Protein AF-0000000067178267 (afdb_homodimer)

Nearest PDB structures (foldseek):
  6az6-assembly1_A  TM=5.401E-01  e=2.585E-08  Streptococcus agalactiae
  6az6-assembly1_B  TM=5.188E-01  e=2.839E-08  Streptococcus agalactiae
  5xgf-assembly1_A  TM=5.163E-01  e=5.497E-06  Vibrio diabolicus E0666
  4p9u-assembly2_A  TM=4.926E-01  e=4.146E-06  Vibrio cholerae
  1hw1-assembly1_A  TM=3.709E-01  e=6.322E-07  Escherichia coli

Foldseek 3Di:
DPPPDPPDDDDDDDDLLVVLLVVVLLCVLLLVDAAFDFDDALVVSCVVSVHDSVSSVVNLVVCVVQVQWDWDDDDPTTIGGHQDADDLVVVLVVCLVPVVVLVVLLVLLLVLLLVLLLLLLVQADPVLLVVLVVLLVQLLVLQVVCQVPLASRSLRSNLSSVSNNSLSSNVSSVDVVSSVSNSVSSVVVPDSLCSNVSHDDNCLSVLVVQLSVCSVVSNSVSNSVSSSVNSVVSVVVSVVVSVD/DPPPPPPDDDDDDDDLLVVLLVVVLLCVLLLVDAAFDFDDALVVSCVVSVHDSVSSVVNLVVCVVQVQWDWDDDDPTTIGGHQDADDLVVVLVVCLVPVVVLVVLLVLLLVLLLVLLLLLLVQADPVLLVVLVVLLVQLLVLQVVCQVPLASRSLRSNLSSVSNNSLSSNVSSVDVVSSVSNSVSSSVVPDSLCSNVSHDDNCLSVLVVQLSVCSVVSNSVSNSVSSSVNSVVSVVVSVVVSVD

Secondary structure (DSSP, 8-state):
------------PPPHHHHHHHHHHHHHHTTSS-TTPEEPPHHHHHHHHT--HHHHHHHHHHHHHTTSEEEE-STT-EEEE-PPP--HHHHHHHHHHTHHHHHHHHHHHHHHHHHHHHHHHHH--HHHHHHHHHHHHHHHHHHHHHHH---HHHHHHHHHHHHHHHHHHHHHTT-HHHHHHHHHHHHHS-S-HHHHH----TTTTHHHHHHHHHHHTT-HHHHHHHHHHHHHHHHHHHHHHHH-/------------PPPHHHHHHHHHHHHHHTTSS-TTPEEPPHHHHHHHHT--HHHHHHHHHHHHHTTSEEEE-STT-EEEE-PPP--HHHHHHHHHHTHHHHHHHHHHHHHHHHHHHHHHHHH--HHHHHHHHHHHHHHHHHHHHHHH---HHHHHHHHHHHHHHHHHHHHHTT-HHHHHHHHHHHHHS-S-HHHHH----TTTTHHHHHHHHHHHTT-HHHHHHHHHHHHHHHHHHHHHHHH-

Sequence (488 aa):
MTAAKPALVPVRQIPAHELVVDQMRRALELGQFRPGDRLPTERELSEMLDVSRTTVRTAVAVLEREGLIAVRRGRGGGFTVQAPEYDPVEMRREMRRNKRAVRDAFDYRVVVETGATRLAAERRRAADLNDLHKLLNGMDEALKTALDDQSPKHTTDFQTLDSAFHLGIAQAAQNDRLLDAVADARRRMWLPVGAIFGRLEPNANDYHESILEAIENREPELAAARMEAHINDTRHTIESWLKRMTAAKPALVPVRQIPAHELVVDQMRRALELGQFRPGDRLPTERELSEMLDVSRTTVRTAVAVLEREGLIAVRRGRGGGFTVQAPEYDPVEMRREMRRNKRAVRDAFDYRVVVETGATRLAAERRRAADLNDLHKLLNGMDEALKTALDDQSPKHTTDFQTLDSAFHLGIAQAAQNDRLLDAVADARRRMWLPVGAIFGRLEPNANDYHESILEAIENREPELAAARMEAHINDTRHTIESWLKR

Radius of gyration: 24.53 Å; Cα contacts (8 Å, |Δi|>4): 709; chains: 2; bounding box: 47×78×64 Å

InterPro domains:
  IPR000524 Transcription regulator HTH, GntR [PF00392] (20-76)
  IPR000524 Transcription regulator HTH, GntR [PR00035] (39-53)
  IPR000524 Transcription regulator HTH, GntR [PR00035] (53-69)
  IPR000524 Transcription regulator HTH, GntR [PS50949] (14-84)
  IPR000524 Transcription regulator HTH, GntR [SM00345] (20-81)
  IPR000524 Transcription regulator HTH, GntR [cd07377] (15-76)
  IPR008920 Transcription regulator FadR/GntR, C-terminal [G3DSA:1.20.120.530] (98-244)
  IPR008920 Transcription regulator FadR/GntR, C-terminal [SSF48008] (102-241)
  IPR011711 GntR, C-terminal [PF07729] (104-232)
  IPR011711 GntR, C-terminal [SM00895] (104-233)
  IPR036388 Winged helix-like DNA-binding domain superfamily [G3DSA:1.10.10.10] (14-87)
  IPR036390 Winged helix DNA-binding domain superfamily [SSF46785] (12-85)

pLDDT: mean 86.17, std 13.61, range [26.36, 98.94]

Structure (mmCIF, N/CA/C/O backbone):
data_AF-0000000067178267-model_v1
#
loop_
_entity.id
_entity.type
_entity.pdbx_description
1 polymer 'Regulatory protein GntR, HTH'
#
loop_
_atom_site.group_PDB
_atom_site.id
_atom_site.type_symbol
_atom_site.label_atom_id
_atom_site.label_alt_id
_atom_site.label_comp_id
_atom_site.label_asym_id
_atom_site.label_entity_id
_atom_site.label_seq_id
_atom_site.pdbx_PDB_ins_code
_atom_site.Cartn_x
_atom_site.Cartn_y
_atom_site.Cartn_z
_atom_site.occupancy
_atom_site.B_iso_or_equiv
_atom_site.auth_seq_id
_atom_site.auth_comp_id
_atom_site.auth_asym_id
_atom_site.auth_atom_id
_atom_site.pdbx_PDB_model_num
ATOM 1 N N . MET A 1 1 ? -18.219 -24.109 -15.328 1 26.36 1 MET A N 1
ATOM 2 C CA . MET A 1 1 ? -17.984 -23.047 -14.352 1 26.36 1 MET A CA 1
ATOM 3 C C . MET A 1 1 ? -17.453 -21.797 -15.023 1 26.36 1 MET A C 1
ATOM 5 O O . MET A 1 1 ? -16.469 -21.859 -15.766 1 26.36 1 MET A O 1
ATOM 9 N N . THR A 1 2 ? -18.266 -20.922 -15.289 1 32.69 2 THR A N 1
ATOM 10 C CA . THR A 1 2 ? -18.094 -19.688 -16.047 1 32.69 2 THR A CA 1
ATOM 11 C C . THR A 1 2 ? -16.922 -18.875 -15.508 1 32.69 2 THR A C 1
ATOM 13 O O . THR A 1 2 ? -16.844 -18.625 -14.305 1 32.69 2 THR A O 1
ATOM 16 N N . ALA A 1 3 ? -15.805 -19.078 -15.969 1 36.09 3 ALA A N 1
ATOM 17 C CA . ALA A 1 3 ? -14.602 -18.312 -15.672 1 36.09 3 ALA A CA 1
ATOM 18 C C . ALA A 1 3 ? -14.953 -16.859 -15.344 1 36.09 3 ALA A C 1
ATOM 20 O O . ALA A 1 3 ? -15.688 -16.203 -16.094 1 36.09 3 ALA A O 1
ATOM 21 N N . ALA A 1 4 ? -15.086 -16.562 -14.219 1 42.09 4 ALA A N 1
ATOM 22 C CA . ALA A 1 4 ? -15.336 -15.18 -13.836 1 42.09 4 ALA A CA 1
ATOM 23 C C . ALA A 1 4 ? -14.625 -14.219 -14.789 1 42.09 4 ALA A C 1
ATOM 25 O O . ALA A 1 4 ? -13.477 -14.445 -15.164 1 42.09 4 ALA A O 1
ATOM 26 N N . LYS A 1 5 ? -15.438 -13.539 -15.68 1 48.09 5 LYS A N 1
ATOM 27 C CA . LYS A 1 5 ? -14.977 -12.523 -16.609 1 48.09 5 LYS A CA 1
ATOM 28 C C . LYS A 1 5 ? -13.867 -11.672 -16 1 48.09 5 LYS A C 1
ATOM 30 O O . LYS A 1 5 ? -14.031 -11.141 -14.898 1 48.09 5 LYS A O 1
ATOM 35 N N . PRO A 1 6 ? -12.711 -11.82 -16.562 1 55.31 6 PRO A N 1
ATOM 36 C CA . PRO A 1 6 ? -11.602 -11.07 -15.977 1 55.31 6 PRO A CA 1
ATOM 37 C C . PRO A 1 6 ? -11.961 -9.617 -15.68 1 55.31 6 PRO A C 1
ATOM 39 O O . PRO A 1 6 ? -12.758 -9.016 -16.406 1 55.31 6 PRO A O 1
ATOM 42 N N . ALA A 1 7 ? -11.914 -9.164 -14.508 1 63.81 7 ALA A N 1
ATOM 43 C CA . ALA A 1 7 ? -12.227 -7.84 -13.977 1 63.81 7 ALA A CA 1
ATOM 44 C C . ALA A 1 7 ? -11.391 -6.762 -14.664 1 63.81 7 ALA A C 1
ATOM 46 O O . ALA A 1 7 ? -10.656 -6.023 -14.008 1 63.81 7 ALA A O 1
ATOM 47 N N . LEU A 1 8 ? -11.328 -6.883 -16.062 1 74.75 8 LEU A N 1
ATOM 48 C CA . LEU A 1 8 ? -10.656 -5.77 -16.719 1 74.75 8 LEU A CA 1
ATOM 49 C C . LEU A 1 8 ? -11.555 -4.539 -16.75 1 74.75 8 LEU A C 1
ATOM 51 O O . LEU A 1 8 ? -12.773 -4.656 -16.922 1 74.75 8 LEU A O 1
ATOM 55 N N . VAL A 1 9 ? -11.016 -3.43 -16.438 1 70.62 9 VAL A N 1
ATOM 56 C CA . VAL A 1 9 ? -11.773 -2.184 -16.391 1 70.62 9 VAL A CA 1
ATOM 57 C C . VAL A 1 9 ? -11.289 -1.242 -17.5 1 70.62 9 VAL A C 1
ATOM 59 O O . VAL A 1 9 ? -10.133 -1.313 -17.922 1 70.62 9 VAL A O 1
ATOM 62 N N . PRO A 1 10 ? -12.195 -0.396 -17.969 1 75.56 10 PRO A N 1
ATOM 63 C CA . PRO A 1 10 ? -11.789 0.575 -18.984 1 75.56 10 PRO A CA 1
ATOM 64 C C . PRO A 1 10 ? -10.531 1.341 -18.594 1 75.56 10 PRO A C 1
ATOM 66 O O . PRO A 1 10 ? -10.336 1.667 -17.422 1 75.56 10 PRO A O 1
ATOM 69 N N . VAL A 1 11 ? -9.656 1.553 -19.656 1 72.81 11 VAL A N 1
ATOM 70 C CA . VAL A 1 11 ? -8.398 2.268 -19.453 1 72.81 11 VAL A CA 1
ATOM 71 C C . VAL A 1 11 ? -8.586 3.744 -19.797 1 72.81 11 VAL A C 1
ATOM 73 O O . VAL A 1 11 ? -9.211 4.082 -20.797 1 72.81 11 VAL A O 1
ATOM 76 N N . ARG A 1 12 ? -8.266 4.656 -18.953 1 70.88 12 ARG A N 1
ATOM 77 C CA . ARG A 1 12 ? -8.32 6.094 -19.203 1 70.88 12 ARG A CA 1
ATOM 78 C C . ARG A 1 12 ? -6.934 6.715 -19.125 1 70.88 12 ARG A C 1
ATOM 80 O O . ARG A 1 12 ? -6.23 6.562 -18.125 1 70.88 12 ARG A O 1
ATOM 87 N N . GLN A 1 13 ? -6.547 7.258 -20.344 1 75.56 13 GLN A N 1
ATOM 88 C CA . GLN A 1 13 ? -5.312 8.031 -20.266 1 75.56 13 GLN A CA 1
ATOM 89 C C . GLN A 1 13 ? -5.508 9.281 -19.406 1 75.56 13 GLN A C 1
ATOM 91 O O . GLN A 1 13 ? -6.465 10.031 -19.609 1 75.56 13 GLN A O 1
ATOM 96 N N . ILE A 1 14 ? -4.695 9.406 -18.484 1 75.19 14 ILE A N 1
ATOM 97 C CA . ILE A 1 14 ? -4.797 10.578 -17.609 1 75.19 14 ILE A CA 1
ATOM 98 C C . ILE A 1 14 ? -4.086 11.766 -18.266 1 75.19 14 ILE A C 1
ATOM 100 O O . ILE A 1 14 ? -2.908 11.672 -18.625 1 75.19 14 ILE A O 1
ATOM 104 N N . PRO A 1 15 ? -4.82 12.828 -18.5 1 79.75 15 PRO A N 1
ATOM 105 C CA . PRO A 1 15 ? -4.191 14.031 -19.047 1 79.75 15 PRO A CA 1
ATOM 106 C C . PRO A 1 15 ? -3.02 14.516 -18.203 1 79.75 15 PRO A C 1
ATOM 108 O O . PRO A 1 15 ? -3.029 14.359 -16.969 1 79.75 15 PRO A O 1
ATOM 111 N N . ALA A 1 16 ? -2.047 15.07 -18.875 1 83.62 16 ALA A N 1
ATOM 112 C CA . ALA A 1 16 ? -0.824 15.516 -18.203 1 83.62 16 ALA A CA 1
ATOM 113 C C . ALA A 1 16 ? -1.139 16.484 -17.078 1 83.62 16 ALA A C 1
ATOM 115 O O . ALA A 1 16 ? -0.502 16.438 -16.016 1 83.62 16 ALA A O 1
ATOM 116 N N . HIS A 1 17 ? -2.057 17.375 -17.312 1 89.38 17 HIS A N 1
ATOM 117 C CA . HIS A 1 17 ? -2.367 18.344 -16.281 1 89.38 17 HIS A CA 1
ATOM 118 C C . HIS A 1 17 ? -2.914 17.672 -15.023 1 89.38 17 HIS A C 1
ATOM 120 O O . HIS A 1 17 ? -2.67 18.125 -13.906 1 89.38 17 HIS A O 1
ATOM 126 N N . GLU A 1 18 ? -3.672 16.578 -15.195 1 87.56 18 GLU A N 1
ATOM 127 C CA . GLU A 1 18 ? -4.188 15.844 -14.047 1 87.56 18 GLU A CA 1
ATOM 128 C C . GLU A 1 18 ? -3.057 15.172 -13.273 1 87.56 18 GLU A C 1
ATOM 130 O O . GLU A 1 18 ? -3.107 15.078 -12.047 1 87.56 18 GLU A O 1
ATOM 135 N N . LEU A 1 19 ? -2.109 14.75 -14.008 1 86.06 19 LEU A N 1
ATOM 136 C CA . LEU A 1 19 ? -0.938 14.164 -13.367 1 86.06 19 LEU A CA 1
ATOM 137 C C . LEU A 1 19 ? -0.18 15.219 -12.562 1 86.06 19 LEU A C 1
ATOM 139 O O . LEU A 1 19 ? 0.303 14.93 -11.461 1 86.06 19 LEU A O 1
ATOM 143 N N . VAL A 1 20 ? -0.071 16.344 -13.094 1 88.5 20 VAL A N 1
ATOM 144 C CA . VAL A 1 20 ? 0.569 17.453 -12.391 1 88.5 20 VAL A CA 1
ATOM 145 C C . VAL A 1 20 ? -0.234 17.797 -11.141 1 88.5 20 VAL A C 1
ATOM 147 O O . VAL A 1 20 ? 0.332 17.969 -10.055 1 88.5 20 VAL A O 1
ATOM 150 N N . VAL A 1 21 ? -1.543 17.859 -11.32 1 88.69 21 VAL A N 1
ATOM 151 C CA . VAL A 1 21 ? -2.412 18.156 -10.188 1 88.69 21 VAL A CA 1
ATOM 152 C C . VAL A 1 21 ? -2.205 17.125 -9.086 1 88.69 21 VAL A C 1
ATOM 154 O O . VAL A 1 21 ? -2.037 17.469 -7.914 1 88.69 21 VAL A O 1
ATOM 157 N N . ASP A 1 22 ? -2.133 15.938 -9.5 1 82.81 22 ASP A N 1
ATOM 158 C CA . ASP A 1 22 ? -1.99 14.852 -8.531 1 82.81 22 ASP A CA 1
ATOM 159 C C . ASP A 1 22 ? -0.654 14.945 -7.793 1 82.81 22 ASP A C 1
ATOM 161 O O . ASP A 1 22 ? -0.598 14.781 -6.574 1 82.81 22 ASP A O 1
ATOM 165 N N . GLN A 1 23 ? 0.319 15.156 -8.516 1 83.88 23 GLN A N 1
ATOM 166 C CA . GLN A 1 23 ? 1.639 15.266 -7.902 1 83.88 23 GLN A CA 1
ATOM 167 C C . GLN A 1 23 ? 1.705 16.453 -6.949 1 83.88 23 GLN A C 1
ATOM 169 O O . GLN A 1 23 ? 2.24 16.344 -5.844 1 83.88 23 GLN A O 1
ATOM 174 N N . MET A 1 24 ? 1.206 17.516 -7.34 1 85.19 24 MET A N 1
ATOM 175 C CA . MET A 1 24 ? 1.215 18.719 -6.5 1 85.19 24 MET A CA 1
ATOM 176 C C . MET A 1 24 ? 0.36 18.516 -5.254 1 85.19 24 MET A C 1
ATOM 178 O O . MET A 1 24 ? 0.764 18.875 -4.152 1 85.19 24 MET A O 1
ATOM 182 N N . ARG A 1 25 ? -0.772 17.922 -5.484 1 79.88 25 ARG A N 1
ATOM 183 C CA . ARG A 1 25 ? -1.646 17.609 -4.359 1 79.88 25 ARG A CA 1
ATOM 184 C C . ARG A 1 25 ? -0.926 16.734 -3.336 1 79.88 25 ARG A C 1
ATOM 186 O O . ARG A 1 25 ? -0.995 17 -2.133 1 79.88 25 ARG A O 1
ATOM 193 N N . ARG A 1 26 ? -0.308 15.828 -3.846 1 76.25 26 ARG A N 1
ATOM 194 C CA . ARG A 1 26 ? 0.433 14.922 -2.977 1 76.25 26 ARG A CA 1
ATOM 195 C C . ARG A 1 26 ? 1.516 15.664 -2.201 1 76.25 26 ARG A C 1
ATOM 197 O O . ARG A 1 26 ? 1.692 15.438 -1.002 1 76.25 26 ARG A O 1
ATOM 204 N N . ALA A 1 27 ? 2.209 16.469 -2.912 1 77.19 27 ALA A N 1
ATOM 205 C CA . ALA A 1 27 ? 3.27 17.25 -2.273 1 77.19 27 ALA A CA 1
ATOM 206 C C . ALA A 1 27 ? 2.707 18.141 -1.173 1 77.19 27 ALA A C 1
ATOM 208 O O . ALA A 1 27 ? 3.301 18.266 -0.098 1 77.19 27 ALA A O 1
ATOM 209 N N . LEU A 1 28 ? 1.575 18.672 -1.41 1 75.94 28 LEU A N 1
ATOM 210 C CA . LEU A 1 28 ? 0.915 19.547 -0.443 1 75.94 28 LEU A CA 1
ATOM 211 C C . LEU A 1 28 ? 0.401 18.75 0.749 1 75.94 28 LEU A C 1
ATOM 213 O O . LEU A 1 28 ? 0.588 19.141 1.899 1 75.94 28 LEU A O 1
ATOM 217 N N . GLU A 1 29 ? -0.128 17.609 0.431 1 69.88 29 GLU A N 1
ATOM 218 C CA . GLU A 1 29 ? -0.711 16.75 1.461 1 69.88 29 GLU A CA 1
ATOM 219 C C . GLU A 1 29 ? 0.368 16.156 2.359 1 69.88 29 GLU A C 1
ATOM 221 O O . GLU A 1 29 ? 0.132 15.914 3.547 1 69.88 29 GLU A O 1
ATOM 226 N N . LEU A 1 30 ? 1.494 16 1.805 1 67.75 30 LEU A N 1
ATOM 227 C CA . LEU A 1 30 ? 2.598 15.391 2.541 1 67.75 30 LEU A CA 1
ATOM 228 C C . LEU A 1 30 ? 3.389 16.453 3.305 1 67.75 30 LEU A C 1
ATOM 230 O O . LEU A 1 30 ? 4.359 16.125 3.992 1 67.75 30 LEU A O 1
ATOM 234 N N . GLY A 1 31 ? 2.998 17.672 3.182 1 68.25 31 GLY A N 1
ATOM 235 C CA . GLY A 1 31 ? 3.594 18.75 3.947 1 68.25 31 GLY A CA 1
ATOM 236 C C . GLY A 1 31 ? 4.898 19.266 3.357 1 68.25 31 GLY A C 1
ATOM 237 O O . GLY A 1 31 ? 5.691 19.906 4.047 1 68.25 31 GLY A O 1
ATOM 238 N N . GLN A 1 32 ? 5.102 18.875 2.18 1 71.31 32 GLN A N 1
ATOM 239 C CA . GLN A 1 32 ? 6.305 19.391 1.535 1 71.31 32 GLN A CA 1
ATOM 240 C C . GLN A 1 32 ? 6.227 20.906 1.359 1 71.31 32 GLN A C 1
ATOM 242 O O . GLN A 1 32 ? 7.254 21.578 1.25 1 71.31 32 GLN A O 1
ATOM 247 N N . PHE A 1 33 ? 4.934 21.375 1.347 1 74.75 33 PHE A N 1
ATOM 248 C CA . PHE A 1 33 ? 4.645 22.812 1.359 1 74.75 33 PHE A CA 1
ATOM 249 C C . PHE A 1 33 ? 3.643 23.141 2.457 1 74.75 33 PHE A C 1
ATOM 251 O O . PHE A 1 33 ? 2.678 22.406 2.672 1 74.75 33 PHE A O 1
ATOM 258 N N . ARG A 1 34 ? 3.912 24.234 3.174 1 73.5 34 ARG A N 1
ATOM 259 C CA . ARG A 1 34 ? 3.008 24.672 4.23 1 73.5 34 ARG A CA 1
ATOM 260 C C . ARG A 1 34 ? 2.113 25.812 3.744 1 73.5 34 ARG A C 1
ATOM 262 O O . ARG A 1 34 ? 2.467 26.516 2.805 1 73.5 34 ARG A O 1
ATOM 269 N N . PRO A 1 35 ? 0.976 25.844 4.453 1 78.06 35 PRO A N 1
ATOM 270 C CA . PRO A 1 35 ? 0.188 27.031 4.133 1 78.06 35 PRO A CA 1
ATOM 271 C C . PRO A 1 35 ? 0.991 28.328 4.27 1 78.06 35 PRO A C 1
ATOM 273 O O . PRO A 1 35 ? 1.714 28.516 5.254 1 78.06 35 PRO A O 1
ATOM 276 N N . GLY A 1 36 ? 0.867 29.125 3.211 1 81.75 36 GLY A N 1
ATOM 277 C CA . GLY A 1 36 ? 1.595 30.391 3.213 1 81.75 36 GLY A CA 1
ATOM 278 C C . GLY A 1 36 ? 2.891 30.328 2.426 1 81.75 36 GLY A C 1
ATOM 279 O O . GLY A 1 36 ? 3.445 31.359 2.055 1 81.75 36 GLY A O 1
ATOM 280 N N . ASP A 1 37 ? 3.332 29.062 2.203 1 83.31 37 ASP A N 1
ATOM 281 C CA . ASP A 1 37 ? 4.562 28.922 1.43 1 83.31 37 ASP A CA 1
ATOM 282 C C . ASP A 1 37 ? 4.352 29.344 -0.021 1 83.31 37 ASP A C 1
ATOM 284 O O . ASP A 1 37 ? 3.271 29.156 -0.581 1 83.31 37 ASP A O 1
ATOM 288 N N . ARG A 1 38 ? 5.465 29.859 -0.549 1 88.69 38 ARG A N 1
ATOM 289 C CA . ARG A 1 38 ? 5.477 30.125 -1.983 1 88.69 38 ARG A CA 1
ATOM 290 C C . ARG A 1 38 ? 5.887 28.891 -2.771 1 88.69 38 ARG A C 1
ATOM 292 O O . ARG A 1 38 ? 6.855 28.219 -2.42 1 88.69 38 ARG A O 1
ATOM 299 N N . LEU A 1 39 ? 5.078 28.609 -3.738 1 89.12 39 LEU A N 1
ATOM 300 C CA . LEU A 1 39 ? 5.422 27.531 -4.652 1 89.12 39 LEU A CA 1
ATOM 301 C C . LEU A 1 39 ? 6.344 28.031 -5.762 1 89.12 39 LEU A C 1
ATOM 303 O O . LEU A 1 39 ? 6.395 29.219 -6.039 1 89.12 39 LEU A O 1
ATOM 307 N N . PRO A 1 40 ? 7.074 27.016 -6.355 1 88.69 40 PRO A N 1
ATOM 308 C CA . PRO A 1 40 ? 7.828 27.406 -7.551 1 88.69 40 PRO A CA 1
ATOM 309 C C . PRO A 1 40 ? 6.953 28.078 -8.602 1 88.69 40 PRO A C 1
ATOM 311 O O . PRO A 1 40 ? 5.742 27.844 -8.648 1 88.69 40 PRO A O 1
ATOM 314 N N . THR A 1 41 ? 7.633 28.906 -9.391 1 89.19 41 THR A N 1
ATOM 315 C CA . THR A 1 41 ? 6.934 29.609 -10.461 1 89.19 41 THR A CA 1
ATOM 316 C C . THR A 1 41 ? 6.477 28.641 -11.547 1 89.19 41 THR A C 1
ATOM 318 O O . THR A 1 41 ? 6.879 27.469 -11.555 1 89.19 41 THR A O 1
ATOM 321 N N . GLU A 1 42 ? 5.586 29.156 -12.422 1 90 42 GLU A N 1
ATOM 322 C CA . GLU A 1 42 ? 5.129 28.359 -13.555 1 90 42 GLU A CA 1
ATOM 323 C C . GLU A 1 42 ? 6.305 27.812 -14.367 1 90 42 GLU A C 1
ATOM 325 O O . GLU A 1 42 ? 6.309 26.641 -14.758 1 90 42 GLU A O 1
ATOM 330 N N . ARG A 1 43 ? 7.285 28.656 -14.586 1 88.75 43 ARG A N 1
ATOM 331 C CA . ARG A 1 43 ? 8.469 28.266 -15.344 1 88.75 43 ARG A CA 1
ATOM 332 C C . ARG A 1 43 ? 9.242 27.172 -14.625 1 88.75 43 ARG A C 1
ATOM 334 O O . ARG A 1 43 ? 9.633 26.172 -15.234 1 88.75 43 ARG A O 1
ATOM 341 N N . GLU A 1 44 ? 9.414 27.328 -13.367 1 90.62 44 GLU A N 1
ATOM 342 C CA . GLU A 1 44 ? 10.148 26.344 -12.578 1 90.62 44 GLU A CA 1
ATOM 343 C C . GLU A 1 44 ? 9.414 25.016 -12.531 1 90.62 44 GLU A C 1
ATOM 345 O O . GLU A 1 44 ? 10.031 23.953 -12.672 1 90.62 44 GLU A O 1
ATOM 350 N N . LEU A 1 45 ? 8.133 25.078 -12.328 1 91.12 45 LEU A N 1
ATOM 351 C CA . LEU A 1 45 ? 7.336 23.859 -12.289 1 91.12 45 LEU A CA 1
ATOM 352 C C . LEU A 1 45 ? 7.395 23.125 -13.625 1 91.12 45 LEU A C 1
ATOM 354 O O . LEU A 1 45 ? 7.492 21.891 -13.664 1 91.12 45 LEU A O 1
ATOM 358 N N . SER A 1 46 ? 7.273 23.922 -14.68 1 91.94 46 SER A N 1
ATOM 359 C CA . SER A 1 46 ? 7.375 23.344 -16.016 1 91.94 46 SER A CA 1
ATOM 360 C C . SER A 1 46 ? 8.68 22.578 -16.188 1 91.94 46 SER A C 1
ATOM 362 O O . SER A 1 46 ? 8.68 21.453 -16.719 1 91.94 46 SER A O 1
ATOM 364 N N . GLU A 1 47 ? 9.742 23.094 -15.719 1 89.62 47 GLU A N 1
ATOM 365 C CA . GLU A 1 47 ? 11.055 22.469 -15.828 1 89.62 47 GLU A CA 1
ATOM 366 C C . GLU A 1 47 ? 11.156 21.234 -14.922 1 89.62 47 GLU A C 1
ATOM 368 O O . GLU A 1 47 ? 11.594 20.172 -15.359 1 89.62 47 GLU A O 1
ATOM 373 N N . MET A 1 48 ? 10.703 21.406 -13.695 1 88.19 48 MET A N 1
ATOM 374 C CA . MET A 1 48 ? 10.789 20.344 -12.703 1 88.19 48 MET A CA 1
ATOM 375 C C . MET A 1 48 ? 9.953 19.141 -13.125 1 88.19 48 MET A C 1
ATOM 377 O O . MET A 1 48 ? 10.352 18 -12.906 1 88.19 48 MET A O 1
ATOM 381 N N . LEU A 1 49 ? 8.844 19.453 -13.719 1 90.19 49 LEU A N 1
ATOM 382 C CA . LEU A 1 49 ? 7.879 18.406 -14.039 1 90.19 49 LEU A CA 1
ATOM 383 C C . LEU A 1 49 ? 8.016 17.969 -15.492 1 90.19 49 LEU A C 1
ATOM 385 O O . LEU A 1 49 ? 7.387 17 -15.906 1 90.19 49 LEU A O 1
ATOM 389 N N . ASP A 1 50 ? 8.797 18.641 -16.234 1 90.88 50 ASP A N 1
ATOM 390 C CA . ASP A 1 50 ? 9.055 18.375 -17.641 1 90.88 50 ASP A CA 1
ATOM 391 C C . ASP A 1 50 ? 7.758 18.344 -18.438 1 90.88 50 ASP A C 1
ATOM 393 O O . ASP A 1 50 ? 7.477 17.375 -19.141 1 90.88 50 ASP A O 1
ATOM 397 N N . VAL A 1 51 ? 6.984 19.359 -18.266 1 92.31 51 VAL A N 1
ATOM 398 C CA . VAL A 1 51 ? 5.75 19.562 -19.016 1 92.31 51 VAL A CA 1
ATOM 399 C C . VAL A 1 51 ? 5.68 21 -19.516 1 92.31 51 VAL A C 1
ATOM 401 O O . VAL A 1 51 ? 6.504 21.844 -19.141 1 92.31 51 VAL A O 1
ATOM 404 N N . SER A 1 52 ? 4.793 21.234 -20.391 1 91.69 52 SER A N 1
ATOM 405 C CA . SER A 1 52 ? 4.66 22.578 -20.953 1 91.69 52 SER A CA 1
ATOM 406 C C . SER A 1 52 ? 4.121 23.562 -19.922 1 91.69 52 SER A C 1
ATOM 408 O O . SER A 1 52 ? 3.504 23.156 -18.938 1 91.69 52 SER A O 1
ATOM 410 N N . ARG A 1 53 ? 4.316 24.812 -20.125 1 91.62 53 ARG A N 1
ATOM 411 C CA . ARG A 1 53 ? 3.773 25.859 -19.266 1 91.62 53 ARG A CA 1
ATOM 412 C C . ARG A 1 53 ? 2.248 25.859 -19.297 1 91.62 53 ARG A C 1
ATOM 414 O O . ARG A 1 53 ? 1.6 26.156 -18.297 1 91.62 53 ARG A O 1
ATOM 421 N N . THR A 1 54 ? 1.737 25.516 -20.422 1 93.19 54 THR A N 1
ATOM 422 C CA . THR A 1 54 ? 0.285 25.438 -20.531 1 93.19 54 THR A CA 1
ATOM 423 C C . THR A 1 54 ? -0.282 24.359 -19.625 1 93.19 54 THR A C 1
ATOM 425 O O . THR A 1 54 ? -1.32 24.547 -19 1 93.19 54 THR A O 1
ATOM 428 N N . THR A 1 55 ? 0.358 23.25 -19.594 1 93.5 55 THR A N 1
ATOM 429 C CA . THR A 1 55 ? -0.028 22.156 -18.703 1 93.5 55 THR A CA 1
ATOM 430 C C . THR A 1 55 ? 0.02 22.594 -17.25 1 93.5 55 THR A C 1
ATOM 432 O O . THR A 1 55 ? -0.912 22.328 -16.484 1 93.5 55 THR A O 1
ATOM 435 N N . VAL A 1 56 ? 1.079 23.281 -16.891 1 93.12 56 VAL A N 1
ATOM 436 C CA . VAL A 1 56 ? 1.232 23.766 -15.523 1 93.12 56 VAL A CA 1
ATOM 437 C C . VAL A 1 56 ? 0.122 24.766 -15.203 1 93.12 56 VAL A C 1
ATOM 439 O O . VAL A 1 56 ? -0.496 24.688 -14.141 1 93.12 56 VAL A O 1
ATOM 442 N N . ARG A 1 57 ? -0.159 25.625 -16.109 1 92.12 57 ARG A N 1
ATOM 443 C CA . ARG A 1 57 ? -1.182 26.641 -15.906 1 92.12 57 ARG A CA 1
ATOM 444 C C . ARG A 1 57 ? -2.549 26 -15.672 1 92.12 57 ARG A C 1
ATOM 446 O O . ARG A 1 57 ? -3.311 26.453 -14.812 1 92.12 57 ARG A O 1
ATOM 453 N N . THR A 1 58 ? -2.834 24.984 -16.422 1 94.19 58 THR A N 1
ATOM 454 C CA . THR A 1 58 ? -4.098 24.281 -16.266 1 94.19 58 THR A CA 1
ATOM 455 C C . THR A 1 58 ? -4.168 23.609 -14.891 1 94.19 58 THR A C 1
ATOM 457 O O . THR A 1 58 ? -5.195 23.688 -14.211 1 94.19 58 THR A O 1
ATOM 460 N N . ALA A 1 59 ? -3.104 23.016 -14.531 1 93.75 59 ALA A N 1
ATOM 461 C CA . ALA A 1 59 ? -3.043 22.344 -13.242 1 93.75 59 ALA A CA 1
ATOM 462 C C . ALA A 1 59 ? -3.189 23.344 -12.094 1 93.75 59 ALA A C 1
ATOM 464 O O . ALA A 1 59 ? -3.912 23.078 -11.125 1 93.75 59 ALA A O 1
ATOM 465 N N . VAL A 1 60 ? -2.547 24.438 -12.273 1 91.81 60 VAL A N 1
ATOM 466 C CA . VAL A 1 60 ? -2.58 25.484 -11.258 1 91.81 60 VAL A CA 1
ATOM 467 C C . VAL A 1 60 ? -3.998 26.031 -11.125 1 91.81 60 VAL A C 1
ATOM 469 O O . VAL A 1 60 ? -4.473 26.281 -10.016 1 91.81 60 VAL A O 1
ATOM 472 N N . ALA A 1 61 ? -4.621 26.172 -12.227 1 93.25 61 ALA A N 1
ATOM 473 C CA . ALA A 1 61 ? -6.004 26.641 -12.211 1 93.25 61 ALA A CA 1
ATOM 474 C C . ALA A 1 61 ? -6.906 25.688 -11.43 1 93.25 61 ALA A C 1
ATOM 476 O O . ALA A 1 61 ? -7.781 26.125 -10.68 1 93.25 61 ALA A O 1
ATOM 477 N N . VAL A 1 62 ? -6.688 24.469 -11.602 1 92.56 62 VAL A N 1
ATOM 478 C CA . VAL A 1 62 ? -7.465 23.469 -10.891 1 92.56 62 VAL A CA 1
ATOM 479 C C . VAL A 1 62 ? -7.199 23.562 -9.391 1 92.56 62 VAL A C 1
ATOM 481 O O . VAL A 1 62 ? -8.133 23.609 -8.586 1 92.56 62 VAL A O 1
ATOM 484 N N . LEU A 1 63 ? -5.918 23.609 -9.008 1 90.88 63 LEU A N 1
ATOM 485 C CA . LEU A 1 63 ? -5.523 23.688 -7.605 1 90.88 63 LEU A CA 1
ATOM 486 C C . LEU A 1 63 ? -6.07 24.953 -6.953 1 90.88 63 LEU A C 1
ATOM 488 O O . LEU A 1 63 ? -6.457 24.938 -5.785 1 90.88 63 LEU A O 1
ATOM 492 N N . GLU A 1 64 ? -6.102 26.031 -7.754 1 90.56 64 GLU A N 1
ATOM 493 C CA . GLU A 1 64 ? -6.656 27.297 -7.266 1 90.56 64 GLU A CA 1
ATOM 494 C C . GLU A 1 64 ? -8.164 27.188 -7.027 1 90.56 64 GLU A C 1
ATOM 496 O O . GLU A 1 64 ? -8.664 27.609 -5.988 1 90.56 64 GLU A O 1
ATOM 501 N N . ARG A 1 65 ? -8.797 26.578 -7.945 1 88.94 65 ARG A N 1
ATOM 502 C CA . ARG A 1 65 ? -10.242 26.391 -7.824 1 88.94 65 ARG A CA 1
ATOM 503 C C . ARG A 1 65 ? -10.578 25.531 -6.617 1 88.94 65 ARG A C 1
ATOM 505 O O . ARG A 1 65 ? -11.594 25.75 -5.949 1 88.94 65 ARG A O 1
ATOM 512 N N . GLU A 1 66 ? -9.711 24.641 -6.312 1 83.75 66 GLU A N 1
ATOM 513 C CA . GLU A 1 66 ? -9.922 23.734 -5.184 1 83.75 66 GLU A CA 1
ATOM 514 C C . GLU A 1 66 ? -9.547 24.406 -3.867 1 83.75 66 GLU A C 1
ATOM 516 O O . GLU A 1 66 ? -9.727 23.828 -2.795 1 83.75 66 GLU A O 1
ATOM 521 N N . GLY A 1 67 ? -8.906 25.578 -4.008 1 84 67 GLY A N 1
ATOM 522 C CA . GLY A 1 67 ? -8.555 26.328 -2.822 1 84 67 GLY A CA 1
ATOM 523 C C . GLY A 1 67 ? -7.238 25.906 -2.203 1 84 67 GLY A C 1
ATOM 524 O O . GLY A 1 67 ? -6.941 26.25 -1.059 1 84 67 GLY A O 1
ATOM 525 N N . LEU A 1 68 ? -6.426 25.156 -2.902 1 84.38 68 LEU A N 1
ATOM 526 C CA . LEU A 1 68 ? -5.172 24.625 -2.363 1 84.38 68 LEU A CA 1
ATOM 527 C C . LEU A 1 68 ? -4.047 25.656 -2.529 1 84.38 68 LEU A C 1
ATOM 529 O O . LEU A 1 68 ? -3.078 25.641 -1.767 1 84.38 68 LEU A O 1
ATOM 533 N N . ILE A 1 69 ? -4.246 26.516 -3.562 1 90 69 ILE A N 1
ATOM 534 C CA . ILE A 1 69 ? -3.254 27.562 -3.768 1 90 69 ILE A CA 1
ATOM 535 C C . ILE A 1 69 ? -3.951 28.859 -4.16 1 90 69 ILE A C 1
ATOM 537 O O . ILE A 1 69 ? -5.105 28.844 -4.594 1 90 69 ILE A O 1
ATOM 541 N N . ALA A 1 70 ? -3.338 29.938 -3.879 1 91.5 70 ALA A N 1
ATOM 542 C CA . ALA A 1 70 ? -3.736 31.25 -4.355 1 91.5 70 ALA A CA 1
ATOM 543 C C . ALA A 1 70 ? -2.754 31.781 -5.395 1 91.5 70 ALA A C 1
ATOM 545 O O . ALA A 1 70 ? -1.54 31.625 -5.25 1 91.5 70 ALA A O 1
ATOM 546 N N . VAL A 1 71 ? -3.348 32.281 -6.414 1 91.75 71 VAL A N 1
ATOM 547 C CA . VAL A 1 71 ? -2.516 32.812 -7.496 1 91.75 71 VAL A CA 1
ATOM 548 C C . VAL A 1 71 ? -2.572 34.312 -7.508 1 91.75 71 VAL A C 1
ATOM 550 O O . VAL A 1 71 ? -3.658 34.906 -7.551 1 91.75 71 VAL A O 1
ATOM 553 N N . ARG A 1 72 ? -1.499 34.938 -7.324 1 87.44 72 ARG A N 1
ATOM 554 C CA . ARG A 1 72 ? -1.373 36.375 -7.492 1 87.44 72 ARG A CA 1
ATOM 555 C C . ARG A 1 72 ? -0.75 36.719 -8.844 1 87.44 72 ARG A C 1
ATOM 557 O O . ARG A 1 72 ? 0.265 36.125 -9.227 1 87.44 72 ARG A O 1
ATOM 564 N N . ARG A 1 73 ? -1.419 37.594 -9.594 1 81.19 73 ARG A N 1
ATOM 565 C CA . ARG A 1 73 ? -0.971 37.969 -10.93 1 81.19 73 ARG A CA 1
ATOM 566 C C . ARG A 1 73 ? -0.161 39.281 -10.898 1 81.19 73 ARG A C 1
ATOM 568 O O . ARG A 1 73 ? -0.281 40.062 -9.961 1 81.19 73 ARG A O 1
ATOM 575 N N . GLY A 1 74 ? 0.673 39.562 -11.867 1 75.19 74 GLY A N 1
ATOM 576 C CA . GLY A 1 74 ? 1.436 40.781 -12.031 1 75.19 74 GLY A CA 1
ATOM 577 C C . GLY A 1 74 ? 2.863 40.656 -11.531 1 75.19 74 GLY A C 1
ATOM 578 O O . GLY A 1 74 ? 3.373 39.562 -11.328 1 75.19 74 GLY A O 1
ATOM 579 N N . ARG A 1 75 ? 3.533 41.906 -11.422 1 73.81 75 ARG A N 1
ATOM 580 C CA . ARG A 1 75 ? 4.926 41.969 -10.992 1 73.81 75 ARG A CA 1
ATOM 581 C C . ARG A 1 75 ? 5.082 41.469 -9.562 1 73.81 75 ARG A C 1
ATOM 583 O O . ARG A 1 75 ? 4.445 42 -8.641 1 73.81 75 ARG A O 1
ATOM 590 N N . GLY A 1 76 ? 5.793 40.375 -9.328 1 73.25 76 GLY A N 1
ATOM 591 C CA . GLY A 1 76 ? 6 39.75 -8.023 1 73.25 76 GLY A CA 1
ATOM 592 C C . GLY A 1 76 ? 4.969 38.688 -7.691 1 73.25 76 GLY A C 1
ATOM 593 O O . GLY A 1 76 ? 4.828 38.281 -6.531 1 73.25 76 GLY A O 1
ATOM 594 N N . GLY A 1 77 ? 4.172 38.375 -8.688 1 80.38 77 GLY A N 1
ATOM 595 C CA . GLY A 1 77 ? 3.145 37.375 -8.461 1 80.38 77 GLY A CA 1
ATOM 596 C C . GLY A 1 77 ? 3.707 35.969 -8.242 1 80.38 77 GLY A C 1
ATOM 597 O O . GLY A 1 77 ? 4.922 35.781 -8.281 1 80.38 77 GLY A O 1
ATOM 598 N N . GLY A 1 78 ? 2.873 35.031 -7.688 1 88.31 78 GLY A N 1
ATOM 599 C CA . GLY A 1 78 ? 3.27 33.656 -7.391 1 88.31 78 GLY A CA 1
ATOM 600 C C . GLY A 1 78 ? 2.137 32.812 -6.844 1 88.31 78 GLY A C 1
ATOM 601 O O . GLY A 1 78 ? 0.979 33.25 -6.852 1 88.31 78 GLY A O 1
ATOM 602 N N . PHE A 1 79 ? 2.482 31.609 -6.688 1 90.88 79 PHE A N 1
ATOM 603 C CA . PHE A 1 79 ? 1.572 30.625 -6.109 1 90.88 79 PHE A CA 1
ATOM 604 C C . PHE A 1 79 ? 1.822 30.469 -4.613 1 90.88 79 PHE A C 1
ATOM 606 O O . PHE A 1 79 ? 2.967 30.328 -4.184 1 90.88 79 PHE A O 1
ATOM 613 N N . THR A 1 80 ? 0.775 30.672 -3.848 1 90.44 80 THR A N 1
ATOM 614 C CA . THR A 1 80 ? 0.905 30.453 -2.41 1 90.44 80 THR A CA 1
ATOM 615 C C . THR A 1 80 ? -0.01 29.328 -1.946 1 90.44 80 THR A C 1
ATOM 617 O O . THR A 1 80 ? -1.171 29.25 -2.352 1 90.44 80 THR A O 1
ATOM 620 N N . VAL A 1 81 ? 0.569 28.484 -1.157 1 87.75 81 VAL A N 1
ATOM 621 C CA . VAL A 1 81 ? -0.215 27.375 -0.626 1 87.75 81 VAL A CA 1
ATOM 622 C C . VAL A 1 81 ? -1.269 27.906 0.344 1 87.75 81 VAL A C 1
ATOM 624 O O . VAL A 1 81 ? -0.98 28.766 1.171 1 87.75 81 VAL A O 1
ATOM 627 N N . GLN A 1 82 ? -2.463 27.375 0.115 1 82 82 GLN A N 1
ATOM 628 C CA . GLN A 1 82 ? -3.555 27.766 1.001 1 82 82 GLN A CA 1
ATOM 629 C C . GLN A 1 82 ? -3.889 26.641 1.985 1 82 82 GLN A C 1
ATOM 631 O O . GLN A 1 82 ? -3.727 25.469 1.671 1 82 82 GLN A O 1
ATOM 636 N N . ALA A 1 83 ? -4.297 27.125 3.195 1 73.94 83 ALA A N 1
ATOM 637 C CA . ALA A 1 83 ? -4.824 26.141 4.137 1 73.94 83 ALA A CA 1
ATOM 638 C C . ALA A 1 83 ? -6.199 25.641 3.701 1 73.94 83 ALA A C 1
ATOM 640 O O . ALA A 1 83 ? -7.035 26.422 3.252 1 73.94 83 ALA A O 1
ATOM 641 N N . PRO A 1 84 ? -6.367 24.328 3.611 1 67.75 84 PRO A N 1
ATOM 642 C CA . PRO A 1 84 ? -7.719 23.859 3.299 1 67.75 84 PRO A CA 1
ATOM 643 C C . PRO A 1 84 ? -8.758 24.359 4.301 1 67.75 84 PRO A C 1
ATOM 645 O O . PRO A 1 84 ? -8.461 24.5 5.488 1 67.75 84 PRO A O 1
ATOM 648 N N . GLU A 1 85 ? -9.867 24.906 3.779 1 67.94 85 GLU A N 1
ATOM 649 C CA . GLU A 1 85 ? -10.984 25.281 4.633 1 67.94 85 GLU A CA 1
ATOM 650 C C . GLU A 1 85 ? -12.031 24.172 4.699 1 67.94 85 GLU A C 1
ATOM 652 O O . GLU A 1 85 ? -12.453 23.656 3.668 1 67.94 85 GLU A O 1
ATOM 657 N N . TYR A 1 86 ? -12.219 23.734 5.852 1 68.62 86 TYR A N 1
ATOM 658 C CA . TYR A 1 86 ? -13.234 22.688 6.031 1 68.62 86 TYR A CA 1
ATOM 659 C C . TYR A 1 86 ? -14.398 23.203 6.859 1 68.62 86 TYR A C 1
ATOM 661 O O . TYR A 1 86 ? -14.211 23.953 7.828 1 68.62 86 TYR A O 1
ATOM 669 N N . ASP A 1 87 ? -15.594 22.938 6.309 1 73.44 87 ASP A N 1
ATOM 670 C CA . ASP A 1 87 ? -16.781 23.125 7.125 1 73.44 87 ASP A CA 1
ATOM 671 C C . ASP A 1 87 ? -17.016 21.953 8.062 1 73.44 87 ASP A C 1
ATOM 673 O O . ASP A 1 87 ? -17.375 20.859 7.613 1 73.44 87 ASP A O 1
ATOM 677 N N . PRO A 1 88 ? -16.828 22.234 9.328 1 75.56 88 PRO A N 1
ATOM 678 C CA . PRO A 1 88 ? -16.922 21.109 10.273 1 75.56 88 PRO A CA 1
ATOM 679 C C . PRO A 1 88 ? -18.281 20.406 10.211 1 75.56 88 PRO A C 1
ATOM 681 O O . PRO A 1 88 ? -18.344 19.188 10.398 1 75.56 88 PRO A O 1
ATOM 684 N N . VAL A 1 89 ? -19.328 21.172 9.969 1 80.25 89 VAL A N 1
ATOM 685 C CA . VAL A 1 89 ? -20.656 20.594 9.914 1 80.25 89 VAL A CA 1
ATOM 686 C C . VAL A 1 89 ? -20.781 19.688 8.688 1 80.25 89 VAL A C 1
ATOM 688 O O . VAL A 1 89 ? -21.266 18.562 8.789 1 80.25 89 VAL A O 1
ATOM 691 N N . GLU A 1 90 ? -20.297 20.125 7.613 1 81.12 90 GLU A N 1
ATOM 692 C CA . GLU A 1 90 ? -20.344 19.344 6.383 1 81.12 90 GLU A CA 1
ATOM 693 C C . GLU A 1 90 ? -19.453 18.125 6.477 1 81.12 90 GLU A C 1
ATOM 695 O O . GLU A 1 90 ? -19.812 17.047 6.004 1 81.12 90 GLU A O 1
ATOM 700 N N . MET A 1 91 ? -18.344 18.312 7.012 1 78.56 91 MET A N 1
ATOM 701 C CA . MET A 1 91 ? -17.406 17.219 7.164 1 78.56 91 MET A CA 1
ATOM 702 C C . MET A 1 91 ? -17.984 16.125 8.062 1 78.56 91 MET A C 1
ATOM 704 O O . MET A 1 91 ? -17.875 14.938 7.766 1 78.56 91 MET A O 1
ATOM 708 N N . ARG A 1 92 ? -18.547 16.531 9.109 1 81.81 92 ARG A N 1
ATOM 709 C CA . ARG A 1 92 ? -19.188 15.578 10.016 1 81.81 92 ARG A CA 1
ATOM 710 C C . ARG A 1 92 ? -20.266 14.781 9.289 1 81.81 92 ARG A C 1
ATOM 712 O O . ARG A 1 92 ? -20.391 13.57 9.484 1 81.81 92 ARG A O 1
ATOM 719 N N . ARG A 1 93 ? -21.031 15.5 8.531 1 84.5 93 ARG A N 1
ATOM 720 C CA . ARG A 1 93 ? -22.094 14.852 7.77 1 84.5 93 ARG A CA 1
ATOM 721 C C . ARG A 1 93 ? -21.516 13.82 6.797 1 84.5 93 ARG A C 1
ATOM 723 O O . ARG A 1 93 ? -22.031 12.703 6.695 1 84.5 93 ARG A O 1
ATOM 730 N N . GLU A 1 94 ? -20.453 14.203 6.18 1 81.94 94 GLU A N 1
ATOM 731 C CA . GLU A 1 94 ? -19.828 13.312 5.203 1 81.94 94 GLU A CA 1
ATOM 732 C C . GLU A 1 94 ? -19.234 12.086 5.883 1 81.94 94 GLU A C 1
ATOM 734 O O . GLU A 1 94 ? -19.391 10.961 5.391 1 81.94 94 GLU A O 1
ATOM 739 N N . MET A 1 95 ? -18.625 12.273 6.938 1 83.56 95 MET A N 1
ATOM 740 C CA . MET A 1 95 ? -18 11.172 7.648 1 83.56 95 MET A CA 1
ATOM 741 C C . MET A 1 95 ? -19.047 10.227 8.234 1 83.56 95 MET A C 1
ATOM 743 O O . MET A 1 95 ? -18.844 9.016 8.266 1 83.56 95 MET A O 1
ATOM 747 N N . ARG A 1 96 ? -20.109 10.836 8.656 1 86.38 96 ARG A N 1
ATOM 748 C CA . ARG A 1 96 ? -21.188 10.008 9.18 1 86.38 96 ARG A CA 1
ATOM 749 C C . ARG A 1 96 ? -21.797 9.148 8.078 1 86.38 96 ARG A C 1
ATOM 751 O O . ARG A 1 96 ? -22.219 8.016 8.328 1 86.38 96 ARG A O 1
ATOM 758 N N . ARG A 1 97 ? -21.812 9.773 6.969 1 87.38 97 ARG A N 1
ATOM 759 C CA . ARG A 1 97 ? -22.375 9.062 5.828 1 87.38 97 ARG A CA 1
ATOM 760 C C . ARG A 1 97 ? -21.453 7.953 5.352 1 87.38 97 ARG A C 1
ATOM 762 O O . ARG A 1 97 ? -21.891 6.988 4.73 1 87.38 97 ARG A O 1
ATOM 769 N N . ASN A 1 98 ? -20.172 8.102 5.699 1 87.88 98 ASN A N 1
ATOM 770 C CA . ASN A 1 98 ? -19.188 7.152 5.211 1 87.88 98 ASN A CA 1
ATOM 771 C C . ASN A 1 98 ? -18.391 6.531 6.359 1 87.88 98 ASN A C 1
ATOM 773 O O . ASN A 1 98 ? -17.156 6.52 6.336 1 87.88 98 ASN A O 1
ATOM 777 N N . LYS A 1 99 ? -19.078 6.074 7.332 1 87.75 99 LYS A N 1
ATOM 778 C CA . LYS A 1 99 ? -18.453 5.527 8.531 1 87.75 99 LYS A CA 1
ATOM 779 C C . LYS A 1 99 ? -17.547 4.34 8.195 1 87.75 99 LYS A C 1
ATOM 781 O O . LYS A 1 99 ? -16.5 4.152 8.805 1 87.75 99 LYS A O 1
ATOM 786 N N . ARG A 1 100 ? -17.969 3.6 7.223 1 90.19 100 ARG A N 1
ATOM 787 C CA . ARG A 1 100 ? -17.188 2.441 6.809 1 90.19 100 ARG A CA 1
ATOM 788 C C . ARG A 1 100 ? -15.859 2.869 6.203 1 90.19 100 ARG A C 1
ATOM 790 O O . ARG A 1 100 ? -14.828 2.246 6.465 1 90.19 100 ARG A O 1
ATOM 797 N N . ALA A 1 101 ? -15.945 3.887 5.422 1 88.56 101 ALA A N 1
ATOM 798 C CA . ALA A 1 101 ? -14.719 4.391 4.809 1 88.56 101 ALA A CA 1
ATOM 799 C C . ALA A 1 101 ? -13.758 4.926 5.863 1 88.56 101 ALA A C 1
ATOM 801 O O . ALA A 1 101 ? -12.539 4.754 5.75 1 88.56 101 ALA A O 1
ATOM 802 N N . VAL A 1 102 ? -14.289 5.555 6.895 1 87.44 102 VAL A N 1
ATOM 803 C CA . VAL A 1 102 ? -13.469 6.082 7.977 1 87.44 102 VAL A CA 1
ATOM 804 C C . VAL A 1 102 ? -12.812 4.934 8.742 1 87.44 102 VAL A C 1
ATOM 806 O O . VAL A 1 102 ? -11.609 4.957 9 1 87.44 102 VAL A O 1
ATOM 809 N N . ARG A 1 103 ? -13.562 3.945 9.039 1 92 103 ARG A N 1
ATOM 810 C CA . ARG A 1 103 ? -13.055 2.762 9.727 1 92 103 ARG A CA 1
ATOM 811 C C . ARG A 1 103 ? -11.945 2.096 8.922 1 92 103 ARG A C 1
ATOM 813 O O . ARG A 1 103 ? -10.883 1.778 9.461 1 92 103 ARG A O 1
ATOM 820 N N . ASP A 1 104 ? -12.234 1.946 7.648 1 94.06 104 ASP A N 1
ATOM 821 C CA . ASP A 1 104 ? -11.281 1.264 6.77 1 94.06 104 ASP A CA 1
ATOM 822 C C . ASP A 1 104 ? -9.984 2.057 6.641 1 94.06 104 ASP A C 1
ATOM 824 O O . ASP A 1 104 ? -8.906 1.475 6.539 1 94.06 104 ASP A O 1
ATOM 828 N N . ALA A 1 105 ? -10.133 3.324 6.609 1 91.75 105 ALA A N 1
ATOM 829 C CA . ALA A 1 105 ? -8.953 4.176 6.527 1 91.75 105 ALA A CA 1
ATOM 830 C C . ALA A 1 105 ? -8.055 3.992 7.746 1 91.75 105 ALA A C 1
ATOM 832 O O . ALA A 1 105 ? -6.832 3.873 7.617 1 91.75 105 ALA A O 1
ATOM 833 N N . PHE A 1 106 ? -8.625 3.939 8.922 1 93.44 106 PHE A N 1
ATOM 834 C CA . PHE A 1 106 ? -7.836 3.775 10.141 1 93.44 106 PHE A CA 1
ATOM 835 C C . PHE A 1 106 ? -7.234 2.377 10.211 1 93.44 106 PHE A C 1
ATOM 837 O O . PHE A 1 106 ? -6.086 2.213 10.633 1 93.44 106 PHE A O 1
ATOM 844 N N . ASP A 1 107 ? -8.023 1.383 9.805 1 96.62 107 ASP A N 1
ATOM 845 C CA . ASP A 1 107 ? -7.492 0.023 9.789 1 96.62 107 ASP A CA 1
ATOM 846 C C . ASP A 1 107 ? -6.254 -0.077 8.906 1 96.62 107 ASP A C 1
ATOM 848 O O . ASP A 1 107 ? -5.266 -0.718 9.281 1 96.62 107 ASP A O 1
ATOM 852 N N . TYR A 1 108 ? -6.328 0.541 7.754 1 97.06 108 TYR A N 1
ATOM 853 C CA . TYR A 1 108 ? -5.203 0.521 6.828 1 97.06 108 TYR A CA 1
ATOM 854 C C . TYR A 1 108 ? -3.998 1.249 7.418 1 97.06 108 TYR A C 1
ATOM 856 O O . TYR A 1 108 ? -2.869 0.764 7.332 1 97.06 108 TYR A O 1
ATOM 864 N N . ARG A 1 109 ? -4.211 2.375 8 1 96.25 109 ARG A N 1
ATOM 865 C CA . ARG A 1 109 ? -3.143 3.127 8.648 1 96.25 109 ARG A CA 1
ATOM 866 C C . ARG A 1 109 ? -2.447 2.285 9.711 1 96.25 109 ARG A C 1
ATOM 868 O O . ARG A 1 109 ? -1.217 2.238 9.766 1 96.25 109 ARG A O 1
ATOM 875 N N . VAL A 1 110 ? -3.244 1.667 10.547 1 97.69 110 VAL A N 1
ATOM 876 C CA . VAL A 1 110 ? -2.668 0.857 11.617 1 97.69 110 VAL A CA 1
ATOM 877 C C . VAL A 1 110 ? -1.723 -0.185 11.023 1 97.69 110 VAL A C 1
ATOM 879 O O . VAL A 1 110 ? -0.6 -0.359 11.5 1 97.69 110 VAL A O 1
ATOM 882 N N . VAL A 1 111 ? -2.129 -0.78 9.961 1 98.62 111 VAL A N 1
ATOM 883 C CA . VAL A 1 111 ? -1.336 -1.856 9.375 1 98.62 111 VAL A CA 1
ATOM 884 C C . VAL A 1 111 ? -0.018 -1.298 8.844 1 98.62 111 VAL A C 1
ATOM 886 O O . VAL A 1 111 ? 1.06 -1.725 9.266 1 98.62 111 VAL A O 1
ATOM 889 N N . VAL A 1 112 ? -0.056 -0.318 8.039 1 98.31 112 VAL A N 1
ATOM 890 C CA . VAL A 1 112 ? 1.141 0.073 7.305 1 98.31 112 VAL A CA 1
ATOM 891 C C . VAL A 1 112 ? 2.037 0.936 8.188 1 98.31 112 VAL A C 1
ATOM 893 O O . VAL A 1 112 ? 3.264 0.859 8.102 1 98.31 112 VAL A O 1
ATOM 896 N N . GLU A 1 113 ? 1.448 1.726 9.07 1 98.38 113 GLU A N 1
ATOM 897 C CA . GLU A 1 113 ? 2.283 2.607 9.875 1 98.38 113 GLU A CA 1
ATOM 898 C C . GLU A 1 113 ? 2.914 1.851 11.047 1 98.38 113 GLU A C 1
ATOM 900 O O . GLU A 1 113 ? 4.035 2.156 11.453 1 98.38 113 GLU A O 1
ATOM 905 N N . THR A 1 114 ? 2.207 0.894 11.609 1 98.75 114 THR A N 1
ATOM 906 C CA . THR A 1 114 ? 2.852 0.073 12.625 1 98.75 114 THR A CA 1
ATOM 907 C C . THR A 1 114 ? 3.98 -0.754 12.016 1 98.75 114 THR A C 1
ATOM 909 O O . THR A 1 114 ? 5.039 -0.911 12.633 1 98.75 114 THR A O 1
ATOM 912 N N . GLY A 1 115 ? 3.721 -1.27 10.781 1 98.81 115 GLY A N 1
ATOM 913 C CA . GLY A 1 115 ? 4.781 -1.982 10.086 1 98.81 115 GLY A CA 1
ATOM 914 C C . GLY A 1 115 ? 6 -1.123 9.812 1 98.81 115 GLY A C 1
ATOM 915 O O . GLY A 1 115 ? 7.133 -1.543 10.07 1 98.81 115 GLY A O 1
ATOM 916 N N . ALA A 1 116 ? 5.773 0.047 9.336 1 98.81 116 ALA A N 1
ATOM 917 C CA . ALA A 1 116 ? 6.863 0.981 9.055 1 98.81 116 ALA A CA 1
ATOM 918 C C . ALA A 1 116 ? 7.617 1.339 10.336 1 98.81 116 ALA A C 1
ATOM 920 O O . ALA A 1 116 ? 8.844 1.422 10.336 1 98.81 116 ALA A O 1
ATOM 921 N N . THR A 1 117 ? 6.863 1.531 11.414 1 98.94 117 THR A N 1
ATOM 922 C CA . THR A 1 117 ? 7.461 1.936 12.68 1 98.94 117 THR A CA 1
ATOM 923 C C . THR A 1 117 ? 8.336 0.82 13.242 1 98.94 117 THR A C 1
ATOM 925 O O . THR A 1 117 ? 9.438 1.077 13.742 1 98.94 117 THR A O 1
ATOM 928 N N . ARG A 1 118 ? 7.848 -0.405 13.164 1 98.88 118 ARG A N 1
ATOM 929 C CA . ARG A 1 118 ? 8.633 -1.561 13.586 1 98.88 118 ARG A CA 1
ATOM 930 C C . ARG A 1 118 ? 9.953 -1.631 12.828 1 98.88 118 ARG A C 1
ATOM 932 O O . ARG A 1 118 ? 11.016 -1.771 13.438 1 98.88 118 ARG A O 1
ATOM 939 N N . LEU A 1 119 ? 9.906 -1.513 11.531 1 98.88 119 LEU A N 1
ATOM 940 C CA . LEU A 1 119 ? 11.102 -1.61 10.695 1 98.88 119 LEU A CA 1
ATOM 941 C C . LEU A 1 119 ? 12.023 -0.422 10.938 1 98.88 119 LEU A C 1
ATOM 943 O O . LEU A 1 119 ? 13.25 -0.567 10.906 1 98.88 119 LEU A O 1
ATOM 947 N N . ALA A 1 120 ? 11.445 0.753 11.125 1 98.88 120 ALA A N 1
ATOM 948 C CA . ALA A 1 120 ? 12.258 1.933 11.414 1 98.88 120 ALA A CA 1
ATOM 949 C C . ALA A 1 120 ? 13.102 1.724 12.664 1 98.88 120 ALA A C 1
ATOM 951 O O . ALA A 1 120 ? 14.273 2.119 12.703 1 98.88 120 ALA A O 1
ATOM 952 N N . ALA A 1 121 ? 12.508 1.122 13.703 1 98.88 121 ALA A N 1
ATOM 953 C CA . ALA A 1 121 ? 13.242 0.864 14.938 1 98.88 121 ALA A CA 1
ATOM 954 C C . ALA A 1 121 ? 14.406 -0.088 14.688 1 98.88 121 ALA A C 1
ATOM 956 O O . ALA A 1 121 ? 15.43 -0.022 15.383 1 98.88 121 ALA A O 1
ATOM 957 N N . GLU A 1 122 ? 14.305 -0.913 13.68 1 98.62 122 GLU A N 1
ATOM 958 C CA . GLU A 1 122 ? 15.344 -1.886 13.352 1 98.62 122 GLU A CA 1
ATOM 959 C C . GLU A 1 122 ? 16.406 -1.272 12.445 1 98.62 122 GLU A C 1
ATOM 961 O O . GLU A 1 122 ? 17.594 -1.603 12.555 1 98.62 122 GLU A O 1
ATOM 966 N N . ARG A 1 123 ? 15.992 -0.29 11.609 1 98.62 123 ARG A N 1
ATOM 967 C CA . ARG A 1 123 ? 16.844 0.013 10.469 1 98.62 123 ARG A CA 1
ATOM 968 C C . ARG A 1 123 ? 17.344 1.458 10.516 1 98.62 123 ARG A C 1
ATOM 970 O O . ARG A 1 123 ? 18.266 1.83 9.797 1 98.62 123 ARG A O 1
ATOM 977 N N . ARG A 1 124 ? 16.719 2.229 11.297 1 98.25 124 ARG A N 1
ATOM 978 C CA . ARG A 1 124 ? 16.984 3.66 11.258 1 98.25 124 ARG A CA 1
ATOM 979 C C . ARG A 1 124 ? 18.484 3.938 11.398 1 98.25 124 ARG A C 1
ATOM 981 O O . ARG A 1 124 ? 19.188 3.215 12.109 1 98.25 124 ARG A O 1
ATOM 988 N N . ARG A 1 125 ? 18.922 4.918 10.719 1 98.06 125 ARG A N 1
ATOM 989 C CA . ARG A 1 125 ? 20.266 5.469 10.82 1 98.06 125 ARG A CA 1
ATOM 990 C C . ARG A 1 125 ? 20.281 6.73 11.68 1 98.06 125 ARG A C 1
ATOM 992 O O . ARG A 1 125 ? 19.219 7.262 12.023 1 98.06 125 ARG A O 1
ATOM 999 N N . ALA A 1 126 ? 21.406 7.188 12 1 98.12 126 ALA A N 1
ATOM 1000 C CA . ALA A 1 126 ? 21.562 8.391 12.812 1 98.12 126 ALA A CA 1
ATOM 1001 C C . ALA A 1 126 ? 20.938 9.602 12.133 1 98.12 126 ALA A C 1
ATOM 1003 O O . ALA A 1 126 ? 20.312 10.438 12.797 1 98.12 126 ALA A O 1
ATOM 1004 N N . ALA A 1 127 ? 21.094 9.703 10.891 1 98.06 127 ALA A N 1
ATOM 1005 C CA . ALA A 1 127 ? 20.531 10.828 10.141 1 98.06 127 ALA A CA 1
ATOM 1006 C C . ALA A 1 127 ? 19.016 10.828 10.203 1 98.06 127 ALA A C 1
ATOM 1008 O O . ALA A 1 127 ? 18.391 11.891 10.273 1 98.06 127 ALA A O 1
ATOM 1009 N N . ASP A 1 128 ? 18.438 9.641 10.172 1 97.94 128 ASP A N 1
ATOM 1010 C CA . ASP A 1 128 ? 16.984 9.531 10.297 1 97.94 128 ASP A CA 1
ATOM 1011 C C . ASP A 1 128 ? 16.516 10.055 11.656 1 97.94 128 ASP A C 1
ATOM 1013 O O . ASP A 1 128 ? 15.531 10.805 11.734 1 97.94 128 ASP A O 1
ATOM 1017 N N . LEU A 1 129 ? 17.203 9.656 12.703 1 98.44 129 LEU A N 1
ATOM 1018 C CA . LEU A 1 129 ? 16.844 10.094 14.047 1 98.44 129 LEU A CA 1
ATOM 1019 C C . LEU A 1 129 ? 16.953 11.609 14.18 1 98.44 129 LEU A C 1
ATOM 1021 O O . LEU A 1 129 ? 16.094 12.242 14.781 1 98.44 129 LEU A O 1
ATOM 1025 N N . ASN A 1 130 ? 18.016 12.109 13.602 1 98.25 130 ASN A N 1
ATOM 1026 C CA . ASN A 1 130 ? 18.172 13.555 13.641 1 98.25 130 ASN A CA 1
ATOM 1027 C C . ASN A 1 130 ? 17.016 14.273 12.969 1 98.25 130 ASN A C 1
ATOM 1029 O O . ASN A 1 130 ? 16.469 15.242 13.508 1 98.25 130 ASN A O 1
ATOM 1033 N N . ASP A 1 131 ? 16.609 13.797 11.82 1 96.88 131 ASP A N 1
ATOM 1034 C CA . ASP A 1 131 ? 15.492 14.391 11.094 1 96.88 131 ASP A CA 1
ATOM 1035 C C . ASP A 1 131 ? 14.195 14.258 11.891 1 96.88 131 ASP A C 1
ATOM 1037 O O . ASP A 1 131 ? 13.398 15.195 11.953 1 96.88 131 ASP A O 1
ATOM 1041 N N . LEU A 1 132 ? 14.008 13.148 12.5 1 98.19 132 LEU A N 1
ATOM 1042 C CA . LEU A 1 132 ? 12.789 12.914 13.266 1 98.19 132 LEU A CA 1
ATOM 1043 C C . LEU A 1 132 ? 12.742 13.789 14.508 1 98.19 132 LEU A C 1
ATOM 1045 O O . LEU A 1 132 ? 11.68 14.305 14.867 1 98.19 132 LEU A O 1
ATOM 1049 N N . HIS A 1 133 ? 13.875 13.953 15.141 1 98.31 133 HIS A N 1
ATOM 1050 C CA . HIS A 1 133 ? 13.93 14.852 16.281 1 98.31 133 HIS A CA 1
ATOM 1051 C C . HIS A 1 133 ? 13.633 16.297 15.875 1 98.31 133 HIS A C 1
ATOM 1053 O O . HIS A 1 133 ? 12.961 17.016 16.609 1 98.31 133 HIS A O 1
ATOM 1059 N N . LYS A 1 134 ? 14.156 16.672 14.758 1 97.62 134 LYS A N 1
ATOM 1060 C CA . LYS A 1 134 ? 13.875 18.016 14.258 1 97.62 134 LYS A CA 1
ATOM 1061 C C . LYS A 1 134 ? 12.383 18.203 14.008 1 97.62 134 LYS A C 1
ATOM 1063 O O . LYS A 1 134 ? 11.82 19.25 14.359 1 97.62 134 LYS A O 1
ATOM 1068 N N . LEU A 1 135 ? 11.758 17.266 13.422 1 94.81 135 LEU A N 1
ATOM 1069 C CA . LEU A 1 135 ? 10.328 17.328 13.164 1 94.81 135 LEU A CA 1
ATOM 1070 C C . LEU A 1 135 ? 9.539 17.375 14.477 1 94.81 135 LEU A C 1
ATOM 1072 O O . LEU A 1 135 ? 8.609 18.172 14.609 1 94.81 135 LEU A O 1
ATOM 1076 N N . LEU A 1 136 ? 9.922 16.547 15.445 1 97.56 136 LEU A N 1
ATOM 1077 C CA . LEU A 1 136 ? 9.242 16.516 16.734 1 97.56 136 LEU A CA 1
ATOM 1078 C C . LEU A 1 136 ? 9.359 17.859 17.438 1 97.56 136 LEU A C 1
ATOM 1080 O O . LEU A 1 136 ? 8.391 18.344 18.031 1 97.56 136 LEU A O 1
ATOM 1084 N N . ASN A 1 137 ? 10.539 18.438 17.391 1 97.56 137 ASN A N 1
ATOM 1085 C CA . ASN A 1 137 ? 10.742 19.766 17.953 1 97.56 137 ASN A CA 1
ATOM 1086 C C . ASN A 1 137 ? 9.883 20.812 17.25 1 97.56 137 ASN A C 1
ATOM 1088 O O . ASN A 1 137 ? 9.312 21.688 17.906 1 97.56 137 ASN A O 1
ATOM 1092 N N . GLY A 1 138 ? 9.867 20.734 15.914 1 95.62 138 GLY A N 1
ATOM 1093 C CA . GLY A 1 138 ? 8.977 21.594 15.164 1 95.62 138 GLY A CA 1
ATOM 1094 C C . GLY A 1 138 ? 7.516 21.438 15.555 1 95.62 138 GLY A C 1
ATOM 1095 O O . GLY A 1 138 ? 6.777 22.422 15.648 1 95.62 138 GLY A O 1
ATOM 1096 N N . MET A 1 139 ? 7.07 20.234 15.836 1 93.94 139 MET A N 1
ATOM 1097 C CA . MET A 1 139 ? 5.703 19.953 16.266 1 93.94 139 MET A CA 1
ATOM 1098 C C . MET A 1 139 ? 5.43 20.547 17.641 1 93.94 139 MET A C 1
ATOM 1100 O O . MET A 1 139 ? 4.352 21.094 17.875 1 93.94 139 MET A O 1
ATOM 1104 N N . ASP A 1 140 ? 6.402 20.469 18.516 1 96.56 140 ASP A N 1
ATOM 1105 C CA . ASP A 1 140 ? 6.27 21.078 19.844 1 96.56 140 ASP A CA 1
ATOM 1106 C C . ASP A 1 140 ? 6.051 22.594 19.719 1 96.56 140 ASP A C 1
ATOM 1108 O O . ASP A 1 140 ? 5.188 23.156 20.406 1 96.56 140 ASP A O 1
ATOM 1112 N N . GLU A 1 141 ? 6.816 23.203 18.906 1 96.25 141 GLU A N 1
ATOM 1113 C CA . GLU A 1 141 ? 6.699 24.641 18.719 1 96.25 141 GLU A CA 1
ATOM 1114 C C . GLU A 1 141 ? 5.352 25.016 18.094 1 96.25 141 GLU A C 1
ATOM 1116 O O . GLU A 1 141 ? 4.703 25.969 18.531 1 96.25 141 GLU A O 1
ATOM 1121 N N . ALA A 1 142 ? 4.965 24.219 17.078 1 90.81 142 ALA A N 1
ATOM 1122 C CA . ALA A 1 142 ? 3.672 24.469 16.453 1 90.81 142 ALA A CA 1
ATOM 1123 C C . ALA A 1 142 ? 2.527 24.266 17.438 1 90.81 142 ALA A C 1
ATOM 1125 O O . ALA A 1 142 ? 1.543 25 17.422 1 90.81 142 ALA A O 1
ATOM 1126 N N . LEU A 1 143 ? 2.65 23.266 18.281 1 93.75 143 LEU A N 1
ATOM 1127 C CA . LEU A 1 143 ? 1.634 22.984 19.297 1 93.75 143 LEU A CA 1
ATOM 1128 C C . LEU A 1 143 ? 1.509 24.141 20.281 1 93.75 143 LEU A C 1
ATOM 1130 O O . LEU A 1 143 ? 0.4 24.578 20.594 1 93.75 143 LEU A O 1
ATOM 1134 N N . LYS A 1 144 ? 2.619 24.656 20.75 1 95.44 144 LYS A N 1
ATOM 1135 C CA . LYS A 1 144 ? 2.613 25.797 21.672 1 95.44 144 LYS A CA 1
ATOM 1136 C C . LYS A 1 144 ? 1.897 27 21.062 1 95.44 144 LYS A C 1
ATOM 1138 O O . LYS A 1 144 ? 1.069 27.641 21.719 1 95.44 144 LYS A O 1
ATOM 1143 N N . THR A 1 145 ? 2.25 27.203 19.859 1 93.5 145 THR A N 1
ATOM 1144 C CA . THR A 1 145 ? 1.637 28.328 19.156 1 93.5 145 THR A CA 1
ATOM 1145 C C . THR A 1 145 ? 0.133 28.109 19 1 93.5 145 THR A C 1
ATOM 1147 O O . THR A 1 145 ? -0.654 29.031 19.234 1 93.5 145 THR A O 1
ATOM 1150 N N . ALA A 1 146 ? -0.222 26.938 18.656 1 89.25 146 ALA A N 1
ATOM 1151 C CA . ALA A 1 146 ? -1.629 26.625 18.422 1 89.25 146 ALA A CA 1
ATOM 1152 C C . ALA A 1 146 ? -2.424 26.656 19.719 1 89.25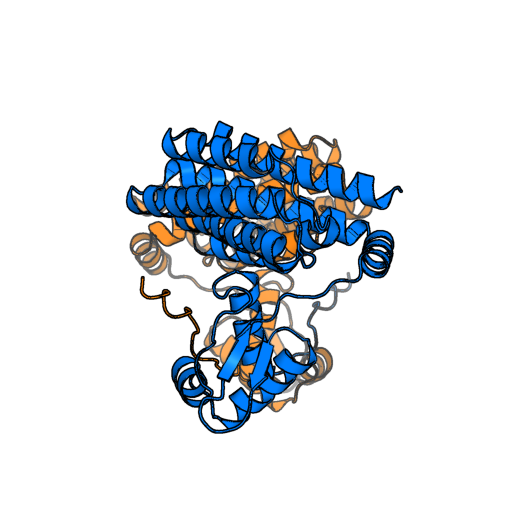 146 ALA A C 1
ATOM 1154 O O . ALA A 1 146 ? -3.605 27.016 19.734 1 89.25 146 ALA A O 1
ATOM 1155 N N . LEU A 1 147 ? -1.812 26.281 20.844 1 91.12 147 LEU A N 1
ATOM 1156 C CA . LEU A 1 147 ? -2.494 26.312 22.125 1 91.12 147 LEU A CA 1
ATOM 1157 C C . LEU A 1 147 ? -2.799 27.75 22.547 1 91.12 147 LEU A C 1
ATOM 1159 O O . LEU A 1 147 ? -3.799 28 23.219 1 91.12 147 LEU A O 1
ATOM 1163 N N . ASP A 1 148 ? -1.947 28.688 22.078 1 91.75 148 ASP A N 1
ATOM 1164 C CA . ASP A 1 148 ? -2.154 30.109 22.375 1 91.75 148 ASP A CA 1
ATOM 1165 C C . ASP A 1 148 ? -3.18 30.719 21.422 1 91.75 148 ASP A C 1
ATOM 1167 O O . ASP A 1 148 ? -3.92 31.641 21.812 1 91.75 148 ASP A O 1
ATOM 1171 N N . ASP A 1 149 ? -3.123 30.281 20.234 1 88.69 149 ASP A N 1
ATOM 1172 C CA . ASP A 1 149 ? -4.008 30.766 19.172 1 88.69 149 ASP A CA 1
ATOM 1173 C C . ASP A 1 149 ? -4.512 29.594 18.328 1 88.69 149 ASP A C 1
ATOM 1175 O O . ASP A 1 149 ? -3.861 29.219 17.344 1 88.69 149 ASP A O 1
ATOM 1179 N N . GLN A 1 150 ? -5.656 29.094 18.594 1 82.06 150 GLN A N 1
ATOM 1180 C CA . GLN A 1 150 ? -6.211 27.906 17.984 1 82.06 150 GLN A CA 1
ATOM 1181 C C . GLN A 1 150 ? -6.777 28.203 16.594 1 82.06 150 GLN A C 1
ATOM 1183 O O . GLN A 1 150 ? -7.762 27.594 16.172 1 82.06 150 GLN A O 1
ATOM 1188 N N . SER A 1 151 ? -6.102 29.141 15.914 1 80.31 151 SER A N 1
ATOM 1189 C CA . SER A 1 151 ? -6.527 29.438 14.547 1 80.31 151 SER A CA 1
ATOM 1190 C C . SER A 1 151 ? -6.297 28.25 13.625 1 80.31 151 SER A C 1
ATOM 1192 O O . SER A 1 151 ? -5.426 27.422 13.883 1 80.31 151 SER A O 1
ATOM 1194 N N . PRO A 1 152 ? -7.051 28.125 12.57 1 77 152 PRO A N 1
ATOM 1195 C CA . PRO A 1 152 ? -6.879 27.031 11.617 1 77 152 PRO A CA 1
ATOM 1196 C C . PRO A 1 152 ? -5.461 26.953 11.047 1 77 152 PRO A C 1
ATOM 1198 O O . PRO A 1 152 ? -4.941 25.859 10.82 1 77 152 PRO A O 1
ATOM 1201 N N . LYS A 1 153 ? -4.93 28.016 10.898 1 76.5 153 LYS A N 1
ATOM 1202 C CA . LYS A 1 153 ? -3.57 28.047 10.367 1 76.5 153 LYS A CA 1
ATOM 1203 C C . LYS A 1 153 ? -2.596 27.328 11.297 1 76.5 153 LYS A C 1
ATOM 1205 O O . LYS A 1 153 ? -1.802 26.5 10.859 1 76.5 153 LYS A O 1
ATOM 1210 N N . HIS A 1 154 ? -2.664 27.688 12.562 1 82.5 154 HIS A N 1
ATOM 1211 C CA . HIS A 1 154 ? -1.714 27.141 13.523 1 82.5 154 HIS A CA 1
ATOM 1212 C C . HIS A 1 154 ? -1.958 25.641 13.742 1 82.5 154 HIS A C 1
ATOM 1214 O O . HIS A 1 154 ? -1.013 24.875 13.93 1 82.5 154 HIS A O 1
ATOM 1220 N N . THR A 1 155 ? -3.207 25.266 13.641 1 81.81 155 THR A N 1
ATOM 1221 C CA . THR A 1 155 ? -3.512 23.844 13.781 1 81.81 155 THR A CA 1
ATOM 1222 C C . THR A 1 155 ? -3.021 23.062 12.562 1 81.81 155 THR A C 1
ATOM 1224 O O . THR A 1 155 ? -2.516 21.953 12.695 1 81.81 155 THR A O 1
ATOM 1227 N N . THR A 1 156 ? -3.143 23.688 11.469 1 79.25 156 THR A N 1
ATOM 1228 C CA . THR A 1 156 ? -2.703 23.062 10.227 1 79.25 156 THR A CA 1
ATOM 1229 C C . THR A 1 156 ? -1.186 22.906 10.211 1 79.25 156 THR A C 1
ATOM 1231 O O . THR A 1 156 ? -0.664 21.906 9.688 1 79.25 156 THR A O 1
ATOM 1234 N N . ASP A 1 157 ? -0.507 23.844 10.797 1 81.56 157 ASP A N 1
ATOM 1235 C CA . ASP A 1 157 ? 0.946 23.734 10.891 1 81.56 157 ASP A CA 1
ATOM 1236 C C . ASP A 1 157 ? 1.359 22.469 11.633 1 81.56 157 ASP A C 1
ATOM 1238 O O . ASP A 1 157 ? 2.266 21.75 11.195 1 81.56 157 ASP A O 1
ATOM 1242 N N . PHE A 1 158 ? 0.728 22.219 12.758 1 85.88 158 PHE A N 1
ATOM 1243 C CA . PHE A 1 158 ? 1.013 21.016 13.531 1 85.88 158 PHE A CA 1
ATOM 1244 C C . PHE A 1 158 ? 0.709 19.766 12.719 1 85.88 158 PHE A C 1
ATOM 1246 O O . PHE A 1 158 ? 1.503 18.828 12.695 1 85.88 158 PHE A O 1
ATOM 1253 N N . GLN A 1 159 ? -0.362 19.828 11.992 1 83.38 159 GLN A N 1
ATOM 1254 C CA . GLN A 1 159 ? -0.796 18.672 11.219 1 83.38 159 GLN A CA 1
ATOM 1255 C C . GLN A 1 159 ? 0.181 18.359 10.094 1 83.38 159 GLN A C 1
ATOM 1257 O O . GLN A 1 159 ? 0.425 17.203 9.773 1 83.38 159 GLN A O 1
ATOM 1262 N N . THR A 1 160 ? 0.601 19.375 9.477 1 81.19 160 THR A N 1
ATOM 1263 C CA . THR A 1 160 ? 1.578 19.203 8.406 1 81.19 160 THR A CA 1
ATOM 1264 C C . THR A 1 160 ? 2.85 18.547 8.93 1 81.19 160 THR A C 1
ATOM 1266 O O . THR A 1 160 ? 3.373 17.625 8.305 1 81.19 160 THR A O 1
ATOM 1269 N N . LEU A 1 161 ? 3.322 18.984 10.047 1 86.12 161 LEU A N 1
ATOM 1270 C CA . LEU A 1 161 ? 4.52 18.406 10.656 1 86.12 161 LEU A CA 1
ATOM 1271 C C . LEU A 1 161 ? 4.258 16.984 11.133 1 86.12 161 LEU A C 1
ATOM 1273 O O . LEU A 1 161 ? 5.137 16.125 11.055 1 86.12 161 LEU A O 1
ATOM 1277 N N . ASP A 1 162 ? 3.064 16.797 11.617 1 90.5 162 ASP A N 1
ATOM 1278 C CA . ASP A 1 162 ? 2.648 15.469 12.031 1 90.5 162 ASP A CA 1
ATOM 1279 C C . ASP A 1 162 ? 2.725 14.477 10.867 1 90.5 162 ASP A C 1
ATOM 1281 O O . ASP A 1 162 ? 3.23 13.367 11.023 1 90.5 162 ASP A O 1
ATOM 1285 N N . SER A 1 163 ? 2.223 14.922 9.766 1 86.94 163 SER A N 1
ATOM 1286 C CA . SER A 1 163 ? 2.289 14.078 8.578 1 86.94 163 SER A CA 1
ATOM 1287 C C . SER A 1 163 ? 3.734 13.812 8.164 1 86.94 163 SER A C 1
ATOM 1289 O O . SER A 1 163 ? 4.094 12.68 7.84 1 86.94 163 SER A O 1
ATOM 1291 N N . ALA A 1 164 ? 4.547 14.828 8.211 1 87.19 164 ALA A N 1
ATOM 1292 C CA . ALA A 1 164 ? 5.961 14.68 7.875 1 87.19 164 ALA A CA 1
ATOM 1293 C C . ALA A 1 164 ? 6.656 13.719 8.828 1 87.19 164 ALA A C 1
ATOM 1295 O O . ALA A 1 164 ? 7.543 12.969 8.422 1 87.19 164 ALA A O 1
ATOM 1296 N N . PHE A 1 165 ? 6.262 13.773 10.125 1 94.38 165 PHE A N 1
ATOM 1297 C CA . PHE A 1 165 ? 6.836 12.898 11.141 1 94.38 165 PHE A CA 1
ATOM 1298 C C . PHE A 1 165 ? 6.531 11.438 10.828 1 94.38 165 PHE A C 1
ATOM 1300 O O . PHE A 1 165 ? 7.43 10.594 10.844 1 94.38 165 PHE A O 1
ATOM 1307 N N . HIS A 1 166 ? 5.277 11.141 10.445 1 94.94 166 HIS A N 1
ATOM 1308 C CA . HIS A 1 166 ? 4.891 9.773 10.094 1 94.94 166 HIS A CA 1
ATOM 1309 C C . HIS A 1 166 ? 5.602 9.305 8.828 1 94.94 166 HIS A C 1
ATOM 1311 O O . HIS A 1 166 ? 6.059 8.164 8.758 1 94.94 166 HIS A O 1
ATOM 1317 N N . LEU A 1 167 ? 5.711 10.188 7.91 1 92.38 167 LEU A N 1
ATOM 1318 C CA . LEU A 1 167 ? 6.43 9.836 6.688 1 92.38 167 LEU A CA 1
ATOM 1319 C C . LEU A 1 167 ? 7.918 9.656 6.965 1 92.38 167 LEU A C 1
ATOM 1321 O O . LEU A 1 167 ? 8.57 8.812 6.344 1 92.38 167 LEU A O 1
ATOM 1325 N N . GLY A 1 168 ? 8.453 10.5 7.848 1 95 168 GLY A N 1
ATOM 1326 C CA . GLY A 1 168 ? 9.836 10.328 8.258 1 95 168 GLY A CA 1
ATOM 1327 C C . GLY A 1 168 ? 10.109 8.969 8.875 1 95 168 GLY A C 1
ATOM 1328 O O . GLY A 1 168 ? 11.164 8.375 8.633 1 95 168 GLY A O 1
ATOM 1329 N N . ILE A 1 169 ? 9.18 8.523 9.672 1 98.5 169 ILE A N 1
ATOM 1330 C CA . ILE A 1 169 ? 9.297 7.184 10.242 1 98.5 169 ILE A CA 1
ATOM 1331 C C . ILE A 1 169 ? 9.297 6.148 9.117 1 98.5 169 ILE A C 1
ATOM 1333 O O . ILE A 1 169 ? 10.125 5.234 9.109 1 98.5 169 ILE A O 1
ATOM 1337 N N . ALA A 1 170 ? 8.383 6.328 8.195 1 97.88 170 ALA A N 1
ATOM 1338 C CA . ALA A 1 170 ? 8.312 5.402 7.066 1 97.88 170 ALA A CA 1
ATOM 1339 C C . ALA A 1 170 ? 9.609 5.41 6.27 1 97.88 170 ALA A C 1
ATOM 1341 O O . ALA A 1 170 ? 10.078 4.359 5.824 1 97.88 170 ALA A O 1
ATOM 1342 N N . GLN A 1 171 ? 10.156 6.562 6.086 1 96.62 171 GLN A N 1
ATOM 1343 C CA . GLN A 1 171 ? 11.43 6.676 5.395 1 96.62 171 GLN A CA 1
ATOM 1344 C C . GLN A 1 171 ? 12.531 5.926 6.145 1 96.62 171 GLN A C 1
ATOM 1346 O O . GLN A 1 171 ? 13.367 5.258 5.527 1 96.62 171 GLN A O 1
ATOM 1351 N N . ALA A 1 172 ? 12.539 6.004 7.43 1 98.5 172 ALA A N 1
ATOM 1352 C CA . ALA A 1 172 ? 13.555 5.379 8.273 1 98.5 172 ALA A CA 1
ATOM 1353 C C . ALA A 1 172 ? 13.438 3.857 8.227 1 98.5 172 ALA A C 1
ATOM 1355 O O . ALA A 1 172 ? 14.375 3.146 8.609 1 98.5 172 ALA A O 1
ATOM 1356 N N . ALA A 1 173 ? 12.305 3.367 7.832 1 98.69 173 ALA A N 1
ATOM 1357 C CA . ALA A 1 173 ? 12.109 1.928 7.68 1 98.69 173 ALA A CA 1
ATOM 1358 C C . ALA A 1 173 ? 12.922 1.381 6.512 1 98.69 173 ALA A C 1
ATOM 1360 O O . ALA A 1 173 ? 13.109 0.168 6.391 1 98.69 173 ALA A O 1
ATOM 1361 N N . GLN A 1 174 ? 13.328 2.287 5.598 1 97.81 174 GLN A N 1
ATOM 1362 C CA . GLN A 1 174 ? 14.156 1.937 4.445 1 97.81 174 GLN A CA 1
ATOM 1363 C C . GLN A 1 174 ? 13.484 0.859 3.598 1 97.81 174 GLN A C 1
ATOM 1365 O O . GLN A 1 174 ? 14.117 -0.139 3.242 1 97.81 174 GLN A O 1
ATOM 1370 N N . ASN A 1 175 ? 12.297 0.971 3.348 1 97.31 175 ASN A N 1
ATOM 1371 C CA . ASN A 1 175 ? 11.453 0.166 2.471 1 97.31 175 ASN A CA 1
ATOM 1372 C C . ASN A 1 175 ? 10.539 1.039 1.619 1 97.31 175 ASN A C 1
ATOM 1374 O O . ASN A 1 175 ? 9.531 1.556 2.111 1 97.31 175 ASN A O 1
ATOM 1378 N N . ASP A 1 176 ? 10.828 1.155 0.393 1 93.38 176 ASP A N 1
ATOM 1379 C CA . ASP A 1 176 ? 10.164 2.113 -0.488 1 93.38 176 ASP A CA 1
ATOM 1380 C C . ASP A 1 176 ? 8.688 1.773 -0.652 1 93.38 176 ASP A C 1
ATOM 1382 O O . ASP A 1 176 ? 7.844 2.67 -0.768 1 93.38 176 ASP A O 1
ATOM 1386 N N . ARG A 1 177 ? 8.375 0.549 -0.627 1 92.88 177 ARG A N 1
ATOM 1387 C CA . ARG A 1 177 ? 6.98 0.153 -0.772 1 92.88 177 ARG A CA 1
ATOM 1388 C C . ARG A 1 177 ? 6.164 0.562 0.45 1 92.88 177 ARG A C 1
ATOM 1390 O O . ARG A 1 177 ? 5.035 1.042 0.319 1 92.88 177 ARG A O 1
ATOM 1397 N N . LEU A 1 178 ? 6.77 0.343 1.549 1 96.38 178 LEU A N 1
ATOM 1398 C CA . LEU A 1 178 ? 6.086 0.728 2.779 1 96.38 178 LEU A CA 1
ATOM 1399 C C . LEU A 1 178 ? 5.961 2.244 2.879 1 96.38 178 LEU A C 1
ATOM 1401 O O . LEU A 1 178 ? 4.945 2.756 3.355 1 96.38 178 LEU A O 1
ATOM 1405 N N . LEU A 1 179 ? 6.992 2.982 2.451 1 94.81 179 LEU A N 1
ATOM 1406 C CA . LEU A 1 179 ? 6.914 4.438 2.389 1 94.81 179 LEU A CA 1
ATOM 1407 C C . LEU A 1 179 ? 5.75 4.883 1.513 1 94.81 179 LEU A C 1
ATOM 1409 O O . LEU A 1 179 ? 4.977 5.762 1.903 1 94.81 179 LEU A O 1
ATOM 1413 N N . ASP A 1 180 ? 5.559 4.23 0.406 1 90.25 180 ASP A N 1
ATOM 1414 C CA . ASP A 1 180 ? 4.465 4.551 -0.505 1 90.25 180 ASP A CA 1
ATOM 1415 C C . ASP A 1 180 ? 3.111 4.23 0.128 1 90.25 180 ASP A C 1
ATOM 1417 O O . ASP A 1 180 ? 2.148 4.984 -0.038 1 90.25 180 ASP A O 1
ATOM 1421 N N . ALA A 1 181 ? 3.037 3.135 0.786 1 94 181 ALA A N 1
ATOM 1422 C CA . ALA A 1 181 ? 1.79 2.729 1.428 1 94 181 ALA A CA 1
ATOM 1423 C C . ALA A 1 181 ? 1.391 3.711 2.523 1 94 181 ALA A C 1
ATOM 1425 O O . ALA A 1 181 ? 0.219 4.078 2.641 1 94 181 ALA A O 1
ATOM 1426 N N . VAL A 1 182 ? 2.354 4.148 3.305 1 93.88 182 VAL A N 1
ATOM 1427 C CA . VAL A 1 182 ? 2.086 5.105 4.371 1 93.88 182 VAL A CA 1
ATOM 1428 C C . VAL A 1 182 ? 1.659 6.441 3.77 1 93.88 182 VAL A C 1
ATOM 1430 O O . VAL A 1 182 ? 0.724 7.082 4.258 1 93.88 182 VAL A O 1
ATOM 1433 N N . ALA A 1 183 ? 2.326 6.852 2.711 1 87.75 183 ALA A N 1
ATOM 1434 C CA . ALA A 1 183 ? 1.949 8.086 2.027 1 87.75 183 ALA A CA 1
ATOM 1435 C C . ALA A 1 183 ? 0.512 8.016 1.519 1 87.75 183 ALA A C 1
ATOM 1437 O O . ALA A 1 183 ? -0.255 8.969 1.67 1 87.75 183 ALA A O 1
ATOM 1438 N N . ASP A 1 184 ? 0.161 6.891 1.001 1 85.69 184 ASP A N 1
ATOM 1439 C CA . ASP A 1 184 ? -1.196 6.684 0.505 1 85.69 184 ASP A CA 1
ATOM 1440 C C . ASP A 1 184 ? -2.211 6.719 1.646 1 85.69 184 ASP A C 1
ATOM 1442 O O . ASP A 1 184 ? -3.275 7.328 1.518 1 85.69 184 ASP A O 1
ATOM 1446 N N . ALA A 1 185 ? -1.898 6.078 2.721 1 89.38 185 ALA A N 1
ATOM 1447 C CA . ALA A 1 185 ? -2.773 6.043 3.891 1 89.38 185 ALA A CA 1
ATOM 1448 C C . ALA A 1 185 ? -3.018 7.445 4.438 1 89.38 185 ALA A C 1
ATOM 1450 O O . ALA A 1 185 ? -4.129 7.766 4.867 1 89.38 185 ALA A O 1
ATOM 1451 N N . ARG A 1 186 ? -1.983 8.242 4.41 1 82.69 186 ARG A N 1
ATOM 1452 C CA . ARG A 1 186 ? -2.074 9.586 4.984 1 82.69 186 ARG A CA 1
ATOM 1453 C C . ARG A 1 186 ? -2.781 10.539 4.031 1 82.69 186 ARG A C 1
ATOM 1455 O O . ARG A 1 186 ? -3.453 11.477 4.469 1 82.69 186 ARG A O 1
ATOM 1462 N N . ARG A 1 187 ? -2.605 10.281 2.713 1 71.94 187 ARG A N 1
ATOM 1463 C CA . ARG A 1 187 ? -3.268 11.117 1.719 1 71.94 187 ARG A CA 1
ATOM 1464 C C . ARG A 1 187 ? -4.785 10.969 1.802 1 71.94 187 ARG A C 1
ATOM 1466 O O . ARG A 1 187 ? -5.516 11.953 1.693 1 71.94 187 ARG A O 1
ATOM 1473 N N . ARG A 1 188 ? -5.184 9.719 1.805 1 59.22 188 ARG A N 1
ATOM 1474 C CA . ARG A 1 188 ? -6.621 9.469 1.775 1 59.22 188 ARG A CA 1
ATOM 1475 C C . ARG A 1 188 ? -7.273 9.867 3.096 1 59.22 188 ARG A C 1
ATOM 1477 O O . ARG A 1 188 ? -8.5 10.008 3.17 1 59.22 188 ARG A O 1
ATOM 1484 N N . MET A 1 189 ? -6.453 9.711 4.066 1 54.97 189 MET A N 1
ATOM 1485 C CA . MET A 1 189 ? -7.039 10.312 5.262 1 54.97 189 MET A CA 1
ATOM 1486 C C . MET A 1 189 ? -7.277 11.805 5.066 1 54.97 189 MET A C 1
ATOM 1488 O O . MET A 1 189 ? -6.324 12.586 5 1 54.97 189 MET A O 1
ATOM 1492 N N . TRP A 1 190 ? -7.832 11.961 3.947 1 47.56 190 TRP A N 1
ATOM 1493 C CA . TRP A 1 190 ? -8.273 13.297 3.582 1 47.56 190 TRP A CA 1
ATOM 1494 C C . TRP A 1 190 ? -8.086 14.273 4.742 1 47.56 190 TRP A C 1
ATOM 1496 O O . TRP A 1 190 ? -7.543 15.367 4.559 1 47.56 190 TRP A O 1
ATOM 1506 N N . LEU A 1 191 ? -9.258 14.312 5.672 1 47.34 191 LEU A N 1
ATOM 1507 C CA . LEU A 1 191 ? -9.586 15.438 6.543 1 47.34 191 LEU A CA 1
ATOM 1508 C C . LEU A 1 191 ? -8.586 15.555 7.691 1 47.34 191 LEU A C 1
ATOM 1510 O O . LEU A 1 191 ? -8.375 14.586 8.43 1 47.34 191 LEU A O 1
ATOM 1514 N N . PRO A 1 192 ? -7.59 16.359 7.414 1 45.06 192 PRO A N 1
ATOM 1515 C CA . PRO A 1 192 ? -6.832 16.609 8.641 1 45.06 192 PRO A CA 1
ATOM 1516 C C . PRO A 1 192 ? -7.688 16.484 9.898 1 45.06 192 PRO A C 1
ATOM 1518 O O . PRO A 1 192 ? -8.734 17.125 10.008 1 45.06 192 PRO A O 1
ATOM 1521 N N . VAL A 1 193 ? -7.793 15.273 10.469 1 46.94 193 VAL A N 1
ATOM 1522 C CA . VAL A 1 193 ? -8.422 15.172 11.781 1 46.94 193 VAL A CA 1
ATOM 1523 C C . VAL A 1 193 ? -8.344 16.516 12.492 1 46.94 193 VAL A C 1
ATOM 1525 O O . VAL A 1 193 ? -9.289 16.922 13.18 1 46.94 193 VAL A O 1
ATOM 1528 N N . GLY A 1 194 ? -7.164 17.156 12.344 1 49.34 194 GLY A N 1
ATOM 1529 C CA . GLY A 1 194 ? -7.066 18.453 13.008 1 49.34 194 GLY A CA 1
ATOM 1530 C C . GLY A 1 194 ? -8.094 19.453 12.523 1 49.34 194 GLY A C 1
ATOM 1531 O O . GLY A 1 194 ? -8.562 20.297 13.289 1 49.34 194 GLY A O 1
ATOM 1532 N N . ALA A 1 195 ? -8.258 19.344 11.148 1 50.38 195 ALA A N 1
ATOM 1533 C CA . ALA A 1 195 ? -9.25 20.297 10.688 1 50.38 195 ALA A CA 1
ATOM 1534 C C . ALA A 1 195 ? -10.641 19.969 11.227 1 50.38 195 ALA A C 1
ATOM 1536 O O . ALA A 1 195 ? -11.477 20.859 11.406 1 50.38 195 ALA A O 1
ATOM 1537 N N . ILE A 1 196 ? -10.734 18.641 11.414 1 53.47 196 ILE A N 1
ATOM 1538 C CA . ILE A 1 196 ? -12.016 18.203 11.969 1 53.47 196 ILE A CA 1
ATOM 1539 C C . ILE A 1 196 ? -12.156 18.703 13.398 1 53.47 196 ILE A C 1
ATOM 1541 O O . ILE A 1 196 ? -13.227 19.172 13.789 1 53.47 196 ILE A O 1
ATOM 1545 N N . PHE A 1 197 ? -10.938 18.609 14.094 1 55.84 197 PHE A N 1
ATOM 1546 C CA . PHE A 1 197 ? -11.141 18.953 15.492 1 55.84 197 PHE A CA 1
ATOM 1547 C C . PHE A 1 197 ? -10.867 20.438 15.734 1 55.84 197 PHE A C 1
ATOM 1549 O O . PHE A 1 197 ? -11.367 21.016 16.703 1 55.84 197 PHE A O 1
ATOM 1556 N N . GLY A 1 198 ? -10.344 21.031 14.727 1 59.75 198 GLY A N 1
ATOM 1557 C CA . GLY A 1 198 ? -10.062 22.453 14.812 1 59.75 198 GLY A CA 1
ATOM 1558 C C . GLY A 1 198 ? -9.297 22.828 16.062 1 59.75 198 GLY A C 1
ATOM 1559 O O . GLY A 1 198 ? -9.078 24.016 16.328 1 59.75 198 GLY A O 1
ATOM 1560 N N . ARG A 1 199 ? -9.062 21.844 17 1 74.5 199 ARG A N 1
ATOM 1561 C CA . ARG A 1 199 ? -8.344 22.203 18.203 1 74.5 199 ARG A CA 1
ATOM 1562 C C . ARG A 1 199 ? -7.324 21.141 18.578 1 74.5 199 ARG A C 1
ATOM 1564 O O . ARG A 1 199 ? -7.535 19.953 18.328 1 74.5 199 ARG A O 1
ATOM 1571 N N . LEU A 1 200 ? -6.215 21.672 19.047 1 85.38 200 LEU A N 1
ATOM 1572 C CA . LEU A 1 200 ? -5.156 20.797 19.531 1 85.38 200 LEU A CA 1
ATOM 1573 C C . LEU A 1 200 ? -5.152 20.766 21.062 1 85.38 200 LEU A C 1
ATOM 1575 O O . LEU A 1 200 ? -5.426 21.766 21.719 1 85.38 200 LEU A O 1
ATOM 1579 N N . GLU A 1 201 ? -4.918 19.562 21.562 1 88.12 201 GLU A N 1
ATOM 1580 C CA . GLU A 1 201 ? -4.754 19.391 23 1 88.12 201 GLU A CA 1
ATOM 1581 C C . GLU A 1 201 ? -3.279 19.438 23.391 1 88.12 201 GLU A C 1
ATOM 1583 O O . GLU A 1 201 ? -2.404 19.109 22.578 1 88.12 201 GLU A O 1
ATOM 1588 N N . PRO A 1 202 ? -3.059 19.828 24.656 1 91.31 202 PRO A N 1
ATOM 1589 C CA . PRO A 1 202 ? -1.67 19.953 25.109 1 91.31 202 PRO A CA 1
ATOM 1590 C C . PRO A 1 202 ? -0.882 18.656 24.969 1 91.31 202 PRO A C 1
ATOM 1592 O O . PRO A 1 202 ? 0.344 18.688 24.828 1 91.31 202 PRO A O 1
ATOM 1595 N N . ASN A 1 203 ? -1.548 17.531 24.953 1 92.75 203 ASN A N 1
ATOM 1596 C CA . ASN A 1 203 ? -0.849 16.25 24.906 1 92.75 203 ASN A CA 1
ATOM 1597 C C . ASN A 1 203 ? -0.78 15.711 23.484 1 92.75 203 ASN A C 1
ATOM 1599 O O . ASN A 1 203 ? -0.467 14.531 23.281 1 92.75 203 ASN A O 1
ATOM 1603 N N . ALA A 1 204 ? -1.031 16.547 22.516 1 91.19 204 ALA A N 1
ATOM 1604 C CA . ALA A 1 204 ? -1.146 16.125 21.125 1 91.19 204 ALA A CA 1
ATOM 1605 C C . ALA A 1 204 ? 0.158 15.492 20.625 1 91.19 204 ALA A C 1
ATOM 1607 O O . ALA A 1 204 ? 0.156 14.688 19.703 1 91.19 204 ALA A O 1
ATOM 1608 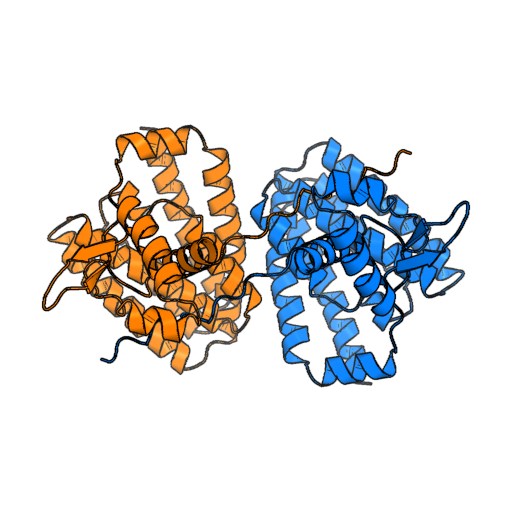N N . ASN A 1 205 ? 1.275 15.781 21.297 1 94.44 205 ASN A N 1
ATOM 1609 C CA . ASN A 1 205 ? 2.568 15.312 20.812 1 94.44 205 ASN A CA 1
ATOM 1610 C C . ASN A 1 205 ? 3.078 14.125 21.641 1 94.44 205 ASN A C 1
ATOM 1612 O O . ASN A 1 205 ? 4.09 13.516 21.297 1 94.44 205 ASN A O 1
ATOM 1616 N N . ASP A 1 206 ? 2.398 13.711 22.656 1 96.06 206 ASP A N 1
ATOM 1617 C CA . ASP A 1 206 ? 2.889 12.734 23.625 1 96.06 206 ASP A CA 1
ATOM 1618 C C . ASP A 1 206 ? 3.166 11.391 22.953 1 96.06 206 ASP A C 1
ATOM 1620 O O . ASP A 1 206 ? 4.223 10.789 23.156 1 96.06 206 ASP A O 1
ATOM 1624 N N . TYR A 1 207 ? 2.275 10.938 22.188 1 97.12 207 TYR A N 1
ATOM 1625 C CA . TYR A 1 207 ? 2.463 9.656 21.5 1 97.12 207 TYR A CA 1
ATOM 1626 C C . TYR A 1 207 ? 3.674 9.703 20.578 1 97.12 207 TYR A C 1
ATOM 1628 O O . TYR A 1 207 ? 4.461 8.758 20.531 1 97.12 207 TYR A O 1
ATOM 1636 N N . HIS A 1 208 ? 3.842 10.828 19.875 1 98.19 208 HIS A N 1
ATOM 1637 C CA . HIS A 1 208 ? 4.953 10.945 18.938 1 98.19 208 HIS A CA 1
ATOM 1638 C C . HIS A 1 208 ? 6.293 10.852 19.656 1 98.19 208 HIS A C 1
ATOM 1640 O O . HIS A 1 208 ? 7.215 10.188 19.188 1 98.19 208 HIS A O 1
ATOM 1646 N N . GLU A 1 209 ? 6.355 11.484 20.781 1 98.44 209 GLU A N 1
ATOM 1647 C CA . GLU A 1 209 ? 7.57 11.422 21.594 1 98.44 209 GLU A CA 1
ATOM 1648 C C . GLU A 1 209 ? 7.879 9.984 22.016 1 98.44 209 GLU A C 1
ATOM 1650 O O . GLU A 1 209 ? 9.023 9.539 21.906 1 98.44 209 GLU A O 1
ATOM 1655 N N . SER A 1 210 ? 6.859 9.328 22.469 1 98.75 210 SER A N 1
ATOM 1656 C CA . SER A 1 210 ? 7.043 7.965 22.953 1 98.75 210 SER A CA 1
ATOM 1657 C C . SER A 1 210 ? 7.414 7.027 21.797 1 98.75 210 SER A C 1
ATOM 1659 O O . SER A 1 210 ? 8.195 6.09 21.984 1 98.75 210 SER A O 1
ATOM 1661 N N . ILE A 1 211 ? 6.863 7.195 20.625 1 98.94 211 ILE A N 1
ATOM 1662 C CA . ILE A 1 211 ? 7.176 6.402 19.453 1 98.94 211 ILE A CA 1
ATOM 1663 C C . ILE A 1 211 ? 8.641 6.605 19.062 1 98.94 211 ILE A C 1
ATOM 1665 O O . ILE A 1 211 ? 9.375 5.637 18.859 1 98.94 211 ILE A O 1
ATOM 1669 N N . LEU A 1 212 ? 9.062 7.895 18.984 1 98.88 212 LEU A N 1
ATOM 1670 C CA . LEU A 1 212 ? 10.438 8.188 18.609 1 98.88 212 LEU A CA 1
ATOM 1671 C C . LEU A 1 212 ? 11.422 7.594 19.609 1 98.88 212 LEU A C 1
ATOM 1673 O O . LEU A 1 212 ? 12.469 7.07 19.234 1 98.88 212 LEU A O 1
ATOM 1677 N N . GLU A 1 213 ? 11.07 7.703 20.906 1 98.81 213 GLU A N 1
ATOM 1678 C CA . GLU A 1 213 ? 11.922 7.125 21.938 1 98.81 213 GLU A CA 1
ATOM 1679 C C . GLU A 1 213 ? 12.117 5.629 21.719 1 98.81 213 GLU A C 1
ATOM 1681 O O . GLU A 1 213 ? 13.242 5.125 21.812 1 98.81 213 GLU A O 1
ATOM 1686 N N . ALA A 1 214 ? 11.039 4.926 21.453 1 98.94 214 ALA A N 1
ATOM 1687 C CA . ALA A 1 214 ? 11.109 3.488 21.219 1 98.94 214 ALA A CA 1
ATOM 1688 C C . ALA A 1 214 ? 11.93 3.184 19.969 1 98.94 214 ALA A C 1
ATOM 1690 O O . ALA A 1 214 ? 12.68 2.205 19.922 1 98.94 214 ALA A O 1
ATOM 1691 N N . ILE A 1 215 ? 11.82 4.016 18.859 1 98.94 215 ILE A N 1
ATOM 1692 C CA . ILE A 1 215 ? 12.609 3.854 17.641 1 98.94 215 ILE A CA 1
ATOM 1693 C C . ILE A 1 215 ? 14.086 4.07 17.953 1 98.94 215 ILE A C 1
ATOM 1695 O O . ILE A 1 215 ? 14.938 3.281 17.531 1 98.94 215 ILE A O 1
ATOM 1699 N N . GLU A 1 216 ? 14.367 5.086 18.688 1 98.69 216 GLU A N 1
ATOM 1700 C CA . GLU A 1 216 ? 15.742 5.438 19.047 1 98.69 216 GLU A CA 1
ATOM 1701 C C . GLU A 1 216 ? 16.406 4.328 19.859 1 98.69 216 GLU A C 1
ATOM 1703 O O . GLU A 1 216 ? 17.578 4.035 19.672 1 98.69 216 GLU A O 1
ATOM 1708 N N . ASN A 1 217 ? 15.633 3.693 20.719 1 98.69 217 ASN A N 1
ATOM 1709 C CA . ASN A 1 217 ? 16.141 2.646 21.609 1 98.69 217 ASN A CA 1
ATOM 1710 C C . ASN A 1 217 ? 16.125 1.282 20.922 1 98.69 217 ASN A C 1
ATOM 1712 O O . ASN A 1 217 ? 16.422 0.265 21.547 1 98.69 217 ASN A O 1
ATOM 1716 N N . ARG A 1 218 ? 15.688 1.167 19.734 1 98.69 218 ARG A N 1
ATOM 1717 C CA . ARG A 1 218 ? 15.641 -0.055 18.938 1 98.69 218 ARG A CA 1
ATOM 1718 C C . ARG A 1 218 ? 14.758 -1.106 19.594 1 98.69 218 ARG A C 1
ATOM 1720 O O . ARG A 1 218 ? 15.18 -2.246 19.797 1 98.69 218 ARG A O 1
ATOM 1727 N N . GLU A 1 219 ? 13.602 -0.644 19.922 1 98.81 219 GLU A N 1
ATOM 1728 C CA . GLU A 1 219 ? 12.547 -1.499 20.469 1 98.81 219 GLU A CA 1
ATOM 1729 C C . GLU A 1 219 ? 11.391 -1.65 19.484 1 98.81 219 GLU A C 1
ATOM 1731 O O . GLU A 1 219 ? 10.328 -1.05 19.672 1 98.81 219 GLU A O 1
ATOM 1736 N N . PRO A 1 220 ? 11.508 -2.508 18.531 1 98.81 220 PRO A N 1
ATOM 1737 C CA . PRO A 1 220 ? 10.57 -2.559 17.406 1 98.81 220 PRO A CA 1
ATOM 1738 C C . PRO A 1 220 ? 9.141 -2.857 17.859 1 98.81 220 PRO A C 1
ATOM 1740 O O . PRO A 1 220 ? 8.203 -2.201 17.391 1 98.81 220 PRO A O 1
ATOM 1743 N N . GLU A 1 221 ? 8.977 -3.805 18.734 1 98.56 221 GLU A N 1
ATOM 1744 C CA . GLU A 1 221 ? 7.621 -4.168 19.156 1 98.56 221 GLU A CA 1
ATOM 1745 C C . GLU A 1 221 ? 6.969 -3.049 19.953 1 98.56 221 GLU A C 1
ATOM 1747 O O . GLU A 1 221 ? 5.781 -2.768 19.797 1 98.56 221 GLU A O 1
ATOM 1752 N N . LEU A 1 222 ? 7.773 -2.43 20.797 1 98.81 222 LEU A N 1
ATOM 1753 C CA . LEU A 1 222 ? 7.246 -1.314 21.578 1 98.81 222 LEU A CA 1
ATOM 1754 C C . LEU A 1 222 ? 6.898 -0.137 20.672 1 98.81 222 LEU A C 1
ATOM 1756 O O . LEU A 1 222 ? 5.852 0.492 20.844 1 98.81 222 LEU A O 1
ATOM 1760 N N . ALA A 1 223 ? 7.777 0.204 19.703 1 98.94 223 ALA A N 1
ATOM 1761 C CA . ALA A 1 223 ? 7.527 1.297 18.766 1 98.94 223 ALA A CA 1
ATOM 1762 C C . ALA A 1 223 ? 6.234 1.069 17.984 1 98.94 223 ALA A C 1
ATOM 1764 O O . ALA A 1 223 ? 5.402 1.974 17.875 1 98.94 223 ALA A O 1
ATOM 1765 N N . ALA A 1 224 ? 6.062 -0.153 17.547 1 98.81 224 ALA A N 1
ATOM 1766 C CA . ALA A 1 224 ? 4.859 -0.508 16.797 1 98.81 224 ALA A CA 1
ATOM 1767 C C . ALA A 1 224 ? 3.615 -0.385 17.672 1 98.81 224 ALA A C 1
ATOM 1769 O O . ALA A 1 224 ? 2.588 0.141 17.234 1 98.81 224 ALA A O 1
ATOM 1770 N N . ALA A 1 225 ? 3.711 -0.843 18.875 1 98.75 225 ALA A N 1
ATOM 1771 C CA . ALA A 1 225 ? 2.576 -0.783 19.797 1 98.75 225 ALA A CA 1
ATOM 1772 C C . ALA A 1 225 ? 2.188 0.662 20.094 1 98.75 225 ALA A C 1
ATOM 1774 O O . ALA A 1 225 ? 1 0.985 20.188 1 98.75 225 ALA A O 1
ATOM 1775 N N . ARG A 1 226 ? 3.135 1.527 20.281 1 98.81 226 ARG A N 1
ATOM 1776 C CA . ARG A 1 226 ? 2.863 2.936 20.547 1 98.81 226 ARG A CA 1
ATOM 1777 C C . ARG A 1 226 ? 2.219 3.609 19.344 1 98.81 226 ARG A C 1
ATOM 1779 O O . ARG A 1 226 ? 1.323 4.441 19.5 1 98.81 226 ARG A O 1
ATOM 1786 N N . MET A 1 227 ? 2.656 3.254 18.141 1 98.81 227 MET A N 1
ATOM 1787 C CA . MET A 1 227 ? 2.043 3.797 16.922 1 98.81 227 MET A CA 1
ATOM 1788 C C . MET A 1 227 ? 0.593 3.342 16.797 1 98.81 227 MET A C 1
ATOM 1790 O O . MET A 1 227 ? -0.285 4.141 16.469 1 98.81 227 MET A O 1
ATOM 1794 N N . GLU A 1 228 ? 0.385 2.1 17.062 1 98.62 228 GLU A N 1
ATOM 1795 C CA . GLU A 1 228 ? -0.98 1.585 17.031 1 98.62 228 GLU A CA 1
ATOM 1796 C C . GLU A 1 228 ? -1.877 2.322 18.016 1 98.62 228 GLU A C 1
ATOM 1798 O O . GLU A 1 228 ? -3.002 2.697 17.688 1 98.62 228 GLU A O 1
ATOM 1803 N N . ALA A 1 229 ? -1.377 2.496 19.234 1 98.38 229 ALA A N 1
ATOM 1804 C CA . ALA A 1 229 ? -2.133 3.219 20.25 1 98.38 229 ALA A CA 1
ATOM 1805 C C . ALA A 1 229 ? -2.426 4.648 19.797 1 98.38 229 ALA A C 1
ATOM 1807 O O . ALA A 1 229 ? -3.527 5.16 20.016 1 98.38 229 ALA A O 1
ATOM 1808 N N . HIS A 1 230 ? -1.455 5.27 19.188 1 96.69 230 HIS A N 1
ATOM 1809 C CA . HIS A 1 230 ? -1.592 6.637 18.688 1 96.69 230 HIS A CA 1
ATOM 1810 C C . HIS A 1 230 ? -2.701 6.738 17.656 1 96.69 230 HIS A C 1
ATOM 1812 O O . HIS A 1 230 ? -3.584 7.59 17.75 1 96.69 230 HIS A O 1
ATOM 1818 N N . ILE A 1 231 ? -2.703 5.902 16.672 1 95.25 231 ILE A N 1
ATOM 1819 C CA . ILE A 1 231 ? -3.684 5.918 15.594 1 95.25 231 ILE A CA 1
ATOM 1820 C C . ILE A 1 231 ? -5.07 5.598 16.156 1 95.25 231 ILE A C 1
ATOM 1822 O O . ILE A 1 231 ? -6.055 6.246 15.789 1 95.25 231 ILE A O 1
ATOM 1826 N N . ASN A 1 232 ? -5.117 4.637 17.062 1 95.56 232 ASN A N 1
ATOM 1827 C CA . ASN A 1 232 ? -6.41 4.254 17.625 1 95.56 232 ASN A CA 1
ATOM 1828 C C . ASN A 1 232 ? -6.973 5.344 18.531 1 95.56 232 ASN A C 1
ATOM 1830 O O . ASN A 1 232 ? -8.188 5.52 18.609 1 95.56 232 ASN A O 1
ATOM 1834 N N . ASP A 1 233 ? -6.098 6.035 19.188 1 93.25 233 ASP A N 1
ATOM 1835 C CA . ASP A 1 233 ? -6.562 7.18 19.969 1 93.25 233 ASP A CA 1
ATOM 1836 C C . ASP A 1 233 ? -7.25 8.211 19.062 1 93.25 233 ASP A C 1
ATOM 1838 O O . ASP A 1 233 ? -8.312 8.727 19.406 1 93.25 233 ASP A O 1
ATOM 1842 N N . THR A 1 234 ? -6.645 8.523 17.938 1 89.44 234 THR A N 1
ATOM 1843 C CA . THR A 1 234 ? -7.234 9.43 16.969 1 89.44 234 THR A CA 1
ATOM 1844 C C . THR A 1 234 ? -8.555 8.875 16.438 1 89.44 234 THR A C 1
ATOM 1846 O O . THR A 1 234 ? -9.539 9.609 16.312 1 89.44 234 THR A O 1
ATOM 1849 N N . ARG A 1 235 ? -8.516 7.598 16.188 1 90.31 235 ARG A N 1
ATOM 1850 C CA . ARG A 1 235 ? -9.734 6.922 15.742 1 90.31 235 ARG A CA 1
ATOM 1851 C C . ARG A 1 235 ? -10.875 7.129 16.734 1 90.31 235 ARG A C 1
ATOM 1853 O O . ARG A 1 235 ? -11.984 7.496 16.344 1 90.31 235 ARG A O 1
ATOM 1860 N N . HIS A 1 236 ? -10.617 6.91 18 1 90.88 236 HIS A N 1
ATOM 1861 C CA . HIS A 1 236 ? -11.633 7.035 19.047 1 90.88 236 HIS A CA 1
ATOM 1862 C C . HIS A 1 236 ? -12.141 8.469 19.141 1 90.88 236 HIS A C 1
ATOM 1864 O O . HIS A 1 236 ? -13.344 8.688 19.328 1 90.88 236 HIS A O 1
ATOM 1870 N N . THR A 1 237 ? -11.297 9.383 19.016 1 86.31 237 THR A N 1
ATOM 1871 C CA . THR A 1 237 ? -11.688 10.789 19.047 1 86.31 237 THR A CA 1
ATOM 1872 C C . THR A 1 237 ? -12.656 11.109 17.906 1 86.31 237 THR A C 1
ATOM 1874 O O . THR A 1 237 ? -13.68 11.758 18.125 1 86.31 237 THR A O 1
ATOM 1877 N N . ILE A 1 238 ? -12.328 10.656 16.719 1 85 238 ILE A N 1
ATOM 1878 C CA . ILE A 1 238 ? -13.172 10.914 15.555 1 85 238 ILE A CA 1
ATOM 1879 C C . ILE A 1 238 ? -14.516 10.219 15.727 1 85 238 ILE A C 1
ATOM 1881 O O . ILE A 1 238 ? -15.562 10.805 15.453 1 85 238 ILE A O 1
ATOM 1885 N N . GLU A 1 239 ? -14.461 9.039 16.25 1 85.88 239 GLU A N 1
ATOM 1886 C CA . GLU A 1 239 ? -15.695 8.289 16.453 1 85.88 239 GLU A CA 1
ATOM 1887 C C . GLU A 1 239 ? -16.594 8.961 17.484 1 85.88 239 GLU A C 1
ATOM 1889 O O . GLU A 1 239 ? -17.812 8.984 17.344 1 85.88 239 GLU A O 1
ATOM 1894 N N . SER A 1 240 ? -15.992 9.492 18.484 1 85.81 240 SER A N 1
ATOM 1895 C CA . SER A 1 240 ? -16.734 10.219 19.5 1 85.81 240 SER A CA 1
ATOM 1896 C C . SER A 1 240 ? -17.344 11.508 18.938 1 85.81 240 SER A C 1
ATOM 1898 O O . SER A 1 240 ? -18.469 11.875 19.281 1 85.81 240 SER A O 1
ATOM 1900 N N . TRP A 1 241 ? -16.547 12.117 18.109 1 81.75 241 TRP A N 1
ATOM 1901 C CA . TRP A 1 241 ? -17.016 13.336 17.469 1 81.75 241 TRP A CA 1
ATOM 1902 C C . TRP A 1 241 ? -18.203 13.047 16.562 1 81.75 241 TRP A C 1
ATOM 1904 O O . TRP A 1 241 ? -19.125 13.852 16.469 1 81.75 241 TRP A O 1
ATOM 1914 N N . LEU A 1 242 ? -18.219 11.969 15.961 1 84 242 LEU A N 1
ATOM 1915 C CA . LEU A 1 242 ? -19.266 11.602 15.023 1 84 242 LEU A CA 1
ATOM 1916 C C . LEU A 1 242 ? -20.547 11.242 15.766 1 84 242 LEU A C 1
ATOM 1918 O O . LEU A 1 242 ? -21.641 11.289 15.188 1 84 242 LEU A O 1
ATOM 1922 N N . LYS A 1 243 ? -20.5 10.898 17 1 82.56 243 LYS A N 1
ATOM 1923 C CA . LYS A 1 243 ? -21.672 10.516 17.797 1 82.56 243 LYS A CA 1
ATOM 1924 C C . LYS A 1 243 ? -22.375 11.75 18.359 1 82.56 243 LYS A C 1
ATOM 1926 O O . LYS A 1 243 ? -23.531 11.664 18.781 1 82.56 243 LYS A O 1
ATOM 1931 N N . ARG A 1 244 ? -21.828 12.836 18.344 1 72.06 244 ARG A N 1
ATOM 1932 C CA . ARG A 1 244 ? -22.438 14.047 18.891 1 72.06 244 ARG A CA 1
ATOM 1933 C C . ARG A 1 244 ? -23.375 14.695 17.859 1 72.06 244 ARG A C 1
ATOM 1935 O O . ARG A 1 244 ? -23.172 14.531 16.656 1 72.06 244 ARG A O 1
ATOM 1942 N N . MET B 1 1 ? 17.375 28.219 5.895 1 26.98 1 MET B N 1
ATOM 1943 C CA . MET B 1 1 ? 17.281 26.781 5.711 1 26.98 1 MET B CA 1
ATOM 1944 C C . MET B 1 1 ? 16.547 26.438 4.426 1 26.98 1 MET B C 1
ATOM 1946 O O . MET B 1 1 ? 15.43 26.938 4.199 1 26.98 1 MET B O 1
ATOM 1950 N N . THR B 1 2 ? 17.266 26.203 3.471 1 34.03 2 THR B N 1
ATOM 195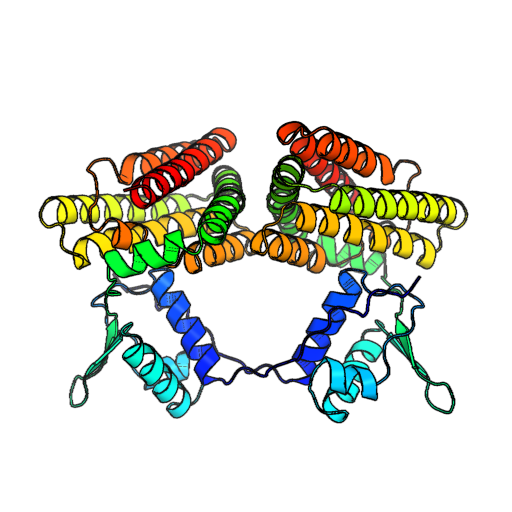1 C CA . THR B 1 2 ? 16.859 26 2.086 1 34.03 2 THR B CA 1
ATOM 1952 C C . THR B 1 2 ? 15.758 24.938 1.995 1 34.03 2 THR B C 1
ATOM 1954 O O . THR B 1 2 ? 15.898 23.844 2.531 1 34.03 2 THR B O 1
ATOM 1957 N N . ALA B 1 3 ? 14.633 25.297 2.123 1 37.19 3 ALA B N 1
ATOM 1958 C CA . ALA B 1 3 ? 13.461 24.453 1.934 1 37.19 3 ALA B CA 1
ATOM 1959 C C . ALA B 1 3 ? 13.75 23.344 0.926 1 37.19 3 ALA B C 1
ATOM 1961 O O . ALA B 1 3 ? 14.25 23.594 -0.168 1 37.19 3 ALA B O 1
ATOM 1962 N N . ALA B 1 4 ? 14.07 22.266 1.344 1 43.28 4 ALA B N 1
ATOM 1963 C CA . ALA B 1 4 ? 14.273 21.141 0.437 1 43.28 4 ALA B CA 1
ATOM 1964 C C . ALA B 1 4 ? 13.312 21.203 -0.747 1 43.28 4 ALA B C 1
ATOM 1966 O O . ALA B 1 4 ? 12.109 21.438 -0.569 1 43.28 4 ALA B O 1
ATOM 1967 N N . LYS B 1 5 ? 13.867 21.609 -1.961 1 48.41 5 LYS B N 1
ATOM 1968 C CA . LYS B 1 5 ? 13.141 21.656 -3.227 1 48.41 5 LYS B CA 1
ATOM 1969 C C . LYS B 1 5 ? 12.125 20.531 -3.324 1 48.41 5 LYS B C 1
ATOM 1971 O O . LYS B 1 5 ? 12.461 19.359 -3.127 1 48.41 5 LYS B O 1
ATOM 1976 N N . PRO B 1 6 ? 10.898 20.938 -3.359 1 55.5 6 PRO B N 1
ATOM 1977 C CA . PRO B 1 6 ? 9.891 19.875 -3.389 1 55.5 6 PRO B CA 1
ATOM 1978 C C . PRO B 1 6 ? 10.195 18.797 -4.426 1 55.5 6 PRO B C 1
ATOM 1980 O O . PRO B 1 6 ? 10.766 19.094 -5.477 1 55.5 6 PRO B O 1
ATOM 1983 N N . ALA B 1 7 ? 10.391 17.562 -4.062 1 63.53 7 ALA B N 1
ATOM 1984 C CA . ALA B 1 7 ? 10.75 16.422 -4.887 1 63.53 7 ALA B CA 1
ATOM 1985 C C . ALA B 1 7 ? 9.703 16.172 -5.977 1 63.53 7 ALA B C 1
ATOM 1987 O O . ALA B 1 7 ? 8.977 15.188 -5.934 1 63.53 7 ALA B O 1
ATOM 1988 N N . LEU B 1 8 ? 9.367 17.312 -6.711 1 74.81 8 LEU B N 1
ATOM 1989 C CA . LEU B 1 8 ? 8.516 17.047 -7.867 1 74.81 8 LEU B CA 1
ATOM 1990 C C . LEU B 1 8 ? 9.297 16.344 -8.977 1 74.81 8 LEU B C 1
ATOM 1992 O O . LEU B 1 8 ? 10.477 16.641 -9.18 1 74.81 8 LEU B O 1
ATOM 1996 N N . VAL B 1 9 ? 8.719 15.367 -9.531 1 70.88 9 VAL B N 1
ATOM 1997 C CA . VAL B 1 9 ? 9.383 14.594 -10.578 1 70.88 9 VAL B CA 1
ATOM 1998 C C . VAL B 1 9 ? 8.656 14.797 -11.906 1 70.88 9 VAL B C 1
ATOM 2000 O O . VAL B 1 9 ? 7.461 15.086 -11.938 1 70.88 9 VAL B O 1
ATOM 2003 N N . PRO B 1 10 ? 9.414 14.672 -12.984 1 75.81 10 PRO B N 1
ATOM 2004 C CA . PRO B 1 10 ? 8.781 14.805 -14.297 1 75.81 10 PRO B CA 1
ATOM 2005 C C . PRO B 1 10 ? 7.539 13.922 -14.445 1 75.81 10 PRO B C 1
ATOM 2007 O O . PRO B 1 10 ? 7.508 12.805 -13.922 1 75.81 10 PRO B O 1
ATOM 2010 N N . VAL B 1 11 ? 6.492 14.516 -15.117 1 73.19 11 VAL B N 1
ATOM 2011 C CA . VAL B 1 11 ? 5.23 13.812 -15.344 1 73.19 11 VAL B CA 1
ATOM 2012 C C . VAL B 1 11 ? 5.25 13.141 -16.719 1 73.19 11 VAL B C 1
ATOM 2014 O O . VAL B 1 11 ? 5.676 13.742 -17.703 1 73.19 11 VAL B O 1
ATOM 2017 N N . ARG B 1 12 ? 4.996 11.898 -16.828 1 70.94 12 ARG B N 1
ATOM 2018 C CA . ARG B 1 12 ? 4.906 11.172 -18.094 1 70.94 12 ARG B CA 1
ATOM 2019 C C . ARG B 1 12 ? 3.502 10.609 -18.297 1 70.94 12 ARG B C 1
ATOM 2021 O O . ARG B 1 12 ? 2.984 9.891 -17.438 1 70.94 12 ARG B O 1
ATOM 2028 N N . GLN B 1 13 ? 2.883 11.164 -19.422 1 75.5 13 GLN B N 1
ATOM 2029 C CA . GLN B 1 13 ? 1.626 10.508 -19.766 1 75.5 13 GLN B CA 1
ATOM 2030 C C . GLN B 1 13 ? 1.861 9.07 -20.219 1 75.5 13 GLN B C 1
ATOM 2032 O O . GLN B 1 13 ? 2.717 8.812 -21.062 1 75.5 13 GLN B O 1
ATOM 2037 N N . ILE B 1 14 ? 1.19 8.211 -19.609 1 75.19 14 ILE B N 1
ATOM 2038 C CA . ILE B 1 14 ? 1.343 6.812 -19.984 1 75.19 14 ILE B CA 1
ATOM 2039 C C . ILE B 1 14 ? 0.455 6.496 -21.188 1 75.19 14 ILE B C 1
ATOM 2041 O O . ILE B 1 14 ? -0.754 6.738 -21.156 1 75.19 14 ILE B O 1
ATOM 2045 N N . PRO B 1 15 ? 1.068 6.055 -22.25 1 79.94 15 PRO B N 1
ATOM 2046 C CA . PRO B 1 15 ? 0.272 5.656 -23.422 1 79.94 15 PRO B CA 1
ATOM 2047 C C . PRO B 1 15 ? -0.783 4.605 -23.078 1 79.94 15 PRO B C 1
ATOM 2049 O O . PRO B 1 15 ? -0.566 3.77 -22.203 1 79.94 15 PRO B O 1
ATOM 2052 N N . ALA B 1 16 ? -1.896 4.695 -23.766 1 83.88 16 ALA B N 1
ATOM 2053 C CA . ALA B 1 16 ? -3.029 3.811 -23.5 1 83.88 16 ALA B CA 1
ATOM 2054 C C . ALA B 1 16 ? -2.611 2.346 -23.578 1 83.88 16 ALA B C 1
ATOM 2056 O O . ALA B 1 16 ? -3.066 1.52 -22.797 1 83.88 16 ALA B O 1
ATOM 2057 N N . HIS B 1 17 ? -1.809 2.029 -24.562 1 89.56 17 HIS B N 1
ATOM 2058 C CA . HIS B 1 17 ? -1.41 0.634 -24.703 1 89.56 17 HIS B CA 1
ATOM 2059 C C . HIS B 1 17 ? -0.623 0.153 -23.484 1 89.56 17 HIS B C 1
ATOM 2061 O O . HIS B 1 17 ? -0.721 -1.014 -23.109 1 89.56 17 HIS B O 1
ATOM 2067 N N . GLU B 1 18 ? 0.172 1.031 -22.891 1 87.69 18 GLU B N 1
ATOM 2068 C CA . GLU B 1 18 ? 0.917 0.663 -21.688 1 87.69 18 GLU B CA 1
ATOM 2069 C C . GLU B 1 18 ? -0.023 0.418 -20.5 1 87.69 18 GLU B C 1
ATOM 2071 O O . GLU B 1 18 ? 0.228 -0.459 -19.672 1 87.69 18 GLU B O 1
ATOM 2076 N N . LEU B 1 19 ? -1.034 1.18 -20.484 1 86 19 LEU B N 1
ATOM 2077 C CA . LEU B 1 19 ? -2.043 0.972 -19.453 1 86 19 LEU B CA 1
ATOM 2078 C C . LEU B 1 19 ? -2.738 -0.373 -19.641 1 86 19 LEU B C 1
ATOM 2080 O O . LEU B 1 19 ? -3.016 -1.071 -18.656 1 86 19 LEU B O 1
ATOM 2084 N N . VAL B 1 20 ? -3.023 -0.687 -20.828 1 88.69 20 VAL B N 1
ATOM 2085 C CA . VAL B 1 20 ? -3.625 -1.98 -21.125 1 88.69 20 VAL B CA 1
ATOM 2086 C C . VAL B 1 20 ? -2.662 -3.102 -20.75 1 88.69 20 VAL B C 1
ATOM 2088 O O . VAL B 1 20 ? -3.061 -4.078 -20.109 1 88.69 20 VAL B O 1
ATOM 2091 N N . VAL B 1 21 ? -1.411 -2.906 -21.109 1 88.75 21 VAL B N 1
ATOM 2092 C CA . VAL B 1 21 ? -0.399 -3.902 -20.766 1 88.75 21 VAL B CA 1
ATOM 2093 C C . VAL B 1 21 ? -0.349 -4.098 -19.25 1 88.75 21 VAL B C 1
ATOM 2095 O O . VAL B 1 21 ? -0.356 -5.234 -18.766 1 88.75 21 VAL B O 1
ATOM 2098 N N . ASP B 1 22 ? -0.394 -3.033 -18.594 1 82.81 22 ASP B N 1
ATOM 2099 C CA . ASP B 1 22 ? -0.298 -3.1 -17.141 1 82.81 22 ASP B CA 1
ATOM 2100 C C . ASP B 1 22 ? -1.503 -3.822 -16.547 1 82.81 22 ASP B C 1
ATOM 2102 O O . ASP B 1 22 ? -1.352 -4.656 -15.648 1 82.81 22 ASP B O 1
ATOM 2106 N N . GLN B 1 23 ? -2.592 -3.463 -17 1 83.88 23 GLN B N 1
ATOM 2107 C CA . GLN B 1 23 ? -3.801 -4.105 -16.484 1 83.88 23 GLN B CA 1
ATOM 2108 C C . GLN B 1 23 ? -3.803 -5.598 -16.797 1 83.88 23 GLN B C 1
ATOM 2110 O O . GLN B 1 23 ? -4.145 -6.414 -15.938 1 83.88 23 GLN B O 1
ATOM 2115 N N . MET B 1 24 ? -3.451 -5.945 -17.938 1 85.12 24 MET B N 1
ATOM 2116 C CA . MET B 1 24 ? -3.414 -7.352 -18.328 1 85.12 24 MET B CA 1
ATOM 2117 C C . MET B 1 24 ? -2.359 -8.109 -17.531 1 85.12 24 MET B C 1
ATOM 2119 O O . MET B 1 24 ?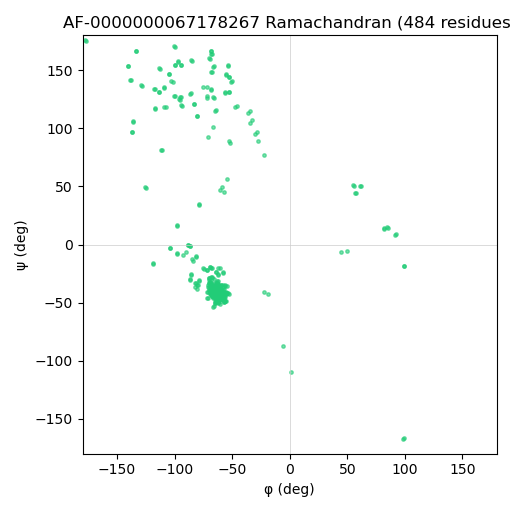 -2.607 -9.227 -17.078 1 85.12 24 MET B O 1
ATOM 2123 N N . ARG B 1 25 ? -1.24 -7.477 -17.406 1 79.88 25 ARG B N 1
ATOM 2124 C CA . ARG B 1 25 ? -0.181 -8.078 -16.594 1 79.88 25 ARG B CA 1
ATOM 2125 C C . ARG B 1 25 ? -0.666 -8.359 -15.18 1 79.88 25 ARG B C 1
ATOM 2127 O O . ARG B 1 25 ? -0.43 -9.445 -14.648 1 79.88 25 ARG B O 1
ATOM 2134 N N . ARG B 1 26 ? -1.289 -7.438 -14.703 1 75.81 26 ARG B N 1
ATOM 2135 C CA . ARG B 1 26 ? -1.815 -7.582 -13.352 1 75.81 26 ARG B CA 1
ATOM 2136 C C . ARG B 1 26 ? -2.814 -8.734 -13.273 1 75.81 26 ARG B C 1
ATOM 2138 O O . ARG B 1 26 ? -2.785 -9.523 -12.328 1 75.81 26 ARG B O 1
ATOM 2145 N N . ALA B 1 27 ? -3.664 -8.758 -14.227 1 77 27 ALA B N 1
ATOM 2146 C CA . ALA B 1 27 ? -4.664 -9.82 -14.258 1 77 27 ALA B CA 1
ATOM 2147 C C . ALA B 1 27 ? -4.004 -11.195 -14.352 1 77 27 ALA B C 1
ATOM 2149 O O . ALA B 1 27 ? -4.43 -12.141 -13.68 1 77 27 ALA B O 1
ATOM 2150 N N . LEU B 1 28 ? -2.969 -11.258 -15.086 1 75.94 28 LEU B N 1
ATOM 2151 C CA . LEU B 1 28 ? -2.23 -12.508 -15.258 1 75.94 28 LEU B CA 1
ATOM 2152 C C . LEU B 1 28 ? -1.476 -12.867 -13.984 1 75.94 28 LEU B C 1
ATOM 2154 O O . LEU B 1 28 ? -1.506 -14.023 -13.547 1 75.94 28 LEU B O 1
ATOM 2158 N N . GLU B 1 29 ? -0.923 -11.867 -13.391 1 69.56 29 GLU B N 1
ATOM 2159 C CA . GLU B 1 29 ? -0.121 -12.07 -12.188 1 69.56 29 GLU B CA 1
ATOM 2160 C C . GLU B 1 29 ? -0.997 -12.461 -11 1 69.56 29 GLU B C 1
ATOM 2162 O O . GLU B 1 29 ? -0.558 -13.195 -10.117 1 69.56 29 GLU B O 1
ATOM 2167 N N . LEU B 1 30 ? -2.184 -12.016 -11.047 1 67.38 30 LEU B N 1
ATOM 2168 C CA . LEU B 1 30 ? -3.107 -12.273 -9.945 1 67.38 30 LEU B CA 1
ATOM 2169 C C . LEU B 1 30 ? -3.844 -13.586 -10.156 1 67.38 30 LEU B C 1
ATOM 2171 O O . LEU B 1 30 ? -4.664 -13.984 -9.32 1 67.38 30 LEU B O 1
ATOM 2175 N N . GLY B 1 31 ? -3.57 -14.25 -11.234 1 68 31 GLY B N 1
ATOM 2176 C CA . GLY B 1 31 ? -4.113 -15.578 -11.484 1 68 31 GLY B CA 1
ATOM 2177 C C . GLY B 1 31 ? -5.527 -15.547 -12.031 1 68 31 GLY B C 1
ATOM 2178 O O . GLY B 1 31 ? -6.242 -16.547 -11.977 1 68 31 GLY B O 1
ATOM 2179 N N . GLN B 1 32 ? -5.887 -14.414 -12.438 1 71.12 32 GLN B N 1
ATOM 2180 C CA . GLN B 1 32 ? -7.211 -14.352 -13.047 1 71.12 32 GLN B CA 1
ATOM 2181 C C . GLN B 1 32 ? -7.273 -15.18 -14.32 1 71.12 32 GLN B C 1
ATOM 2183 O O . GLN B 1 32 ? -8.352 -15.609 -14.742 1 71.12 32 GLN B O 1
ATOM 2188 N N . PHE B 1 33 ? -6.035 -15.359 -14.891 1 74.5 33 PHE B N 1
ATOM 2189 C CA . PHE B 1 33 ? -5.852 -16.25 -16.031 1 74.5 33 PHE B CA 1
ATOM 2190 C C . PHE B 1 33 ? -4.711 -17.234 -15.766 1 74.5 33 PHE B C 1
ATOM 2192 O O . PHE B 1 33 ? -3.674 -16.859 -15.219 1 74.5 33 PHE B O 1
ATOM 2199 N N . ARG B 1 34 ? -4.949 -18.5 -16.109 1 73 34 ARG B N 1
ATOM 2200 C CA . ARG B 1 34 ? -3.922 -19.531 -15.938 1 73 34 ARG B CA 1
ATOM 2201 C C . ARG B 1 34 ? -3.209 -19.812 -17.25 1 73 34 ARG B C 1
ATOM 2203 O O . ARG B 1 34 ? -3.764 -19.594 -18.328 1 73 34 ARG B O 1
ATOM 2210 N N . PRO B 1 35 ? -1.983 -20.297 -17.031 1 78 35 PRO B N 1
ATOM 2211 C CA . PRO B 1 35 ? -1.35 -20.75 -18.266 1 78 35 PRO B CA 1
ATOM 2212 C C . PRO B 1 35 ? -2.215 -21.734 -19.047 1 78 35 PRO B C 1
ATOM 2214 O O . PRO B 1 35 ? -2.775 -22.672 -18.453 1 78 35 PRO B O 1
ATOM 2217 N N . GLY B 1 36 ? -2.322 -21.422 -20.328 1 81.75 36 GLY B N 1
ATOM 2218 C CA . GLY B 1 36 ? -3.135 -22.281 -21.172 1 81.75 36 GLY B CA 1
ATOM 2219 C C . GLY B 1 36 ? -4.531 -21.734 -21.406 1 81.75 36 GLY B C 1
ATOM 2220 O O . GLY B 1 36 ? -5.215 -22.156 -22.344 1 81.75 36 GLY B O 1
ATOM 2221 N N . ASP B 1 37 ? -4.91 -20.797 -20.516 1 83.31 37 ASP B N 1
ATOM 2222 C CA . ASP B 1 37 ? -6.23 -20.203 -20.688 1 83.31 37 ASP B CA 1
ATOM 2223 C C . ASP B 1 37 ? -6.289 -19.344 -21.953 1 83.31 37 ASP B C 1
ATOM 2225 O O . ASP B 1 37 ? -5.297 -18.719 -22.328 1 83.31 37 ASP B O 1
ATOM 2229 N N . ARG B 1 38 ? -7.512 -19.359 -22.484 1 88.75 38 ARG B N 1
ATOM 2230 C CA . ARG B 1 38 ? -7.77 -18.422 -23.578 1 88.75 38 ARG B CA 1
ATOM 2231 C C . ARG B 1 38 ? -8.195 -17.062 -23.062 1 88.75 38 ARG B C 1
ATOM 2233 O O . ARG B 1 38 ? -9.039 -16.969 -22.156 1 88.75 38 ARG B O 1
ATOM 2240 N N . LEU B 1 39 ? -7.539 -16.094 -23.578 1 89.12 39 LEU B N 1
ATOM 2241 C CA . LEU B 1 39 ? -7.941 -14.727 -23.25 1 89.12 39 LEU B CA 1
ATOM 2242 C C . LEU B 1 39 ? -9.055 -14.258 -24.188 1 89.12 39 LEU B C 1
ATOM 2244 O O . LEU B 1 39 ? -9.234 -14.812 -25.266 1 89.12 39 LEU B O 1
ATOM 2248 N N . PRO B 1 40 ? -9.797 -13.195 -23.656 1 88.81 40 PRO B N 1
ATOM 2249 C CA . PRO B 1 40 ? -10.758 -12.586 -24.578 1 88.81 40 PRO B CA 1
ATOM 2250 C C . PRO B 1 40 ? -10.109 -12.148 -25.891 1 88.81 40 PRO B C 1
ATOM 2252 O O . PRO B 1 40 ? -8.914 -11.867 -25.922 1 88.81 40 PRO B O 1
ATOM 2255 N N . THR B 1 41 ? -10.969 -12.117 -26.906 1 89.25 41 THR B N 1
ATOM 2256 C CA . THR B 1 41 ? -10.5 -11.703 -28.234 1 89.25 41 THR B CA 1
ATOM 2257 C C . THR B 1 41 ? -10.148 -10.219 -28.234 1 89.25 41 THR B C 1
ATOM 2259 O O . THR B 1 41 ? -10.453 -9.5 -27.281 1 89.25 41 THR B O 1
ATOM 2262 N N . GLU B 1 42 ? -9.445 -9.828 -29.328 1 90.12 42 GLU B N 1
ATOM 2263 C CA . GLU B 1 42 ? -9.117 -8.414 -29.484 1 90.12 42 GLU B CA 1
ATOM 2264 C C . GLU B 1 42 ? -10.359 -7.539 -29.391 1 90.12 42 GLU B C 1
ATOM 2266 O O . GLU B 1 42 ? -10.336 -6.492 -28.75 1 90.12 42 GLU B O 1
ATOM 2271 N N . ARG B 1 43 ? -11.422 -7.965 -30 1 88.88 43 ARG B N 1
ATOM 2272 C CA . ARG B 1 43 ? -12.672 -7.219 -30 1 88.88 43 ARG B CA 1
ATOM 2273 C C . ARG B 1 43 ? -13.242 -7.129 -28.578 1 88.88 43 ARG B C 1
ATOM 2275 O O . ARG B 1 43 ? -13.641 -6.051 -28.125 1 88.88 43 ARG B O 1
ATOM 2282 N N . GLU B 1 44 ? -13.227 -8.211 -27.891 1 90.81 44 GLU B N 1
ATOM 2283 C CA . GLU B 1 44 ? -13.758 -8.242 -26.531 1 90.81 44 GLU B CA 1
ATOM 2284 C C . GLU B 1 44 ? -12.922 -7.367 -25.594 1 90.81 44 GLU B C 1
ATOM 2286 O O . GLU B 1 44 ? -13.469 -6.633 -24.781 1 90.81 44 GLU B O 1
ATOM 2291 N N . LEU B 1 45 ? -11.641 -7.477 -25.734 1 91.25 45 LEU B N 1
ATOM 2292 C CA . LEU B 1 45 ? -10.758 -6.664 -24.906 1 91.25 45 LEU B CA 1
ATOM 2293 C C . LEU B 1 45 ? -10.969 -5.18 -25.172 1 91.25 45 LEU B C 1
ATOM 2295 O O . LEU B 1 45 ? -10.977 -4.371 -24.234 1 91.25 45 LEU B O 1
ATOM 2299 N N . SER B 1 46 ? -11.078 -4.867 -26.453 1 92 46 SER B N 1
ATOM 2300 C CA . SER B 1 46 ? -11.344 -3.48 -26.828 1 92 46 SER B CA 1
ATOM 2301 C C . SER B 1 46 ? -12.594 -2.953 -26.141 1 92 46 SER B C 1
ATOM 2303 O O . SER B 1 46 ? -12.594 -1.844 -25.594 1 92 46 SER B O 1
ATOM 2305 N N . GLU B 1 47 ? -13.609 -3.721 -26.062 1 89.81 47 GLU B N 1
ATOM 2306 C CA . GLU B 1 47 ? -14.875 -3.336 -25.438 1 89.81 47 GLU B CA 1
ATOM 2307 C C . GLU B 1 47 ? -14.734 -3.256 -23.922 1 89.81 47 GLU B C 1
ATOM 2309 O O . GLU B 1 47 ? -15.156 -2.271 -23.312 1 89.81 47 GLU B O 1
ATOM 2314 N N . MET B 1 48 ? -14.102 -4.27 -23.375 1 88.06 48 MET B N 1
ATOM 2315 C CA . MET B 1 48 ? -13.961 -4.348 -21.922 1 88.06 48 MET B CA 1
ATOM 2316 C C . MET B 1 48 ? -13.109 -3.197 -21.391 1 88.06 48 MET B C 1
ATOM 2318 O O . MET B 1 48 ? -13.383 -2.66 -20.312 1 88.06 48 MET B O 1
ATOM 2322 N N . LEU B 1 49 ? -12.141 -2.861 -22.188 1 90.19 49 LEU B N 1
ATOM 2323 C CA . LEU B 1 49 ? -11.156 -1.882 -21.734 1 90.19 49 LEU B CA 1
ATOM 2324 C C . LEU B 1 49 ? -11.484 -0.495 -22.266 1 90.19 49 LEU B C 1
ATOM 2326 O O . LEU B 1 49 ? -10.867 0.494 -21.875 1 90.19 49 LEU B O 1
ATOM 2330 N N . ASP B 1 50 ? -12.414 -0.408 -23.125 1 90.94 50 ASP B N 1
ATOM 2331 C CA . ASP B 1 50 ? -12.875 0.826 -23.75 1 90.94 50 ASP B CA 1
ATOM 2332 C C . ASP B 1 50 ? -11.719 1.553 -24.438 1 90.94 50 ASP B C 1
ATOM 2334 O O . ASP B 1 50 ? -11.477 2.732 -24.172 1 90.94 50 ASP B O 1
ATOM 2338 N N . VAL B 1 51 ? -11.008 0.819 -25.234 1 92.38 51 VAL B N 1
ATOM 2339 C CA . VAL B 1 51 ? -9.922 1.349 -26.047 1 92.38 51 VAL B CA 1
ATOM 2340 C C . VAL B 1 51 ? -10.047 0.818 -27.469 1 92.38 51 VAL B C 1
ATOM 2342 O O . VAL B 1 51 ? -10.867 -0.063 -27.75 1 92.38 51 VAL B O 1
ATOM 2345 N N . SER B 1 52 ? -9.328 1.399 -28.344 1 91.75 52 SER B N 1
ATOM 2346 C CA . SER B 1 52 ? -9.391 0.985 -29.734 1 91.75 52 SER B CA 1
ATOM 2347 C C . SER B 1 52 ? -8.773 -0.395 -29.938 1 91.75 52 SER B C 1
ATOM 2349 O O . SER B 1 52 ? -7.977 -0.846 -29.109 1 91.75 52 SER B O 1
ATOM 2351 N N . ARG B 1 53 ? -9.086 -1.047 -30.984 1 91.69 53 ARG B N 1
ATOM 2352 C CA . ARG B 1 53 ? -8.492 -2.332 -31.344 1 91.69 53 ARG B CA 1
ATOM 2353 C C . ARG B 1 53 ? -7 -2.193 -31.609 1 91.69 53 ARG B C 1
ATOM 2355 O O . ARG B 1 53 ? -6.223 -3.105 -31.312 1 91.69 53 ARG B O 1
ATOM 2362 N N . THR B 1 54 ? -6.645 -1.071 -32.125 1 93.19 54 THR B N 1
ATOM 2363 C CA . THR B 1 54 ? -5.23 -0.822 -32.375 1 93.19 54 THR B CA 1
ATOM 2364 C C . THR B 1 54 ? -4.445 -0.786 -31.062 1 93.19 54 THR B C 1
ATOM 2366 O O . THR B 1 54 ? -3.338 -1.322 -30.984 1 93.19 54 THR B O 1
ATOM 2369 N N . THR B 1 55 ? -4.996 -0.169 -30.094 1 93.56 55 THR B N 1
ATOM 2370 C CA . THR B 1 55 ? -4.395 -0.115 -28.781 1 93.56 55 THR B CA 1
ATOM 2371 C C . THR B 1 55 ? -4.242 -1.518 -28.188 1 93.56 55 THR B C 1
ATOM 2373 O O . THR B 1 55 ? -3.182 -1.866 -27.672 1 93.56 55 THR B O 1
ATOM 2376 N N . VAL B 1 56 ? -5.273 -2.303 -28.328 1 93.19 56 VAL B N 1
ATOM 2377 C CA . VAL B 1 56 ? -5.246 -3.67 -27.828 1 93.19 56 VAL B CA 1
ATOM 2378 C C . VAL B 1 56 ? -4.176 -4.473 -28.562 1 93.19 56 VAL B C 1
ATOM 2380 O O . VAL B 1 56 ? -3.393 -5.195 -27.938 1 93.19 56 VAL B O 1
ATOM 2383 N N . ARG B 1 57 ? -4.113 -4.305 -29.828 1 92.25 57 ARG B N 1
ATOM 2384 C CA . ARG B 1 57 ? -3.15 -5.039 -30.641 1 92.25 57 ARG B CA 1
ATOM 2385 C C . ARG B 1 57 ? -1.721 -4.711 -30.219 1 92.25 57 ARG B C 1
ATOM 2387 O O . ARG B 1 57 ? -0.869 -5.598 -30.156 1 92.25 57 ARG B O 1
ATOM 2394 N N . THR B 1 58 ? -1.476 -3.461 -29.969 1 94.25 58 THR B N 1
ATOM 2395 C CA . THR B 1 58 ? -0.153 -3.039 -29.516 1 94.25 58 THR B CA 1
ATOM 2396 C C . THR B 1 58 ? 0.182 -3.658 -28.156 1 94.25 58 THR B C 1
ATOM 2398 O O . THR B 1 58 ? 1.296 -4.145 -27.953 1 94.25 58 THR B O 1
ATOM 2401 N N . ALA B 1 59 ? -0.764 -3.625 -27.312 1 93.75 59 ALA B N 1
ATOM 2402 C CA . ALA B 1 59 ? -0.567 -4.184 -25.984 1 93.75 59 ALA B CA 1
ATOM 2403 C C . ALA B 1 59 ? -0.317 -5.688 -26.047 1 93.75 59 ALA B C 1
ATOM 2405 O O . ALA B 1 59 ? 0.569 -6.207 -25.359 1 93.75 59 ALA B O 1
ATOM 2406 N N . VAL B 1 60 ? -1.062 -6.301 -26.891 1 91.88 60 VAL B N 1
ATOM 2407 C CA . VAL B 1 60 ? -0.95 -7.746 -27.062 1 91.88 60 VAL B CA 1
ATOM 2408 C C . VAL B 1 60 ? 0.427 -8.094 -27.625 1 91.88 60 VAL B C 1
ATOM 2410 O O . VAL B 1 60 ? 1.048 -9.07 -27.203 1 91.88 60 VAL B O 1
ATOM 2413 N N . ALA B 1 61 ? 0.845 -7.301 -28.516 1 93.31 61 ALA B N 1
ATOM 2414 C CA . ALA B 1 61 ? 2.17 -7.516 -29.094 1 93.31 61 ALA B CA 1
ATOM 2415 C C . ALA B 1 61 ? 3.254 -7.434 -28.016 1 93.31 61 ALA B C 1
ATOM 2417 O O . ALA B 1 61 ? 4.203 -8.219 -28.031 1 93.31 61 ALA B O 1
ATOM 2418 N N . VAL B 1 62 ? 3.104 -6.531 -27.156 1 92.62 62 VAL B N 1
ATOM 2419 C CA . VAL B 1 62 ? 4.059 -6.371 -26.062 1 92.62 62 VAL B CA 1
ATOM 2420 C C . VAL B 1 62 ? 4.023 -7.605 -25.172 1 92.62 62 VAL B C 1
ATOM 2422 O O . VAL B 1 62 ? 5.07 -8.18 -24.844 1 92.62 62 VAL B O 1
ATOM 2425 N N . LEU B 1 63 ? 2.822 -8.031 -24.766 1 90.75 63 LEU B N 1
ATOM 2426 C CA . LEU B 1 63 ? 2.652 -9.18 -23.891 1 90.75 63 LEU B CA 1
ATOM 2427 C C . LEU B 1 63 ? 3.197 -10.453 -24.531 1 90.75 63 LEU B C 1
ATOM 2429 O O . LEU B 1 63 ? 3.768 -11.305 -23.859 1 90.75 63 LEU B O 1
ATOM 2433 N N . GLU B 1 64 ? 3.018 -10.523 -25.859 1 90.62 64 GLU B N 1
ATOM 2434 C CA . GLU B 1 64 ? 3.547 -11.664 -26.609 1 90.62 64 GLU B CA 1
ATOM 2435 C C . GLU B 1 64 ? 5.07 -11.656 -26.609 1 90.62 64 GLU B C 1
ATOM 2437 O O . GLU B 1 64 ? 5.699 -12.695 -26.375 1 90.62 64 GLU B O 1
ATOM 2442 N N . ARG B 1 65 ? 5.605 -10.523 -26.828 1 88.88 65 ARG B N 1
ATOM 2443 C CA . ARG B 1 65 ? 7.055 -10.383 -26.844 1 88.88 65 ARG B CA 1
ATOM 2444 C C . ARG B 1 65 ? 7.645 -10.734 -25.469 1 88.88 65 ARG B C 1
ATOM 2446 O O . ARG B 1 65 ? 8.727 -11.32 -25.391 1 88.88 65 ARG B O 1
ATOM 2453 N N . GLU B 1 66 ? 6.906 -10.469 -24.469 1 83.56 66 GLU B N 1
ATOM 2454 C CA . GLU B 1 66 ? 7.359 -10.75 -23.109 1 83.56 66 GLU B CA 1
ATOM 2455 C C . GLU B 1 66 ? 7.141 -12.211 -22.75 1 83.56 66 GLU B C 1
ATOM 2457 O O . GLU B 1 66 ? 7.527 -12.656 -21.672 1 83.56 66 GLU B O 1
ATOM 2462 N N . GLY B 1 67 ? 6.398 -12.898 -23.641 1 83.94 67 GLY B N 1
ATOM 2463 C CA . GLY B 1 67 ? 6.18 -14.32 -23.438 1 83.94 67 GLY B CA 1
ATOM 2464 C C . GLY B 1 67 ? 5.012 -14.617 -22.5 1 83.94 67 GLY B C 1
ATOM 2465 O O . GLY B 1 67 ? 4.879 -15.742 -22.016 1 83.94 67 GLY B O 1
ATOM 2466 N N . LEU B 1 68 ? 4.164 -13.656 -22.234 1 84.25 68 LEU B N 1
ATOM 2467 C CA . LEU B 1 68 ? 3.055 -13.828 -21.312 1 84.25 68 LEU B CA 1
ATOM 2468 C C . LEU B 1 68 ? 1.843 -14.43 -22.016 1 84.25 68 LEU B C 1
ATOM 2470 O O . LEU B 1 68 ? 1.005 -15.078 -21.375 1 84.25 68 LEU B O 1
ATOM 2474 N N . ILE B 1 69 ? 1.817 -14.18 -23.328 1 90.12 69 ILE B N 1
ATOM 2475 C CA . ILE B 1 69 ? 0.729 -14.758 -24.109 1 90.12 69 ILE B CA 1
ATOM 2476 C C . ILE B 1 69 ? 1.258 -15.242 -25.453 1 90.12 69 ILE B C 1
ATOM 2478 O O . ILE B 1 69 ? 2.326 -14.812 -25.891 1 90.12 69 ILE B O 1
ATOM 2482 N N . ALA B 1 70 ? 0.622 -16.188 -26.016 1 91.56 70 ALA B N 1
ATOM 2483 C CA . ALA B 1 70 ? 0.839 -16.625 -27.391 1 91.56 70 ALA B CA 1
ATOM 2484 C C . ALA B 1 70 ? -0.333 -16.234 -28.281 1 91.56 70 ALA B C 1
ATOM 2486 O O . ALA B 1 70 ? -1.493 -16.328 -27.875 1 91.56 70 ALA B O 1
ATOM 2487 N N . VAL B 1 71 ? 0.059 -15.742 -29.406 1 91.81 71 VAL B N 1
ATOM 2488 C CA . VAL B 1 71 ? -0.972 -15.305 -30.344 1 91.81 71 VAL B CA 1
ATOM 2489 C C . VAL B 1 71 ? -1.032 -16.266 -31.531 1 91.81 71 VAL B C 1
ATOM 2491 O O . VAL B 1 71 ? -0.016 -16.531 -32.188 1 91.81 71 VAL B O 1
ATOM 2494 N N . ARG B 1 72 ? -2.109 -16.875 -31.703 1 87.69 72 ARG B N 1
ATOM 2495 C CA . ARG B 1 72 ? -2.371 -17.672 -32.875 1 87.69 72 ARG B CA 1
ATOM 2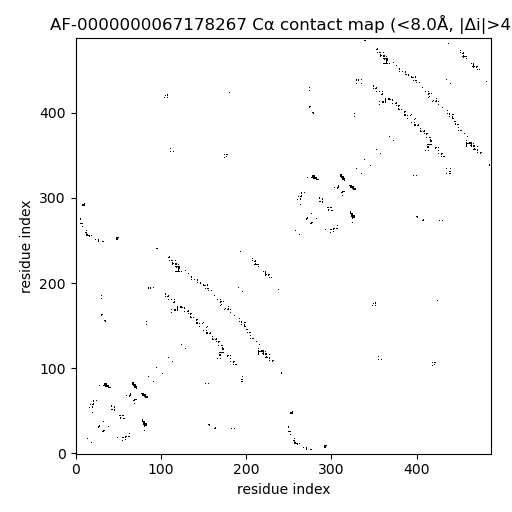496 C C . ARG B 1 72 ? -3.232 -16.906 -33.875 1 87.69 72 ARG B C 1
ATOM 2498 O O . ARG B 1 72 ? -4.254 -16.328 -33.5 1 87.69 72 ARG B O 1
ATOM 2505 N N . ARG B 1 73 ? -2.758 -16.844 -35.156 1 81.5 73 ARG B N 1
ATOM 2506 C CA . ARG B 1 73 ? -3.447 -16.094 -36.188 1 81.5 73 ARG B CA 1
ATOM 2507 C C . ARG B 1 73 ? -4.332 -17 -37.031 1 81.5 73 ARG B C 1
ATOM 2509 O O . ARG B 1 73 ? -4.117 -18.219 -37.062 1 81.5 73 ARG B O 1
ATOM 2516 N N . GLY B 1 74 ? -5.332 -16.5 -37.688 1 75.44 74 GLY B N 1
ATOM 2517 C CA . GLY B 1 74 ? -6.199 -17.219 -38.625 1 75.44 74 GLY B CA 1
ATOM 2518 C C . GLY B 1 74 ? -7.508 -17.656 -38 1 75.44 74 GLY B C 1
ATOM 2519 O O . GLY B 1 74 ? -7.902 -17.141 -36.938 1 75.44 74 GLY B O 1
ATOM 2520 N N . ARG B 1 75 ? -8.211 -18.609 -38.781 1 74.44 75 ARG B N 1
ATOM 2521 C CA . ARG B 1 75 ? -9.516 -19.094 -38.344 1 74.44 75 ARG B CA 1
ATOM 2522 C C . ARG B 1 75 ? -9.398 -19.875 -37.062 1 74.44 75 ARG B C 1
ATOM 2524 O O . ARG B 1 75 ? -8.656 -20.859 -36.969 1 74.44 75 ARG B O 1
ATOM 2531 N N . GLY B 1 76 ? -9.992 -19.391 -35.938 1 74.06 76 GLY B N 1
ATOM 2532 C CA . GLY B 1 76 ? -9.938 -20.016 -34.625 1 74.06 76 GLY B CA 1
ATOM 2533 C C . GLY B 1 76 ? -8.789 -19.5 -33.781 1 74.06 76 GLY B C 1
ATOM 2534 O O . GLY B 1 76 ? -8.43 -20.125 -32.781 1 74.06 76 GLY B O 1
ATOM 2535 N N . GLY B 1 77 ? -8.156 -18.469 -34.281 1 80.75 77 GLY B N 1
ATOM 2536 C CA . GLY B 1 77 ? -7.035 -17.906 -33.531 1 80.75 77 GLY B CA 1
ATOM 2537 C C . GLY B 1 77 ? -7.453 -17.25 -32.25 1 80.75 77 GLY B C 1
ATOM 2538 O O . GLY B 1 77 ? -8.641 -17.188 -31.922 1 80.75 77 GLY B O 1
ATOM 2539 N N . GLY B 1 78 ? -6.48 -16.984 -31.312 1 88.5 78 GLY B N 1
ATOM 2540 C CA . GLY B 1 78 ? -6.723 -16.375 -30.016 1 88.5 78 GLY B CA 1
ATOM 2541 C C . GLY B 1 78 ? -5.453 -16.156 -29.219 1 88.5 78 GLY B C 1
ATOM 2542 O O . GLY B 1 78 ? -4.348 -16.328 -29.734 1 88.5 78 GLY B O 1
ATOM 2543 N N . PHE B 1 79 ? -5.691 -15.547 -28.125 1 90.88 79 PHE B N 1
ATOM 2544 C CA . PHE B 1 79 ? -4.629 -15.297 -27.156 1 90.88 79 PHE B CA 1
ATOM 2545 C C . PHE B 1 79 ? -4.621 -16.359 -26.078 1 90.88 79 PHE B C 1
ATOM 2547 O O . PHE B 1 79 ? -5.668 -16.688 -25.516 1 90.88 79 PHE B O 1
ATOM 2554 N N . THR B 1 80 ? -3.473 -16.984 -25.906 1 90.38 80 THR B N 1
ATOM 2555 C CA . THR B 1 80 ? -3.354 -17.969 -24.844 1 90.38 80 THR B CA 1
ATOM 2556 C C . THR B 1 80 ? -2.295 -17.531 -23.828 1 90.38 80 THR B C 1
ATOM 2558 O O . THR B 1 80 ? -1.211 -17.094 -24.203 1 90.38 80 THR B O 1
ATOM 2561 N N . VAL B 1 81 ? -2.688 -17.656 -22.594 1 87.62 81 VAL B N 1
ATOM 2562 C CA . VAL B 1 81 ? -1.747 -17.297 -21.547 1 87.62 81 VAL B CA 1
ATOM 2563 C C . VAL B 1 81 ? -0.594 -18.297 -21.516 1 87.62 81 VAL B C 1
ATOM 2565 O O . VAL B 1 81 ? -0.809 -19.5 -21.625 1 87.62 81 VAL B O 1
ATOM 2568 N N . GLN B 1 82 ? 0.584 -17.672 -21.438 1 82 82 GLN B N 1
ATOM 2569 C CA . GLN B 1 82 ? 1.773 -18.516 -21.359 1 82 82 GLN B CA 1
ATOM 2570 C C . GLN B 1 82 ? 2.348 -18.531 -19.938 1 82 82 GLN B C 1
ATOM 2572 O O . GLN B 1 82 ? 2.225 -17.547 -19.203 1 82 82 GLN B O 1
ATOM 2577 N N . ALA B 1 83 ? 2.908 -19.734 -19.625 1 73.94 83 ALA B N 1
ATOM 2578 C CA . ALA B 1 83 ? 3.656 -19.797 -18.375 1 73.94 83 ALA B CA 1
ATOM 2579 C C . ALA B 1 83 ? 4.977 -19.031 -18.484 1 73.94 83 ALA B C 1
ATOM 2581 O O . ALA B 1 83 ? 5.668 -19.141 -19.5 1 73.94 83 ALA B O 1
ATOM 2582 N N . PRO B 1 84 ? 5.219 -18.109 -17.578 1 67.75 84 PRO B N 1
ATOM 2583 C CA . PRO B 1 84 ? 6.531 -17.453 -17.641 1 67.75 84 PRO B CA 1
ATOM 2584 C C . PRO B 1 84 ? 7.684 -18.453 -17.562 1 67.75 84 PRO B C 1
ATOM 2586 O O . PRO B 1 84 ? 7.582 -19.469 -16.859 1 67.75 84 PRO B O 1
ATOM 2589 N N . GLU B 1 85 ? 8.625 -18.328 -18.5 1 67.88 85 GLU B N 1
ATOM 2590 C CA . GLU B 1 85 ? 9.844 -19.141 -18.438 1 67.88 85 GLU B CA 1
ATOM 2591 C C . GLU B 1 85 ? 10.969 -18.406 -17.719 1 67.88 85 GLU B C 1
ATOM 2593 O O . GLU B 1 85 ? 11.258 -17.25 -18.047 1 67.88 85 GLU B O 1
ATOM 2598 N N . TYR B 1 86 ? 11.383 -18.969 -16.688 1 68.56 86 TYR B N 1
ATOM 2599 C CA . TYR B 1 86 ? 12.484 -18.359 -15.953 1 68.56 86 TYR B CA 1
ATOM 2600 C C . TYR B 1 86 ? 13.727 -19.234 -16.016 1 68.56 86 TYR B C 1
ATOM 2602 O O . TYR B 1 86 ? 13.633 -20.469 -15.938 1 68.56 86 TYR B O 1
ATOM 2610 N N . ASP B 1 87 ? 14.836 -18.547 -16.359 1 73.5 87 ASP B N 1
ATOM 2611 C CA . ASP B 1 87 ? 16.125 -19.219 -16.188 1 73.5 87 ASP B CA 1
ATOM 2612 C C . ASP B 1 87 ? 16.594 -19.156 -14.742 1 73.5 87 ASP B C 1
ATOM 2614 O O . ASP B 1 87 ? 16.953 -18.094 -14.234 1 73.5 87 ASP B O 1
ATOM 2618 N N . PRO B 1 88 ? 16.578 -20.344 -14.117 1 75.62 88 PRO B N 1
ATOM 2619 C CA . PRO B 1 88 ? 16.922 -20.344 -12.695 1 75.62 88 PRO B CA 1
ATOM 2620 C C . PRO B 1 88 ? 18.281 -19.734 -12.406 1 75.62 88 PRO B C 1
ATOM 2622 O O . PRO B 1 88 ? 18.484 -19.109 -11.367 1 75.62 88 PRO B O 1
ATOM 2625 N N . VAL B 1 89 ? 19.219 -19.969 -13.32 1 80.19 89 VAL B N 1
ATOM 2626 C CA . VAL B 1 89 ? 20.578 -19.438 -13.125 1 80.19 89 VAL B CA 1
ATOM 2627 C C . VAL B 1 89 ? 20.562 -17.922 -13.211 1 80.19 89 VAL B C 1
ATOM 2629 O O . VAL B 1 89 ? 21.141 -17.234 -12.359 1 80.19 89 VAL B O 1
ATOM 2632 N N . GLU B 1 90 ? 19.891 -17.422 -14.148 1 80.81 90 GLU B N 1
ATOM 2633 C CA . GLU B 1 90 ? 19.797 -15.969 -14.312 1 80.81 90 GLU B CA 1
ATOM 2634 C C . GLU B 1 90 ? 19.016 -15.328 -13.172 1 80.81 90 GLU B C 1
ATOM 2636 O O . GLU B 1 90 ? 19.375 -14.25 -12.695 1 80.81 90 GLU B O 1
ATOM 2641 N N . MET B 1 91 ? 18.016 -15.953 -12.812 1 78.44 91 MET B N 1
ATOM 2642 C CA . MET B 1 91 ? 17.188 -15.438 -11.719 1 78.44 91 MET B CA 1
ATOM 2643 C C . MET B 1 91 ? 17.984 -15.391 -10.422 1 78.44 91 MET B C 1
ATOM 2645 O O . MET B 1 91 ? 17.922 -14.414 -9.68 1 78.44 91 MET B O 1
ATOM 2649 N N . ARG B 1 92 ? 18.688 -16.422 -10.18 1 81.81 92 ARG B N 1
ATOM 2650 C CA . ARG B 1 92 ? 19.531 -16.453 -8.984 1 81.81 92 ARG B CA 1
ATOM 2651 C C . ARG B 1 92 ? 20.531 -15.305 -9 1 81.81 92 ARG B C 1
ATOM 2653 O O . ARG B 1 92 ? 20.766 -14.672 -7.965 1 81.81 92 ARG B O 1
ATOM 2660 N N . ARG B 1 93 ? 21.109 -15.117 -10.141 1 84.44 93 ARG B N 1
ATOM 2661 C CA . ARG B 1 93 ? 22.078 -14.039 -10.289 1 84.44 93 ARG B CA 1
ATOM 2662 C C . ARG B 1 93 ? 21.438 -12.68 -10.016 1 84.44 93 ARG B C 1
ATOM 2664 O O . ARG B 1 93 ? 22.016 -11.852 -9.297 1 84.44 93 ARG B O 1
ATOM 2671 N N . GLU B 1 94 ? 20.266 -12.531 -10.516 1 81.62 94 GLU B N 1
ATOM 2672 C CA . GLU B 1 94 ? 19.562 -11.266 -10.336 1 81.62 94 GLU B CA 1
ATOM 2673 C C . GLU B 1 94 ? 19.172 -11.047 -8.875 1 81.62 94 GLU B C 1
ATOM 2675 O O . GLU B 1 94 ? 19.328 -9.945 -8.344 1 81.62 94 GLU B O 1
ATOM 2680 N N . MET B 1 95 ? 18.734 -12.039 -8.258 1 83.31 95 MET B N 1
ATOM 2681 C CA . MET B 1 95 ? 18.312 -11.93 -6.867 1 83.31 95 MET B CA 1
ATOM 2682 C C . MET B 1 95 ? 19.516 -11.703 -5.953 1 83.31 95 MET B C 1
ATOM 2684 O O . MET B 1 95 ? 19.406 -10.977 -4.961 1 83.31 95 MET B O 1
ATOM 2688 N N . ARG B 1 96 ? 20.578 -12.328 -6.328 1 86.25 96 ARG B N 1
ATOM 2689 C CA . ARG B 1 96 ? 21.797 -12.117 -5.551 1 86.25 96 ARG B CA 1
ATOM 2690 C C . ARG B 1 96 ? 22.281 -10.68 -5.672 1 86.25 96 ARG B C 1
ATOM 2692 O O . ARG B 1 96 ? 22.812 -10.117 -4.711 1 86.25 96 ARG B O 1
ATOM 2699 N N . ARG B 1 97 ? 22.078 -10.219 -6.844 1 87.19 97 ARG B N 1
ATOM 2700 C CA . ARG B 1 97 ? 22.5 -8.852 -7.098 1 87.19 97 ARG B CA 1
ATOM 2701 C C . ARG B 1 97 ? 21.594 -7.852 -6.391 1 87.19 97 ARG B C 1
ATOM 2703 O O . ARG B 1 97 ? 22 -6.727 -6.102 1 87.19 97 ARG B O 1
ATOM 2710 N N . ASN B 1 98 ? 20.391 -8.297 -6.082 1 87.69 98 ASN B N 1
ATOM 2711 C CA . ASN B 1 98 ? 19.406 -7.402 -5.496 1 87.69 98 ASN B CA 1
ATOM 2712 C C . ASN B 1 98 ? 18.859 -7.949 -4.18 1 87.69 98 ASN B C 1
ATOM 2714 O O . ASN B 1 98 ? 17.641 -8.016 -3.984 1 87.69 98 ASN B O 1
ATOM 2718 N N . LYS B 1 99 ? 19.734 -8.359 -3.34 1 87.62 99 LYS B N 1
ATOM 2719 C CA . LYS B 1 99 ? 19.344 -8.984 -2.076 1 87.62 99 LYS B CA 1
ATOM 2720 C C . LYS B 1 99 ? 18.5 -8.039 -1.229 1 87.62 99 LYS B C 1
ATOM 2722 O O . LYS B 1 99 ? 17.578 -8.469 -0.538 1 87.62 99 LYS B O 1
ATOM 2727 N N . ARG B 1 100 ? 18.828 -6.785 -1.327 1 90.06 100 ARG B N 1
ATOM 2728 C CA . ARG B 1 100 ? 18.078 -5.789 -0.568 1 90.06 100 ARG B CA 1
ATOM 2729 C C . ARG B 1 100 ? 16.625 -5.699 -1.055 1 90.06 100 ARG B C 1
ATOM 2731 O O . ARG B 1 100 ? 15.703 -5.582 -0.249 1 90.06 100 ARG B O 1
ATOM 2738 N N . ALA B 1 101 ? 16.516 -5.738 -2.336 1 88.31 101 ALA B N 1
ATOM 2739 C CA . ALA B 1 101 ? 15.164 -5.68 -2.906 1 88.31 101 ALA B CA 1
ATOM 2740 C C . ALA B 1 101 ? 14.352 -6.902 -2.508 1 88.31 101 ALA B C 1
ATOM 2742 O O . ALA B 1 101 ? 13.148 -6.797 -2.246 1 88.31 101 ALA B O 1
ATOM 2743 N N . VAL B 1 102 ?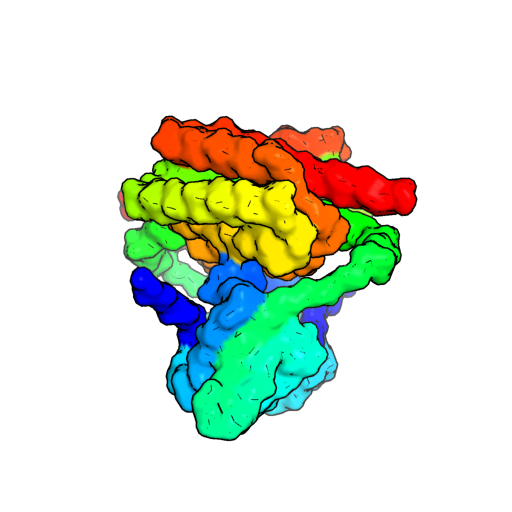 14.984 -8.055 -2.434 1 87.25 102 VAL B N 1
ATOM 2744 C CA . VAL B 1 102 ? 14.305 -9.281 -2.033 1 87.25 102 VAL B CA 1
ATOM 2745 C C . VAL B 1 102 ? 13.875 -9.188 -0.572 1 87.25 102 VAL B C 1
ATOM 2747 O O . VAL B 1 102 ? 12.734 -9.492 -0.234 1 87.25 102 VAL B O 1
ATOM 2750 N N . ARG B 1 103 ? 14.742 -8.742 0.245 1 91.88 103 ARG B N 1
ATOM 2751 C CA . ARG B 1 103 ? 14.445 -8.555 1.661 1 91.88 103 ARG B CA 1
ATOM 2752 C C . ARG B 1 103 ? 13.273 -7.598 1.853 1 91.88 103 ARG B C 1
ATOM 2754 O O . ARG B 1 103 ? 12.344 -7.891 2.602 1 91.88 103 ARG B O 1
ATOM 2761 N N . ASP B 1 104 ? 13.352 -6.496 1.129 1 93.88 104 ASP B N 1
ATOM 2762 C CA . ASP B 1 104 ? 12.336 -5.461 1.261 1 93.88 104 ASP B CA 1
ATOM 2763 C C . ASP B 1 104 ? 10.977 -5.965 0.782 1 93.88 104 ASP B C 1
ATOM 2765 O O . ASP B 1 104 ? 9.938 -5.594 1.339 1 93.88 104 ASP B O 1
ATOM 2769 N N . ALA B 1 105 ? 11.023 -6.742 -0.23 1 91.5 105 ALA B N 1
ATOM 2770 C CA . ALA B 1 105 ? 9.781 -7.309 -0.747 1 91.5 105 ALA B CA 1
ATOM 2771 C C . ALA B 1 105 ? 9.109 -8.195 0.298 1 91.5 105 ALA B C 1
ATOM 2773 O O . ALA B 1 105 ? 7.895 -8.109 0.507 1 91.5 105 ALA B O 1
ATOM 2774 N N . PHE B 1 106 ? 9.859 -9.016 0.968 1 93.25 106 PHE B N 1
ATOM 2775 C CA . PHE B 1 106 ? 9.297 -9.906 1.976 1 93.25 106 PHE B CA 1
ATOM 2776 C C . PHE B 1 106 ? 8.82 -9.117 3.189 1 93.25 106 PHE B C 1
ATOM 2778 O O . PHE B 1 106 ? 7.777 -9.422 3.766 1 93.25 106 PHE B O 1
ATOM 2785 N N . ASP B 1 107 ? 9.609 -8.117 3.578 1 96.56 107 ASP B N 1
ATOM 2786 C CA . ASP B 1 107 ? 9.188 -7.281 4.699 1 96.56 107 ASP B CA 1
ATOM 2787 C C . ASP B 1 107 ? 7.836 -6.633 4.426 1 96.56 107 ASP B C 1
ATOM 2789 O O . ASP B 1 107 ? 6.977 -6.582 5.305 1 96.56 107 ASP B O 1
ATOM 2793 N N . TYR B 1 108 ? 7.68 -6.137 3.217 1 97 108 TYR B N 1
ATOM 2794 C CA . TYR B 1 108 ? 6.426 -5.496 2.84 1 97 108 TYR B CA 1
ATOM 2795 C C . TYR B 1 108 ? 5.277 -6.504 2.84 1 97 108 TYR B C 1
ATOM 2797 O O . TYR B 1 108 ? 4.188 -6.211 3.34 1 97 108 TYR B O 1
ATOM 2805 N N . ARG B 1 109 ? 5.496 -7.645 2.316 1 96.19 109 ARG B N 1
ATOM 2806 C CA . ARG B 1 109 ? 4.488 -8.703 2.312 1 96.19 109 ARG B CA 1
ATOM 2807 C C . ARG B 1 109 ? 4.039 -9.031 3.73 1 96.19 109 ARG B C 1
ATOM 2809 O O . ARG B 1 109 ? 2.84 -9.141 3.998 1 96.19 109 ARG B O 1
ATOM 2816 N N . VAL B 1 110 ? 5.008 -9.219 4.594 1 97.69 110 VAL B N 1
ATOM 2817 C CA . VAL B 1 110 ? 4.672 -9.57 5.969 1 97.69 110 VAL B CA 1
ATOM 2818 C C . VAL B 1 110 ? 3.725 -8.516 6.551 1 97.69 110 VAL B C 1
ATOM 2820 O O . VAL B 1 110 ? 2.711 -8.859 7.16 1 97.69 110 VAL B O 1
ATOM 2823 N N . VAL B 1 111 ? 4.004 -7.293 6.281 1 98.62 111 VAL B N 1
ATOM 2824 C CA . VAL B 1 111 ? 3.211 -6.215 6.867 1 98.62 111 VAL B CA 1
ATOM 2825 C C . VAL B 1 111 ? 1.786 -6.266 6.32 1 98.62 111 VAL B C 1
ATOM 2827 O O . VAL B 1 111 ? 0.826 -6.402 7.082 1 98.62 111 VAL B O 1
ATOM 2830 N N . VAL B 1 112 ? 1.621 -6.277 5.062 1 98.31 112 VAL B N 1
ATOM 2831 C CA . VAL B 1 112 ? 0.296 -6.051 4.496 1 98.31 112 VAL B CA 1
ATOM 2832 C C . VAL B 1 112 ? -0.509 -7.348 4.527 1 98.31 112 VAL B C 1
ATOM 2834 O O . VAL B 1 112 ? -1.726 -7.328 4.73 1 98.31 112 VAL B O 1
ATOM 2837 N N . GLU B 1 113 ? 0.155 -8.477 4.375 1 98.31 113 GLU B N 1
ATOM 2838 C CA . GLU B 1 113 ? -0.604 -9.727 4.336 1 98.31 113 GLU B CA 1
ATOM 2839 C C . GLU B 1 113 ? -0.981 -10.188 5.742 1 98.31 113 GLU B C 1
ATOM 2841 O O . GLU B 1 113 ? -2.041 -10.781 5.941 1 98.31 113 GLU B O 1
ATOM 2846 N N . THR B 1 114 ? -0.127 -9.953 6.711 1 98.81 114 THR B N 1
ATOM 2847 C CA . THR B 1 114 ? -0.54 -10.258 8.078 1 98.81 114 THR B CA 1
ATOM 2848 C C . THR B 1 114 ? -1.688 -9.352 8.516 1 98.81 114 THR B C 1
ATOM 2850 O O . THR B 1 114 ? -2.619 -9.805 9.18 1 98.81 114 THR B O 1
ATOM 2853 N N . GLY B 1 115 ? -1.594 -8.055 8.102 1 98.81 115 GLY B N 1
ATOM 2854 C CA . GLY B 1 115 ? -2.693 -7.148 8.383 1 98.81 115 GLY B CA 1
ATOM 2855 C C . GLY B 1 115 ? -4.004 -7.582 7.75 1 98.81 115 GLY B C 1
ATOM 2856 O O . GLY B 1 115 ? -5.043 -7.598 8.406 1 98.81 115 GLY B O 1
ATOM 2857 N N . ALA B 1 116 ? -3.945 -7.945 6.512 1 98.81 116 ALA B N 1
ATOM 2858 C CA . ALA B 1 116 ? -5.129 -8.414 5.797 1 98.81 116 ALA B CA 1
ATOM 2859 C C . ALA B 1 116 ? -5.695 -9.68 6.438 1 98.81 116 ALA B C 1
ATOM 2861 O O . ALA B 1 116 ? -6.91 -9.828 6.57 1 98.81 116 ALA B O 1
ATOM 2862 N N . THR B 1 117 ? -4.793 -10.57 6.848 1 98.94 117 THR B N 1
ATOM 2863 C CA . THR B 1 117 ? -5.207 -11.844 7.418 1 98.94 117 THR B CA 1
ATOM 2864 C C . THR B 1 117 ? -5.895 -11.633 8.766 1 98.94 117 THR B C 1
ATOM 2866 O O . THR B 1 117 ? -6.918 -12.258 9.047 1 98.94 117 THR B O 1
ATOM 2869 N N . ARG B 1 118 ? -5.332 -10.758 9.57 1 98.88 118 ARG B N 1
ATOM 2870 C CA . ARG B 1 118 ? -5.949 -10.406 10.844 1 98.88 118 ARG B CA 1
ATOM 2871 C C . ARG B 1 118 ? -7.367 -9.883 10.641 1 98.88 118 ARG B C 1
ATOM 2873 O O . ARG B 1 118 ? -8.305 -10.336 11.297 1 98.88 118 ARG B O 1
ATOM 2880 N N . LEU B 1 119 ? -7.543 -8.953 9.734 1 98.88 119 LEU B N 1
ATOM 2881 C CA . LEU B 1 119 ? -8.844 -8.344 9.477 1 98.88 119 LEU B CA 1
ATOM 2882 C C . LEU B 1 119 ? -9.805 -9.352 8.867 1 98.88 119 LEU B C 1
ATOM 2884 O O . LEU B 1 119 ? -11.008 -9.328 9.148 1 98.88 119 LEU B O 1
ATOM 2888 N N . ALA B 1 120 ? -9.297 -10.203 7.988 1 98.88 120 ALA B N 1
ATOM 2889 C CA . ALA B 1 120 ? -10.141 -11.234 7.395 1 98.88 120 ALA B CA 1
ATOM 2890 C C . ALA B 1 120 ? -10.75 -12.125 8.469 1 98.88 120 ALA B C 1
ATOM 2892 O O . ALA B 1 120 ? -11.93 -12.5 8.375 1 98.88 120 ALA B O 1
ATOM 2893 N N . ALA B 1 121 ? -9.945 -12.492 9.484 1 98.88 121 ALA B N 1
ATOM 2894 C CA . ALA B 1 121 ? -10.453 -13.328 10.562 1 98.88 121 ALA B CA 1
ATOM 2895 C C . ALA B 1 121 ? -11.57 -12.625 11.328 1 98.88 121 ALA B C 1
ATOM 2897 O O . ALA B 1 121 ? -12.469 -13.273 11.875 1 98.88 121 ALA B O 1
ATOM 2898 N N . GLU B 1 122 ? -11.57 -11.32 11.312 1 98.62 122 GLU B N 1
ATOM 2899 C CA . GLU B 1 122 ? -12.57 -10.523 12.016 1 98.62 122 GLU B CA 1
ATOM 2900 C C . GLU B 1 122 ? -13.812 -10.305 11.156 1 98.62 122 GLU B C 1
ATOM 2902 O O . GLU B 1 122 ? -14.93 -10.266 11.664 1 98.62 122 GLU B O 1
ATOM 2907 N N . ARG B 1 123 ? -13.617 -10.25 9.82 1 98.62 123 ARG B N 1
ATOM 2908 C CA . ARG B 1 123 ? -14.664 -9.633 9.016 1 98.62 123 ARG B CA 1
ATOM 2909 C C . ARG B 1 123 ? -15.242 -10.633 8.016 1 98.62 123 ARG B C 1
ATOM 2911 O O . ARG B 1 123 ? -16.297 -10.391 7.43 1 98.62 123 ARG B O 1
ATOM 2918 N N . ARG B 1 124 ? -14.57 -11.672 7.812 1 98.31 124 ARG B N 1
ATOM 2919 C CA . ARG B 1 124 ? -14.953 -12.578 6.734 1 98.31 124 ARG B CA 1
ATOM 2920 C C . ARG B 1 124 ? -16.422 -12.977 6.852 1 98.31 124 ARG B C 1
ATOM 2922 O O . ARG B 1 124 ? -16.953 -13.109 7.957 1 98.31 124 ARG B O 1
ATOM 2929 N N . ARG B 1 125 ? -17.031 -13.117 5.738 1 98.06 125 ARG B N 1
ATOM 2930 C CA . ARG B 1 125 ? -18.391 -13.648 5.598 1 98.06 125 ARG B CA 1
ATOM 2931 C C . ARG B 1 125 ? -18.359 -15.109 5.164 1 98.06 125 ARG B C 1
ATOM 2933 O O . ARG B 1 125 ? -17.297 -15.633 4.797 1 98.06 125 ARG B O 1
ATOM 2940 N N . ALA B 1 126 ? -19.453 -15.734 5.188 1 98.12 126 ALA B N 1
ATOM 2941 C CA . ALA B 1 126 ? -19.578 -17.141 4.797 1 98.12 126 ALA B CA 1
ATOM 2942 C C . ALA B 1 126 ? -19.156 -17.328 3.344 1 98.12 126 ALA B C 1
ATOM 2944 O O . ALA B 1 126 ? -18.484 -18.328 3.014 1 98.12 126 ALA B O 1
ATOM 2945 N N . ALA B 1 127 ? -19.5 -16.453 2.52 1 98.06 127 ALA B N 1
ATOM 2946 C CA . ALA B 1 127 ? -19.156 -16.562 1.103 1 98.06 127 ALA B CA 1
ATOM 2947 C C . ALA B 1 127 ? -17.656 -16.484 0.897 1 98.06 127 ALA B C 1
ATOM 2949 O O . ALA B 1 127 ? -17.109 -17.172 0.029 1 98.06 127 ALA B O 1
ATOM 2950 N N . ASP B 1 128 ? -17 -15.664 1.7 1 97.88 128 ASP B N 1
ATOM 2951 C CA . ASP B 1 128 ? -15.547 -15.578 1.636 1 97.88 128 ASP B CA 1
ATOM 2952 C C . ASP B 1 128 ? -14.906 -16.922 2.002 1 97.88 128 ASP B C 1
ATOM 2954 O O . ASP B 1 128 ? -13.984 -17.375 1.324 1 97.88 128 ASP B O 1
ATOM 2958 N N . LEU B 1 129 ? -15.391 -17.516 3.072 1 98.44 129 LEU B N 1
ATOM 2959 C CA . LEU B 1 129 ? -14.859 -18.797 3.52 1 98.44 129 LEU B CA 1
ATOM 2960 C C . LEU B 1 129 ? -15.055 -19.875 2.451 1 98.44 129 LEU B C 1
ATOM 2962 O O . LEU B 1 129 ? -14.156 -20.672 2.203 1 98.44 129 LEU B O 1
ATOM 2966 N N . ASN B 1 130 ? -16.219 -19.828 1.872 1 98.25 130 ASN B N 1
ATOM 2967 C CA . ASN B 1 130 ? -16.484 -20.781 0.807 1 98.25 130 ASN B CA 1
ATOM 2968 C C . ASN B 1 130 ? -15.492 -20.641 -0.344 1 98.25 130 ASN B C 1
ATOM 2970 O O . ASN B 1 130 ? -14.953 -21.625 -0.833 1 98.25 130 ASN B O 1
ATOM 2974 N N . ASP B 1 131 ? -15.25 -19.422 -0.754 1 96.88 131 ASP B N 1
ATOM 2975 C CA . ASP B 1 131 ? -14.305 -19.156 -1.834 1 96.88 131 ASP B CA 1
ATOM 2976 C C . ASP B 1 131 ? -12.891 -19.578 -1.446 1 96.88 131 ASP B C 1
ATOM 2978 O O . ASP B 1 131 ? -12.172 -20.172 -2.256 1 96.88 131 ASP B O 1
ATOM 2982 N N . LEU B 1 132 ? -12.531 -19.344 -0.24 1 98.19 132 LEU B N 1
ATOM 2983 C CA . LEU B 1 132 ? -11.195 -19.672 0.222 1 98.19 132 LEU B CA 1
ATOM 2984 C C . LEU B 1 132 ? -11.016 -21.188 0.31 1 98.19 132 LEU B C 1
ATOM 2986 O O . LEU B 1 132 ? -9.953 -21.719 -0.029 1 98.19 132 LEU B O 1
ATOM 2990 N N . HIS B 1 133 ? -12.039 -21.859 0.752 1 98.38 133 HIS B N 1
ATOM 2991 C CA . HIS B 1 133 ? -11.984 -23.328 0.786 1 98.38 133 HIS B CA 1
ATOM 2992 C C . HIS B 1 133 ? -11.867 -23.906 -0.619 1 98.38 133 HIS B C 1
ATOM 2994 O O . HIS B 1 133 ? -11.133 -24.875 -0.835 1 98.38 133 HIS B O 1
ATOM 3000 N N . LYS B 1 134 ? -12.586 -23.328 -1.526 1 97.56 134 LYS B N 1
ATOM 3001 C CA . LYS B 1 134 ? -12.484 -23.781 -2.912 1 97.56 134 LYS B CA 1
ATOM 3002 C C . LYS B 1 134 ? -11.07 -23.594 -3.451 1 97.56 134 LYS B C 1
ATOM 3004 O O . LYS B 1 134 ? -10.531 -24.484 -4.113 1 97.56 134 LYS B O 1
ATOM 3009 N N . LEU B 1 135 ? -10.484 -22.5 -3.186 1 94.88 135 LEU B N 1
ATOM 3010 C CA . LEU B 1 135 ? -9.117 -22.234 -3.621 1 94.88 135 LEU B CA 1
ATOM 3011 C C . LEU B 1 135 ? -8.141 -23.203 -2.975 1 94.88 135 LEU B C 1
ATOM 3013 O O . LEU B 1 135 ? -7.262 -23.75 -3.646 1 94.88 135 LEU B O 1
ATOM 3017 N N . LEU B 1 136 ? -8.297 -23.453 -1.671 1 97.56 136 LEU B N 1
ATOM 3018 C CA . LEU B 1 136 ? -7.414 -24.359 -0.956 1 97.56 136 LEU B CA 1
ATOM 3019 C C . LEU B 1 136 ? -7.52 -25.781 -1.529 1 97.56 136 LEU B C 1
ATOM 3021 O O . LEU B 1 136 ? -6.508 -26.469 -1.688 1 97.56 136 LEU B O 1
ATOM 3025 N N . ASN B 1 137 ? -8.742 -26.188 -1.819 1 97.62 137 ASN B N 1
ATOM 3026 C CA . ASN B 1 137 ? -8.945 -27.484 -2.449 1 97.62 137 ASN B CA 1
ATOM 3027 C C . ASN B 1 137 ? -8.289 -27.547 -3.828 1 97.62 137 ASN B C 1
ATOM 3029 O O . ASN B 1 137 ? -7.688 -28.562 -4.188 1 97.62 137 ASN B O 1
ATOM 3033 N N . GLY B 1 138 ? -8.492 -26.469 -4.598 1 95.75 138 GLY B N 1
ATOM 3034 C CA . GLY B 1 138 ? -7.793 -26.391 -5.871 1 95.75 138 GLY B CA 1
ATOM 3035 C C . GLY B 1 138 ? -6.285 -26.469 -5.734 1 95.75 138 GLY B C 1
ATOM 3036 O O . GLY B 1 138 ? -5.617 -27.109 -6.547 1 95.75 138 GLY B O 1
ATOM 3037 N N . MET B 1 139 ? -5.707 -25.891 -4.707 1 93.94 139 MET B N 1
ATOM 3038 C CA . MET B 1 139 ? -4.273 -25.938 -4.441 1 93.94 139 MET B CA 1
ATOM 3039 C C . MET B 1 139 ? -3.828 -27.344 -4.082 1 93.94 139 MET B C 1
ATOM 3041 O O . MET B 1 139 ? -2.773 -27.797 -4.527 1 93.94 139 MET B O 1
ATOM 3045 N N . ASP B 1 140 ? -4.629 -28.047 -3.322 1 96.62 140 ASP B N 1
ATOM 3046 C CA . ASP B 1 140 ? -4.34 -29.438 -2.99 1 96.62 140 ASP B CA 1
ATOM 3047 C C . ASP B 1 140 ? -4.254 -30.297 -4.25 1 96.62 140 ASP B C 1
ATOM 3049 O O . ASP B 1 140 ? -3.338 -31.109 -4.395 1 96.62 140 ASP B O 1
ATOM 3053 N N . GLU B 1 141 ? -5.18 -30.109 -5.117 1 96.31 141 GLU B N 1
ATOM 3054 C CA . GLU B 1 141 ? -5.203 -30.875 -6.359 1 96.31 141 GLU B CA 1
ATOM 3055 C C . GLU B 1 141 ? -4.004 -30.531 -7.238 1 96.31 141 GLU B C 1
ATOM 3057 O O . GLU B 1 141 ? -3.367 -31.422 -7.805 1 96.31 141 GLU B O 1
ATOM 3062 N N . ALA B 1 142 ? -3.73 -29.234 -7.328 1 90.81 142 ALA B N 1
ATOM 3063 C CA . ALA B 1 142 ? -2.578 -28.797 -8.109 1 90.81 142 ALA B CA 1
ATOM 3064 C C . ALA B 1 142 ? -1.279 -29.344 -7.523 1 90.81 142 ALA B C 1
ATOM 3066 O O . ALA B 1 142 ? -0.369 -29.719 -8.266 1 90.81 142 ALA B O 1
ATOM 3067 N N . LEU B 1 143 ? -1.185 -29.375 -6.223 1 93.69 143 LEU B N 1
ATOM 3068 C CA . LEU B 1 143 ? 0.001 -29.875 -5.543 1 93.69 143 LEU B CA 1
ATOM 3069 C C . LEU B 1 143 ? 0.196 -31.359 -5.832 1 93.69 143 LEU B C 1
ATOM 3071 O O . LEU B 1 143 ? 1.304 -31.797 -6.156 1 93.69 143 LEU B O 1
ATOM 3075 N N . LYS B 1 144 ? -0.857 -32.125 -5.746 1 95.5 144 LYS B N 1
ATOM 3076 C CA . LYS B 1 144 ? -0.786 -33.562 -6.047 1 95.5 144 LYS B CA 1
ATOM 3077 C C . LYS B 1 144 ? -0.272 -33.812 -7.461 1 95.5 144 LYS B C 1
ATOM 3079 O O . LYS B 1 144 ? 0.608 -34.656 -7.676 1 95.5 144 LYS B O 1
ATOM 3084 N N . THR B 1 145 ? -0.833 -33.062 -8.328 1 93.56 145 THR B N 1
ATOM 3085 C CA . THR B 1 145 ? -0.427 -33.188 -9.719 1 93.56 145 THR B CA 1
ATOM 3086 C C . THR B 1 145 ? 1.045 -32.812 -9.891 1 93.56 145 THR B C 1
ATOM 3088 O O . THR B 1 145 ? 1.788 -33.5 -10.586 1 93.56 145 THR B O 1
ATOM 3091 N N . ALA B 1 146 ? 1.416 -31.766 -9.25 1 89.25 146 ALA B N 1
ATOM 3092 C CA . ALA B 1 146 ? 2.785 -31.281 -9.383 1 89.25 146 ALA B CA 1
ATOM 3093 C C . ALA B 1 146 ? 3.777 -32.219 -8.734 1 89.25 146 ALA B C 1
ATOM 3095 O O . ALA B 1 146 ? 4.914 -32.375 -9.188 1 89.25 146 ALA B O 1
ATOM 3096 N N . LEU B 1 147 ? 3.391 -32.906 -7.656 1 91.19 147 LEU B N 1
ATOM 3097 C CA . LEU B 1 147 ? 4.27 -33.844 -6.988 1 91.19 147 LEU B CA 1
ATOM 3098 C C . LEU B 1 147 ? 4.531 -35.062 -7.875 1 91.19 147 LEU B C 1
ATOM 3100 O O . LEU B 1 147 ? 5.609 -35.656 -7.816 1 91.19 147 LEU B O 1
ATOM 3104 N N . ASP B 1 148 ? 3.549 -35.375 -8.75 1 91.94 148 ASP B N 1
ATOM 3105 C CA . ASP B 1 148 ? 3.695 -36.469 -9.688 1 91.94 148 ASP B CA 1
ATOM 3106 C C . ASP B 1 148 ? 4.508 -36.062 -10.906 1 91.94 148 ASP B C 1
ATOM 3108 O O . ASP B 1 148 ? 5.23 -36.875 -11.484 1 91.94 148 ASP B O 1
ATOM 3112 N N . ASP B 1 149 ? 4.289 -34.875 -11.32 1 88.94 149 ASP B N 1
ATOM 3113 C CA . ASP B 1 149 ? 4.957 -34.312 -12.484 1 88.94 149 ASP B CA 1
ATOM 3114 C C . ASP B 1 149 ? 5.395 -32.875 -12.203 1 88.94 149 ASP B C 1
ATOM 3116 O O . ASP B 1 149 ? 4.629 -31.938 -12.414 1 88.94 149 ASP B O 1
ATOM 3120 N N . GLN B 1 150 ? 6.605 -32.688 -11.828 1 82.38 150 GLN B N 1
ATOM 3121 C CA . GLN B 1 150 ? 7.137 -31.406 -11.383 1 82.38 150 GLN B CA 1
ATOM 3122 C C . GLN B 1 150 ? 7.449 -30.5 -12.562 1 82.38 150 GLN B C 1
ATOM 3124 O O . GLN B 1 150 ? 8.391 -29.703 -12.516 1 82.38 150 GLN B O 1
ATOM 3129 N N . SER B 1 151 ? 6.609 -30.609 -13.609 1 80.5 151 SER B N 1
ATOM 3130 C CA . SER B 1 151 ? 6.785 -29.719 -14.75 1 80.5 151 SER B CA 1
ATOM 3131 C C . SER B 1 151 ? 6.5 -28.281 -14.375 1 80.5 151 SER B C 1
ATOM 3133 O O . SER B 1 151 ? 5.746 -28.016 -13.438 1 80.5 151 SER B O 1
ATOM 3135 N N . PRO B 1 152 ? 7.086 -27.344 -15.047 1 77.06 152 PRO B N 1
ATOM 3136 C CA . PRO B 1 152 ? 6.84 -25.922 -14.781 1 77.06 152 PRO B CA 1
ATOM 3137 C C . PRO B 1 152 ? 5.359 -25.562 -14.844 1 77.06 152 PRO B C 1
ATOM 3139 O O . PRO B 1 152 ? 4.891 -24.719 -14.07 1 77.06 152 PRO B O 1
ATOM 3142 N N . LYS B 1 153 ? 4.738 -26.156 -15.664 1 76.56 153 LYS B N 1
ATOM 3143 C CA . LYS B 1 153 ? 3.314 -25.875 -15.805 1 76.56 153 LYS B CA 1
ATOM 3144 C C . LYS B 1 153 ? 2.557 -26.203 -14.523 1 76.56 153 LYS B C 1
ATOM 3146 O O . LYS B 1 153 ? 1.771 -25.406 -14.023 1 76.56 153 LYS B O 1
ATOM 3151 N N . HIS B 1 154 ? 2.803 -27.406 -14.016 1 82.5 154 HIS B N 1
ATOM 3152 C CA . HIS B 1 154 ? 2.064 -27.859 -12.844 1 82.5 154 HIS B CA 1
ATOM 3153 C C . HIS B 1 154 ? 2.451 -27.047 -11.602 1 82.5 154 HIS B C 1
ATOM 3155 O O . HIS B 1 154 ? 1.608 -26.781 -10.75 1 82.5 154 HIS B O 1
ATOM 3161 N N . THR B 1 155 ? 3.699 -26.641 -11.57 1 81.75 155 THR B N 1
ATOM 3162 C CA . THR B 1 155 ? 4.125 -25.812 -10.445 1 81.75 155 THR B CA 1
ATOM 3163 C C . THR B 1 155 ? 3.508 -24.422 -10.523 1 81.75 155 THR B C 1
ATOM 3165 O O . THR B 1 155 ? 3.117 -23.859 -9.5 1 81.75 155 THR B O 1
ATOM 3168 N N . THR B 1 156 ? 3.408 -23.953 -11.695 1 79.31 156 THR B N 1
ATOM 3169 C CA . THR B 1 156 ? 2.822 -22.641 -11.914 1 79.31 156 THR B CA 1
ATOM 3170 C C . THR B 1 156 ? 1.338 -22.641 -11.555 1 79.31 156 THR B C 1
ATOM 3172 O O . THR B 1 156 ? 0.815 -21.656 -11.039 1 79.31 156 THR B O 1
ATOM 3175 N N . ASP B 1 157 ? 0.694 -23.734 -11.82 1 81.5 157 ASP B N 1
ATOM 3176 C CA . ASP B 1 157 ? -0.713 -23.859 -11.453 1 81.5 157 ASP B CA 1
ATOM 3177 C C . ASP B 1 157 ? -0.907 -23.656 -9.953 1 81.5 157 ASP B C 1
ATOM 3179 O O . ASP B 1 157 ? -1.819 -22.938 -9.531 1 81.5 157 ASP B O 1
ATOM 3183 N N . PHE B 1 158 ? -0.109 -24.312 -9.188 1 86.19 158 PHE B N 1
ATOM 3184 C CA . PHE B 1 158 ? -0.174 -24.156 -7.742 1 86.19 158 PHE B CA 1
ATOM 3185 C C . PHE B 1 158 ? 0.087 -22.703 -7.336 1 86.19 158 PHE B C 1
ATOM 3187 O O . PHE B 1 158 ? -0.62 -22.156 -6.492 1 86.19 158 PHE B O 1
ATOM 3194 N N . GLN B 1 159 ? 1.047 -22.125 -7.988 1 83.38 159 GLN B N 1
ATOM 3195 C CA . GLN B 1 159 ? 1.436 -20.766 -7.645 1 83.38 159 GLN B CA 1
ATOM 3196 C C . GLN B 1 159 ? 0.313 -19.781 -7.953 1 83.38 159 GLN B C 1
ATOM 3198 O O . GLN B 1 159 ? 0.107 -18.812 -7.215 1 83.38 159 GLN B O 1
ATOM 3203 N N . THR B 1 160 ? -0.281 -19.984 -9.023 1 81.06 160 THR B N 1
ATOM 3204 C CA . THR B 1 160 ? -1.403 -19.141 -9.414 1 81.06 160 THR B CA 1
ATOM 3205 C C . THR B 1 160 ? -2.52 -19.203 -8.375 1 81.06 160 THR B C 1
ATOM 3207 O O . THR B 1 160 ? -3.068 -18.172 -7.973 1 81.06 160 THR B O 1
ATOM 3210 N N . LEU B 1 161 ? -2.836 -20.375 -7.945 1 86 161 LEU B N 1
ATOM 3211 C CA . LEU B 1 161 ? -3.871 -20.562 -6.934 1 86 161 LEU B CA 1
ATOM 3212 C C . LEU B 1 161 ? -3.428 -20.016 -5.586 1 86 161 LEU B C 1
ATOM 3214 O O . LEU B 1 161 ? -4.242 -19.469 -4.836 1 86 161 LEU B O 1
ATOM 3218 N N . ASP B 1 162 ? -2.166 -20.172 -5.328 1 90.38 162 ASP B N 1
ATOM 3219 C CA . ASP B 1 162 ? -1.59 -19.609 -4.109 1 90.38 162 ASP B CA 1
ATOM 3220 C C . ASP B 1 162 ? -1.776 -18.094 -4.062 1 90.38 162 ASP B C 1
ATOM 3222 O O . ASP B 1 162 ? -2.166 -17.547 -3.033 1 90.38 162 ASP B O 1
ATOM 3226 N N . SER B 1 163 ? -1.49 -17.484 -5.168 1 86.88 163 SER B N 1
ATOM 3227 C CA . SER B 1 163 ? -1.682 -16.047 -5.254 1 86.88 163 SER B CA 1
ATOM 3228 C C . SER B 1 163 ? -3.148 -15.672 -5.074 1 86.88 163 SER B C 1
ATOM 3230 O O . SER B 1 163 ? -3.469 -14.727 -4.348 1 86.88 163 SER B O 1
ATOM 3232 N N . ALA B 1 164 ? -4.016 -16.406 -5.699 1 87.06 164 ALA B N 1
ATOM 3233 C CA . ALA B 1 164 ? -5.449 -16.172 -5.574 1 87.06 164 ALA B CA 1
ATOM 3234 C C . ALA B 1 164 ? -5.91 -16.344 -4.129 1 87.06 164 ALA B C 1
ATOM 3236 O O . ALA B 1 164 ? -6.797 -15.617 -3.664 1 87.06 164 ALA B O 1
ATOM 3237 N N . PHE B 1 165 ? -5.316 -17.344 -3.422 1 94.25 165 PHE B N 1
ATOM 3238 C CA . PHE B 1 165 ? -5.656 -17.609 -2.029 1 94.25 165 PHE B CA 1
ATOM 3239 C C . PHE B 1 165 ? -5.297 -16.406 -1.149 1 94.25 165 PHE B C 1
ATOM 3241 O O . PHE B 1 165 ? -6.117 -15.953 -0.351 1 94.25 165 PHE B O 1
ATOM 3248 N N . HIS B 1 166 ? -4.105 -15.828 -1.367 1 94.94 166 HIS B N 1
ATOM 3249 C CA . HIS B 1 166 ? -3.678 -14.664 -0.604 1 94.94 166 HIS B CA 1
ATOM 3250 C C . HIS B 1 166 ? -4.547 -13.453 -0.916 1 94.94 166 HIS B C 1
ATOM 3252 O O . HIS B 1 166 ? -4.926 -12.703 -0.012 1 94.94 166 HIS B O 1
ATOM 3258 N N . LEU B 1 167 ? -4.863 -13.312 -2.146 1 92.31 167 LEU B N 1
ATOM 3259 C CA . LEU B 1 167 ? -5.738 -12.211 -2.531 1 92.31 167 LEU B CA 1
ATOM 3260 C C . LEU B 1 167 ? -7.145 -12.414 -1.981 1 92.31 167 LEU B C 1
ATOM 3262 O O . LEU B 1 167 ? -7.824 -11.453 -1.62 1 92.31 167 LEU B O 1
ATOM 3266 N N . GLY B 1 168 ? -7.594 -13.664 -1.997 1 94.94 168 GLY B N 1
ATOM 3267 C CA . GLY B 1 168 ? -8.875 -13.977 -1.39 1 94.94 168 GLY B CA 1
ATOM 3268 C C . GLY B 1 168 ? -8.945 -13.602 0.079 1 94.94 168 GLY B C 1
ATOM 3269 O O . GLY B 1 168 ? -9.977 -13.117 0.551 1 94.94 168 GLY B O 1
ATOM 3270 N N . ILE B 1 169 ? -7.871 -13.867 0.774 1 98.5 169 ILE B N 1
ATOM 3271 C CA . ILE B 1 169 ? -7.797 -13.461 2.172 1 98.5 169 ILE B CA 1
ATOM 3272 C C . ILE B 1 169 ? -7.898 -11.938 2.268 1 98.5 169 ILE B C 1
ATOM 3274 O O . ILE B 1 169 ? -8.648 -11.414 3.096 1 98.5 169 ILE B O 1
ATOM 3278 N N . ALA B 1 170 ? -7.16 -11.273 1.4 1 97.88 170 ALA B N 1
ATOM 3279 C CA . ALA B 1 170 ? -7.199 -9.82 1.396 1 97.88 170 ALA B CA 1
ATOM 3280 C C . ALA B 1 170 ? -8.609 -9.305 1.101 1 97.88 170 ALA B C 1
ATOM 3282 O O . ALA B 1 170 ? -9.062 -8.328 1.7 1 97.88 170 ALA B O 1
ATOM 3283 N N . GLN B 1 171 ? -9.258 -9.938 0.197 1 96.62 171 GLN B N 1
ATOM 3284 C CA . GLN B 1 171 ? -10.633 -9.578 -0.115 1 96.62 171 GLN B CA 1
ATOM 3285 C C . GLN B 1 171 ? -11.539 -9.758 1.101 1 96.62 171 GLN B C 1
ATOM 3287 O O . GLN B 1 171 ? -12.406 -8.922 1.361 1 96.62 171 GLN B O 1
ATOM 3292 N N . ALA B 1 172 ? -11.359 -10.797 1.842 1 98.44 172 ALA B N 1
ATOM 3293 C CA . ALA B 1 172 ? -12.172 -11.125 3.008 1 98.44 172 ALA B CA 1
ATOM 3294 C C . ALA B 1 172 ? -11.953 -10.109 4.129 1 98.44 172 ALA B C 1
ATOM 3296 O O . ALA B 1 172 ? -12.766 -10.016 5.055 1 98.44 172 ALA B O 1
ATOM 3297 N N . ALA B 1 173 ? -10.859 -9.398 4.078 1 98.69 173 ALA B N 1
ATOM 3298 C CA . ALA B 1 173 ? -10.578 -8.352 5.055 1 98.69 173 ALA B CA 1
ATOM 3299 C C . ALA B 1 173 ? -11.523 -7.172 4.879 1 98.69 173 ALA B C 1
ATOM 3301 O O . ALA B 1 173 ? -11.633 -6.316 5.766 1 98.69 173 ALA B O 1
ATOM 3302 N N . GLN B 1 174 ? -12.141 -7.078 3.684 1 97.81 174 GLN B N 1
ATOM 3303 C CA . GLN B 1 174 ? -13.109 -6.035 3.373 1 97.81 174 GLN B CA 1
ATOM 3304 C C . GLN B 1 174 ? -12.508 -4.645 3.57 1 97.81 174 GLN B C 1
ATOM 3306 O O . GLN B 1 174 ? -13.109 -3.787 4.219 1 97.81 174 GLN B O 1
ATOM 3311 N N . ASN B 1 175 ? -11.383 -4.438 3.137 1 97.38 175 ASN B N 1
ATOM 3312 C CA . ASN B 1 175 ? -10.633 -3.188 3.078 1 97.38 175 ASN B CA 1
ATOM 3313 C C . ASN B 1 175 ? -9.93 -3.018 1.734 1 97.38 175 ASN B C 1
ATOM 3315 O O . ASN B 1 175 ? -8.898 -3.645 1.483 1 97.38 175 ASN B O 1
ATOM 3319 N N . ASP B 1 176 ? -10.43 -2.182 0.923 1 93.62 176 ASP B N 1
ATOM 3320 C CA . ASP B 1 176 ? -9.992 -2.064 -0.464 1 93.62 176 ASP B CA 1
ATOM 3321 C C . ASP B 1 176 ? -8.539 -1.606 -0.543 1 93.62 176 ASP B C 1
ATOM 3323 O O . ASP B 1 176 ? -7.801 -2.023 -1.438 1 93.62 176 ASP B O 1
ATOM 3327 N N . ARG B 1 177 ? -8.141 -0.817 0.359 1 92.94 177 ARG B N 1
ATOM 3328 C CA . ARG B 1 177 ? -6.758 -0.344 0.351 1 92.94 177 ARG B CA 1
ATOM 3329 C C . ARG B 1 177 ? -5.789 -1.479 0.666 1 92.94 177 ARG B C 1
ATOM 3331 O O . ARG B 1 177 ? -4.738 -1.597 0.034 1 92.94 177 ARG B O 1
ATOM 3338 N N . LEU B 1 178 ? -6.18 -2.232 1.609 1 96.44 178 LEU B N 1
ATOM 3339 C CA . LEU B 1 178 ? -5.34 -3.369 1.967 1 96.44 178 LEU B CA 1
ATOM 3340 C C . LEU B 1 178 ? -5.312 -4.402 0.845 1 96.44 178 LEU B C 1
ATOM 3342 O O . LEU B 1 178 ? -4.277 -5.016 0.584 1 96.44 178 LEU B O 1
ATOM 3346 N N . LEU B 1 179 ? -6.457 -4.621 0.182 1 94.88 179 LEU B N 1
ATOM 3347 C CA . LEU B 1 179 ? -6.5 -5.496 -0.986 1 94.88 179 LEU B CA 1
ATOM 3348 C C . LEU B 1 179 ? -5.527 -5.02 -2.059 1 94.88 179 LEU B C 1
ATOM 3350 O O . LEU B 1 179 ? -4.77 -5.816 -2.611 1 94.88 179 LEU B O 1
ATOM 3354 N N . ASP B 1 180 ? -5.477 -3.736 -2.275 1 90.25 180 ASP B N 1
ATOM 3355 C CA . ASP B 1 180 ? -4.57 -3.158 -3.262 1 90.25 180 ASP B CA 1
ATOM 3356 C C . ASP B 1 180 ? -3.113 -3.338 -2.84 1 90.25 180 ASP B C 1
ATOM 3358 O O . ASP B 1 180 ? -2.25 -3.615 -3.674 1 90.25 180 ASP B O 1
ATOM 3362 N N . ALA B 1 181 ? -2.848 -3.133 -1.6 1 93.88 181 ALA B N 1
ATOM 3363 C CA . ALA B 1 181 ? -1.486 -3.271 -1.087 1 93.88 181 ALA B CA 1
ATOM 3364 C C . ALA B 1 181 ? -0.99 -4.707 -1.225 1 93.88 181 ALA B C 1
ATOM 3366 O O . ALA B 1 181 ? 0.154 -4.941 -1.622 1 93.88 181 ALA B O 1
ATOM 3367 N N . VAL B 1 182 ? -1.845 -5.664 -0.922 1 93.81 182 VAL B N 1
ATOM 3368 C CA . VAL B 1 182 ? -1.479 -7.07 -1.036 1 93.81 182 VAL B CA 1
ATOM 3369 C C . VAL B 1 182 ? -1.258 -7.43 -2.504 1 93.81 182 VAL B C 1
ATOM 3371 O O . VAL B 1 182 ? -0.305 -8.141 -2.84 1 93.81 182 VAL B O 1
ATOM 3374 N N . ALA B 1 183 ? -2.115 -6.93 -3.367 1 87.62 183 ALA B N 1
ATOM 3375 C CA . ALA B 1 183 ? -1.945 -7.168 -4.797 1 87.62 183 ALA B CA 1
ATOM 3376 C C . ALA B 1 183 ? -0.608 -6.621 -5.289 1 87.62 183 ALA B C 1
ATOM 3378 O O . ALA B 1 183 ? 0.1 -7.285 -6.051 1 87.62 183 ALA B O 1
ATOM 3379 N N . ASP B 1 184 ? -0.264 -5.477 -4.812 1 85.5 184 ASP B N 1
ATOM 3380 C CA . ASP B 1 184 ? 1.008 -4.859 -5.18 1 85.5 184 ASP B CA 1
ATOM 3381 C C . ASP B 1 184 ? 2.186 -5.68 -4.656 1 85.5 184 ASP B C 1
ATOM 3383 O O . ASP B 1 184 ? 3.17 -5.887 -5.371 1 85.5 184 ASP B O 1
ATOM 3387 N N . ALA B 1 185 ? 2.1 -6.109 -3.445 1 89.12 185 ALA B N 1
ATOM 3388 C CA . ALA B 1 185 ? 3.152 -6.914 -2.826 1 89.12 185 ALA B CA 1
ATOM 3389 C C . ALA B 1 185 ? 3.379 -8.211 -3.602 1 89.12 185 ALA B C 1
ATOM 3391 O O . ALA B 1 185 ? 4.52 -8.656 -3.756 1 89.12 185 ALA B O 1
ATOM 3392 N N . ARG B 1 186 ? 2.295 -8.773 -4.059 1 82.62 186 ARG B N 1
ATOM 3393 C CA . ARG B 1 186 ? 2.385 -10.055 -4.742 1 82.62 186 ARG B CA 1
ATOM 3394 C C . ARG B 1 186 ? 2.854 -9.883 -6.184 1 82.62 186 ARG B C 1
ATOM 3396 O O . ARG B 1 186 ? 3.518 -10.758 -6.734 1 82.62 186 ARG B O 1
ATOM 3403 N N . ARG B 1 187 ? 2.48 -8.703 -6.77 1 71.69 187 ARG B N 1
ATOM 3404 C CA . ARG B 1 187 ? 2.912 -8.414 -8.133 1 71.69 187 ARG B CA 1
ATOM 3405 C C . ARG B 1 187 ? 4.426 -8.266 -8.211 1 71.69 187 ARG B C 1
ATOM 3407 O O . ARG B 1 187 ? 5.059 -8.742 -9.156 1 71.69 187 ARG B O 1
ATOM 3414 N N . ARG B 1 188 ? 4.91 -7.422 -7.297 1 59.41 188 ARG B N 1
ATOM 3415 C CA . ARG B 1 188 ? 6.336 -7.121 -7.352 1 59.41 188 ARG B CA 1
ATOM 3416 C C . ARG B 1 188 ? 7.164 -8.328 -6.914 1 59.41 188 ARG B C 1
ATOM 3418 O O . ARG B 1 188 ? 8.375 -8.367 -7.137 1 59.41 188 ARG B O 1
ATOM 3425 N N . MET B 1 189 ? 6.559 -8.961 -6.012 1 55.16 189 MET B N 1
ATOM 3426 C CA . MET B 1 189 ? 7.285 -10.203 -5.793 1 55.16 189 MET B CA 1
ATOM 3427 C C . MET B 1 189 ? 7.453 -10.969 -7.102 1 55.16 189 MET B C 1
ATOM 3429 O O . MET B 1 189 ? 6.469 -11.383 -7.719 1 55.16 189 MET B O 1
ATOM 3433 N N . TRP B 1 190 ? 8.031 -10.188 -7.914 1 46.28 190 TRP B N 1
ATOM 3434 C CA . TRP B 1 190 ? 8.445 -10.719 -9.203 1 46.28 190 TRP B CA 1
ATOM 3435 C C . TRP B 1 190 ? 8.047 -12.188 -9.344 1 46.28 190 TRP B 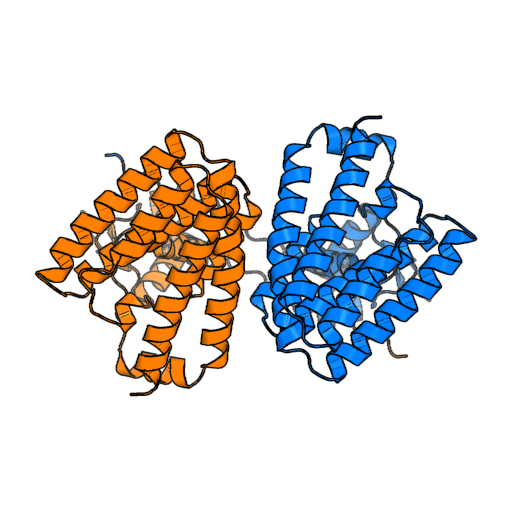C 1
ATOM 3437 O O . TRP B 1 190 ? 7.387 -12.57 -10.305 1 46.28 190 TRP B O 1
ATOM 3447 N N . LEU B 1 191 ? 9.289 -13.031 -9.289 1 46.72 191 LEU B N 1
ATOM 3448 C CA . LEU B 1 191 ? 9.586 -14.367 -9.773 1 46.72 191 LEU B CA 1
ATOM 3449 C C . LEU B 1 191 ? 8.781 -15.422 -9.023 1 46.72 191 LEU B C 1
ATOM 3451 O O . LEU B 1 191 ? 8.711 -15.391 -7.793 1 46.72 191 LEU B O 1
ATOM 3455 N N . PRO B 1 192 ? 7.785 -15.836 -9.664 1 44.94 192 PRO B N 1
ATOM 3456 C CA . PRO B 1 192 ? 7.207 -17.047 -9.078 1 44.94 192 PRO B CA 1
ATOM 3457 C C . PRO B 1 192 ? 8.203 -17.812 -8.211 1 44.94 192 PRO B C 1
ATOM 3459 O O . PRO B 1 192 ? 9.258 -18.234 -8.695 1 44.94 192 PRO B O 1
ATOM 3462 N N . VAL B 1 193 ? 8.477 -17.359 -6.969 1 46.09 193 VAL B N 1
ATOM 3463 C CA . VAL B 1 193 ? 9.227 -18.266 -6.102 1 46.09 193 VAL B CA 1
ATOM 3464 C C . VAL B 1 193 ? 9.133 -19.688 -6.637 1 46.09 193 VAL B C 1
ATOM 3466 O O . VAL B 1 193 ? 10.102 -20.438 -6.586 1 46.09 193 VAL B O 1
ATOM 3469 N N . GLY B 1 194 ? 7.895 -20.016 -7.055 1 49.03 194 GLY B N 1
ATOM 3470 C CA . GLY B 1 194 ? 7.777 -21.375 -7.59 1 49.03 194 GLY B CA 1
ATOM 3471 C C . GLY B 1 194 ? 8.703 -21.625 -8.766 1 49.03 194 GLY B C 1
ATOM 3472 O O . GLY B 1 194 ? 9.188 -22.75 -8.953 1 49.03 194 GLY B O 1
ATOM 3473 N N . ALA B 1 195 ? 8.734 -20.469 -9.586 1 49.84 195 ALA B N 1
ATOM 3474 C CA . ALA B 1 195 ? 9.617 -20.734 -10.719 1 49.84 195 ALA B CA 1
ATOM 3475 C C . ALA B 1 195 ? 11.062 -20.875 -10.273 1 49.84 195 ALA B C 1
ATOM 3477 O O . ALA B 1 195 ? 11.859 -21.562 -10.922 1 49.84 195 ALA B O 1
ATOM 3478 N N . ILE B 1 196 ? 11.266 -20.125 -9.133 1 52.78 196 ILE B N 1
ATOM 3479 C CA . ILE B 1 196 ? 12.617 -20.219 -8.602 1 52.78 196 ILE B CA 1
ATOM 3480 C C . ILE B 1 196 ? 12.883 -21.625 -8.078 1 52.78 196 ILE B C 1
ATOM 3482 O O . ILE B 1 196 ? 13.953 -22.188 -8.297 1 52.78 196 ILE B O 1
ATOM 3486 N N . PHE B 1 197 ? 11.75 -22.109 -7.402 1 55.06 197 PHE B N 1
ATOM 3487 C CA . PHE B 1 197 ? 12.094 -23.391 -6.785 1 55.06 197 PHE B CA 1
ATOM 3488 C C . PHE B 1 197 ? 11.797 -24.547 -7.727 1 55.06 197 PHE B C 1
ATOM 3490 O O . PHE B 1 197 ? 12.375 -25.625 -7.594 1 55.06 197 PHE B O 1
ATOM 3497 N N . GLY B 1 198 ? 11.188 -24.188 -8.797 1 59.53 198 GLY B N 1
ATOM 3498 C CA . GLY B 1 198 ? 10.852 -25.203 -9.789 1 59.53 198 GLY B CA 1
ATOM 3499 C C . GLY B 1 198 ? 10.273 -26.469 -9.18 1 59.53 198 GLY B C 1
ATOM 3500 O O . GLY B 1 198 ? 9.984 -27.422 -9.891 1 59.53 198 GLY B O 1
ATOM 3501 N N . ARG B 1 199 ? 10.266 -26.547 -7.785 1 74.38 199 ARG B N 1
ATOM 3502 C CA . ARG B 1 199 ? 9.719 -27.781 -7.203 1 74.38 199 ARG B CA 1
ATOM 3503 C C . ARG B 1 199 ? 8.852 -27.469 -5.988 1 74.38 199 ARG B C 1
ATOM 3505 O O . ARG B 1 199 ? 9.102 -26.484 -5.273 1 74.38 199 ARG B O 1
ATOM 3512 N N . LEU B 1 200 ? 7.785 -28.25 -5.945 1 85.06 200 LEU B N 1
ATOM 3513 C CA . LEU B 1 200 ? 6.887 -28.156 -4.801 1 85.06 200 LEU B CA 1
ATOM 3514 C C . LEU B 1 200 ? 7.129 -29.297 -3.82 1 85.06 200 LEU B C 1
ATOM 3516 O O . LEU B 1 200 ? 7.426 -30.422 -4.23 1 85.06 200 LEU B O 1
ATOM 3520 N N . GLU B 1 201 ? 7.078 -28.922 -2.551 1 88.06 201 GLU B N 1
ATOM 3521 C CA . GLU B 1 201 ? 7.16 -29.938 -1.501 1 88.06 201 GLU B CA 1
ATOM 3522 C C . GLU B 1 201 ? 5.77 -30.375 -1.054 1 88.06 201 GLU B C 1
ATOM 3524 O O . GLU B 1 201 ? 4.805 -29.625 -1.172 1 88.06 201 GLU B O 1
ATOM 3529 N N . PRO B 1 202 ? 5.719 -31.625 -0.536 1 91.31 202 PRO B N 1
ATOM 3530 C CA . PRO B 1 202 ? 4.414 -32.156 -0.134 1 91.31 202 PRO B CA 1
ATOM 3531 C C . PRO B 1 202 ? 3.715 -31.281 0.905 1 91.31 202 PRO B C 1
ATOM 3533 O O . PRO B 1 202 ? 2.484 -31.297 0.991 1 91.31 202 PRO B O 1
ATOM 3536 N N . ASN B 1 203 ? 4.453 -30.5 1.651 1 92.75 203 ASN B N 1
ATOM 3537 C CA . ASN B 1 203 ? 3.855 -29.703 2.715 1 92.75 203 ASN B CA 1
ATOM 3538 C C . ASN B 1 203 ? 3.602 -28.266 2.264 1 92.75 203 ASN B C 1
ATOM 3540 O O . ASN B 1 203 ? 3.354 -27.391 3.09 1 92.75 203 ASN B O 1
ATOM 3544 N N . ALA B 1 204 ? 3.615 -28.047 0.965 1 91.06 204 ALA B N 1
ATOM 3545 C CA . ALA B 1 204 ? 3.537 -26.688 0.419 1 91.06 204 ALA B CA 1
ATOM 3546 C C . ALA B 1 204 ? 2.221 -26.016 0.804 1 91.06 204 ALA B C 1
ATOM 3548 O O . ALA B 1 204 ? 2.133 -24.781 0.841 1 91.06 204 ALA B O 1
ATOM 3549 N N . ASN B 1 205 ? 1.203 -26.812 1.172 1 94.44 205 ASN B N 1
ATOM 3550 C CA . ASN B 1 205 ? -0.111 -26.234 1.442 1 94.44 205 ASN B CA 1
ATOM 3551 C C . ASN B 1 205 ? -0.392 -26.156 2.939 1 94.44 205 ASN B C 1
ATOM 3553 O O . ASN B 1 205 ? -1.396 -25.578 3.359 1 94.44 205 ASN B O 1
ATOM 3557 N N . ASP B 1 206 ? 0.473 -26.625 3.787 1 96.12 206 ASP B N 1
ATOM 3558 C CA . ASP B 1 206 ? 0.222 -26.766 5.219 1 96.12 206 ASP B CA 1
ATOM 3559 C C . ASP B 1 206 ? -0.058 -25.422 5.871 1 96.12 206 ASP B C 1
ATOM 3561 O O . ASP B 1 206 ? -1.019 -25.281 6.633 1 96.12 206 ASP B O 1
ATOM 3565 N N . TYR B 1 207 ? 0.737 -24.484 5.59 1 97.19 207 TYR B N 1
ATOM 3566 C CA . TYR B 1 207 ? 0.539 -23.156 6.176 1 97.19 207 TYR B CA 1
ATOM 3567 C C . TYR B 1 207 ? -0.805 -22.578 5.758 1 97.19 207 TYR B C 1
ATOM 3569 O O . TYR B 1 207 ? -1.518 -21.984 6.582 1 97.19 207 TYR B O 1
ATOM 3577 N N . HIS B 1 208 ? -1.169 -22.766 4.488 1 98.19 208 HIS B N 1
ATOM 3578 C CA . HIS B 1 208 ? -2.42 -22.203 3.992 1 98.19 208 HIS B CA 1
ATOM 3579 C C . HIS B 1 208 ? -3.619 -22.797 4.723 1 98.19 208 HIS B C 1
ATOM 3581 O O . HIS B 1 208 ? -4.555 -22.078 5.082 1 98.19 208 HIS B O 1
ATOM 3587 N N . GLU B 1 209 ? -3.539 -24.062 4.957 1 98.44 209 GLU B N 1
ATOM 3588 C CA . GLU B 1 209 ? -4.605 -24.734 5.703 1 98.44 209 GLU B CA 1
ATOM 3589 C C . GLU B 1 209 ? -4.73 -24.156 7.113 1 98.44 209 GLU B C 1
ATOM 3591 O O . GLU B 1 209 ? -5.84 -23.891 7.578 1 98.44 209 GLU B O 1
ATOM 3596 N N . SER B 1 210 ? -3.613 -24.016 7.738 1 98.75 210 SER B N 1
ATOM 3597 C CA . SER B 1 210 ? -3.615 -23.531 9.109 1 98.75 210 SER B CA 1
ATOM 3598 C C . SER B 1 210 ? -4.09 -22.078 9.18 1 98.75 210 SER B C 1
ATOM 3600 O O . SER B 1 210 ? -4.762 -21.688 10.133 1 98.75 210 SER B O 1
ATOM 3602 N N . ILE B 1 211 ? -3.748 -21.266 8.227 1 98.94 211 ILE B N 1
ATOM 3603 C CA . ILE B 1 211 ? -4.184 -19.875 8.156 1 98.94 211 ILE B CA 1
ATOM 3604 C C . ILE B 1 211 ? -5.703 -19.812 7.992 1 98.94 211 ILE B C 1
ATOM 3606 O O . ILE B 1 211 ? -6.383 -19.094 8.719 1 98.94 211 ILE B O 1
ATOM 3610 N N . LEU B 1 212 ? -6.227 -20.609 7.02 1 98.88 212 LEU B N 1
ATOM 3611 C CA . LEU B 1 212 ? -7.664 -20.594 6.781 1 98.88 212 LEU B CA 1
ATOM 3612 C C . LEU B 1 212 ? -8.422 -21.062 8.016 1 98.88 212 LEU B C 1
ATOM 3614 O O . LEU B 1 212 ? -9.477 -20.516 8.344 1 98.88 212 LEU B O 1
ATOM 3618 N N . GLU B 1 213 ? -7.883 -22.094 8.688 1 98.81 213 GLU B N 1
ATOM 3619 C CA . GLU B 1 213 ? -8.516 -22.578 9.906 1 98.81 213 GLU B CA 1
ATOM 3620 C C . GLU B 1 213 ? -8.633 -21.484 10.945 1 98.81 213 GLU B C 1
ATOM 3622 O O . GLU B 1 213 ? -9.68 -21.312 11.57 1 98.81 213 GLU B O 1
ATOM 3627 N N . ALA B 1 214 ? -7.555 -20.75 11.148 1 98.94 214 ALA B N 1
ATOM 3628 C CA . ALA B 1 214 ? -7.559 -19.656 12.117 1 98.94 214 ALA B CA 1
ATOM 3629 C C . ALA B 1 214 ? -8.547 -18.562 11.703 1 98.94 214 ALA B C 1
ATOM 3631 O O . ALA B 1 214 ? -9.219 -17.969 12.555 1 98.94 214 ALA B O 1
ATOM 3632 N N . ILE B 1 215 ? -8.672 -18.234 10.352 1 98.94 215 ILE B N 1
ATOM 3633 C CA . ILE B 1 215 ? -9.633 -17.266 9.852 1 98.94 215 ILE B CA 1
ATOM 3634 C C . ILE B 1 215 ? -11.055 -17.75 10.117 1 98.94 215 ILE B C 1
ATOM 3636 O O . ILE B 1 215 ? -11.898 -17 10.602 1 98.94 215 ILE B O 1
ATOM 3640 N N . GLU B 1 216 ? -11.297 -18.969 9.836 1 98.69 216 GLU B N 1
ATOM 3641 C CA . GLU B 1 216 ? -12.609 -19.578 10.008 1 98.69 216 GLU B CA 1
ATOM 3642 C C . GLU B 1 216 ? -13.047 -19.547 11.469 1 98.69 216 GLU B C 1
ATOM 3644 O O . GLU B 1 216 ? -14.219 -19.312 11.773 1 98.69 216 GLU B O 1
ATOM 3649 N N . ASN B 1 217 ? -12.102 -19.734 12.391 1 98.69 217 ASN B N 1
ATOM 3650 C CA . ASN B 1 217 ? -12.375 -19.781 13.82 1 98.69 217 ASN B CA 1
ATOM 3651 C C . ASN B 1 217 ? -12.367 -18.391 14.438 1 98.69 217 ASN B C 1
ATOM 3653 O O . ASN B 1 217 ? -12.469 -18.25 15.656 1 98.69 217 ASN B O 1
ATOM 3657 N N . ARG B 1 218 ? -12.117 -17.375 13.703 1 98.69 218 ARG B N 1
ATOM 3658 C CA . ARG B 1 218 ? -12.109 -15.992 14.141 1 98.69 218 ARG B CA 1
ATOM 3659 C C . ARG B 1 218 ? -11.055 -15.758 15.219 1 98.69 218 ARG B C 1
ATOM 3661 O O . ARG B 1 218 ? -11.352 -15.211 16.281 1 98.69 218 ARG B O 1
ATOM 3668 N N . GLU B 1 219 ? -9.883 -16.219 14.867 1 98.81 219 GLU B N 1
ATOM 3669 C CA . GLU B 1 219 ? -8.695 -16.016 15.695 1 98.81 219 GLU B CA 1
ATOM 3670 C C . GLU B 1 219 ? -7.707 -15.078 15.016 1 98.81 219 GLU B C 1
ATOM 3672 O O . GLU B 1 219 ? -6.68 -15.523 14.492 1 98.81 219 GLU B O 1
ATOM 3677 N N . PRO B 1 220 ? -7.922 -13.812 15.109 1 98.81 220 PRO B N 1
ATOM 3678 C CA . PRO B 1 220 ? -7.176 -12.852 14.305 1 98.81 220 PRO B CA 1
ATOM 3679 C C . PRO B 1 220 ? -5.676 -12.891 14.57 1 98.81 220 PRO B C 1
ATOM 3681 O O . PRO B 1 220 ? -4.875 -12.883 13.633 1 98.81 220 PRO B O 1
ATOM 3684 N N . GLU B 1 221 ? -5.297 -12.945 15.828 1 98.56 221 GLU B N 1
ATOM 3685 C CA . GLU B 1 221 ? -3.871 -12.922 16.141 1 98.56 221 GLU B CA 1
ATOM 3686 C C . GLU B 1 221 ? -3.184 -14.203 15.688 1 98.56 221 GLU B C 1
ATOM 3688 O O . GLU B 1 221 ? -2.062 -14.164 15.18 1 98.56 221 GLU B O 1
ATOM 3693 N N . LEU B 1 222 ? -3.891 -15.32 15.852 1 98.81 222 LEU B N 1
ATOM 3694 C CA . LEU B 1 222 ? -3.33 -16.578 15.391 1 98.81 222 LEU B CA 1
ATOM 3695 C C . LEU B 1 222 ? -3.219 -16.609 13.875 1 98.81 222 LEU B C 1
ATOM 3697 O O . LEU B 1 222 ? -2.207 -17.062 13.328 1 98.81 222 LEU B O 1
ATOM 3701 N N . ALA B 1 223 ? -4.262 -16.156 13.156 1 98.94 223 ALA B N 1
ATOM 3702 C CA . ALA B 1 223 ? -4.25 -16.109 11.695 1 98.94 223 ALA B CA 1
ATOM 3703 C C . ALA B 1 223 ? -3.086 -15.273 11.18 1 98.94 223 ALA B C 1
ATOM 3705 O O . ALA B 1 223 ? -2.354 -15.703 10.289 1 98.94 223 ALA B O 1
ATOM 3706 N N . ALA B 1 224 ? -2.896 -14.133 11.82 1 98.81 224 ALA B N 1
ATOM 3707 C CA . ALA B 1 224 ? -1.805 -13.242 11.43 1 98.81 224 ALA B CA 1
ATOM 3708 C C . ALA B 1 224 ? -0.449 -13.898 11.68 1 98.81 224 ALA B C 1
ATOM 3710 O O . ALA B 1 224 ? 0.45 -13.82 10.844 1 98.81 224 ALA B O 1
ATOM 3711 N N . ALA B 1 225 ? -0.318 -14.539 12.797 1 98.75 225 ALA B N 1
ATOM 3712 C CA . ALA B 1 225 ? 0.942 -15.195 13.141 1 98.75 225 ALA B CA 1
ATOM 3713 C C . ALA B 1 225 ? 1.267 -16.312 12.148 1 98.75 225 ALA B C 1
ATOM 3715 O O . ALA B 1 225 ? 2.426 -16.5 11.773 1 98.75 225 ALA B O 1
ATOM 3716 N N . ARG B 1 226 ? 0.299 -17.078 11.758 1 98.81 226 ARG B N 1
ATOM 3717 C CA . ARG B 1 226 ? 0.505 -18.156 10.797 1 98.81 226 ARG B CA 1
ATOM 3718 C C . ARG B 1 226 ? 0.892 -17.609 9.43 1 98.81 226 ARG B C 1
ATOM 3720 O O . ARG B 1 226 ? 1.733 -18.188 8.734 1 98.81 226 ARG B O 1
ATOM 3727 N N . MET B 1 227 ? 0.296 -16.5 9.016 1 98.81 227 MET B N 1
ATOM 3728 C CA . MET B 1 227 ? 0.663 -15.875 7.754 1 98.81 227 MET B CA 1
ATOM 3729 C C . MET B 1 227 ? 2.104 -15.375 7.789 1 98.81 227 MET B C 1
ATOM 3731 O O . MET B 1 227 ? 2.854 -15.562 6.832 1 98.81 227 MET B O 1
ATOM 3735 N N . GLU B 1 228 ? 2.443 -14.766 8.875 1 98.56 228 GLU B N 1
ATOM 3736 C CA . GLU B 1 228 ? 3.82 -14.305 9.031 1 98.56 228 GLU B CA 1
ATOM 3737 C C . GLU B 1 228 ? 4.805 -15.469 8.938 1 98.56 228 GLU B C 1
ATOM 3739 O O . GLU B 1 228 ? 5.832 -15.367 8.258 1 98.56 228 GLU B O 1
ATOM 3744 N N . ALA B 1 229 ? 4.492 -16.547 9.641 1 98.38 229 ALA B N 1
ATOM 3745 C CA . ALA B 1 229 ? 5.344 -17.734 9.594 1 98.38 229 ALA B CA 1
ATOM 3746 C C . ALA B 1 229 ? 5.453 -18.281 8.18 1 98.38 229 ALA B C 1
ATOM 3748 O O . ALA B 1 229 ? 6.535 -18.688 7.746 1 98.38 229 ALA B O 1
ATOM 3749 N N . HIS B 1 230 ? 4.355 -18.266 7.469 1 96.69 230 HIS B N 1
ATOM 3750 C CA . HIS B 1 230 ? 4.305 -18.75 6.094 1 96.69 230 HIS B CA 1
ATOM 3751 C C . HIS B 1 230 ? 5.219 -17.938 5.188 1 96.69 230 HIS B C 1
ATOM 3753 O O . HIS B 1 230 ? 6.043 -18.5 4.461 1 96.69 230 HIS B O 1
ATOM 3759 N N . ILE B 1 231 ? 5.129 -16.656 5.227 1 95.06 231 ILE B N 1
ATOM 3760 C CA . ILE B 1 231 ? 5.918 -15.766 4.387 1 95.06 231 ILE B CA 1
ATOM 3761 C C . ILE B 1 231 ? 7.395 -15.883 4.754 1 95.06 231 ILE B C 1
ATOM 3763 O O . ILE B 1 231 ? 8.258 -15.945 3.875 1 95.06 231 ILE B O 1
ATOM 3767 N N . ASN B 1 232 ? 7.656 -15.969 6.051 1 95.5 232 ASN B N 1
ATOM 3768 C CA . ASN B 1 232 ? 9.047 -16.062 6.48 1 95.5 232 ASN B CA 1
ATOM 3769 C C . ASN B 1 232 ? 9.664 -17.406 6.117 1 95.5 232 ASN B C 1
ATOM 3771 O O . ASN B 1 232 ? 10.859 -17.484 5.832 1 95.5 232 ASN B O 1
ATOM 3775 N N . ASP B 1 233 ? 8.852 -18.422 6.133 1 93.12 233 ASP B N 1
ATOM 3776 C CA . ASP B 1 233 ? 9.344 -19.703 5.66 1 93.12 233 ASP B CA 1
ATOM 3777 C C . ASP B 1 233 ? 9.797 -19.625 4.203 1 93.12 233 ASP B C 1
ATOM 3779 O O . ASP B 1 233 ? 10.859 -20.141 3.852 1 93.12 233 ASP B O 1
ATOM 3783 N N . THR B 1 234 ? 9 -19.016 3.363 1 89.25 234 THR B N 1
ATOM 3784 C CA . THR B 1 234 ? 9.359 -18.797 1.967 1 89.25 234 THR B CA 1
ATOM 3785 C C . THR B 1 234 ? 10.617 -17.938 1.858 1 89.25 234 THR B C 1
ATOM 3787 O O . THR B 1 234 ? 11.508 -18.234 1.056 1 89.25 234 THR B O 1
ATOM 3790 N N . ARG B 1 235 ? 10.641 -16.922 2.688 1 90.06 235 ARG B N 1
ATOM 3791 C CA . ARG B 1 235 ? 11.812 -16.062 2.736 1 90.06 235 ARG B CA 1
ATOM 3792 C C . ARG B 1 235 ? 13.078 -16.875 3.008 1 90.06 235 ARG B C 1
ATOM 3794 O O . ARG B 1 235 ? 14.086 -16.719 2.311 1 90.06 235 ARG B O 1
ATOM 3801 N N . HIS B 1 236 ? 13.047 -17.719 3.994 1 90.62 236 HIS B N 1
ATOM 3802 C CA . HIS B 1 236 ? 14.195 -18.516 4.383 1 90.62 236 HIS B CA 1
ATOM 3803 C C . HIS B 1 236 ? 14.609 -19.469 3.266 1 90.62 236 HIS B C 1
ATOM 3805 O O . HIS B 1 236 ? 15.797 -19.672 3.018 1 90.62 236 HIS B O 1
ATOM 3811 N N . THR B 1 237 ? 13.672 -20.016 2.615 1 85.94 237 THR B N 1
ATOM 3812 C CA . THR B 1 237 ? 13.953 -20.906 1.495 1 85.94 237 THR B CA 1
ATOM 3813 C C . THR B 1 237 ? 14.695 -20.172 0.387 1 85.94 237 THR B C 1
ATOM 3815 O O . THR B 1 237 ? 15.688 -20.672 -0.148 1 85.94 237 THR B O 1
ATOM 3818 N N . ILE B 1 238 ? 14.219 -19 0.058 1 84.88 238 ILE B N 1
ATOM 3819 C CA . ILE B 1 238 ? 14.836 -18.203 -0.997 1 84.88 238 ILE B CA 1
ATOM 3820 C C . ILE B 1 238 ? 16.25 -17.797 -0.574 1 84.88 238 ILE B C 1
ATOM 3822 O O . ILE B 1 238 ? 17.188 -17.875 -1.364 1 84.88 238 ILE B O 1
ATOM 3826 N N . GLU B 1 239 ? 16.359 -17.438 0.666 1 85.81 239 GLU B N 1
ATOM 3827 C CA . GLU B 1 239 ? 17.672 -17.016 1.165 1 85.81 239 GLU B CA 1
ATOM 3828 C C . GLU B 1 239 ? 18.672 -18.172 1.138 1 85.81 239 GLU B C 1
ATOM 3830 O O . GLU B 1 239 ? 19.844 -17.984 0.826 1 85.81 239 GLU B O 1
ATOM 3835 N N . SER B 1 240 ? 18.203 -19.344 1.447 1 85.69 240 SER B N 1
ATOM 3836 C CA . SER B 1 240 ? 19.047 -20.531 1.396 1 85.69 240 SER B CA 1
ATOM 3837 C C . SER B 1 240 ? 19.438 -20.859 -0.039 1 85.69 240 SER B C 1
ATOM 3839 O O . SER B 1 240 ? 20.578 -21.266 -0.294 1 85.69 240 SER B O 1
ATOM 3841 N N . TRP B 1 241 ? 18.469 -20.672 -0.883 1 81.75 241 TRP B N 1
ATOM 3842 C CA . TRP B 1 241 ? 18.734 -20.922 -2.297 1 81.75 241 TRP B CA 1
ATOM 3843 C C . TRP B 1 241 ? 19.781 -19.938 -2.834 1 81.75 241 TRP B C 1
ATOM 3845 O O . TRP B 1 241 ? 20.625 -20.312 -3.66 1 81.75 241 TRP B O 1
ATOM 3855 N N . LEU B 1 242 ? 19.781 -18.797 -2.377 1 83.88 242 LEU B N 1
ATOM 3856 C CA . LEU B 1 242 ? 20.688 -17.766 -2.854 1 83.88 242 LEU B CA 1
ATOM 3857 C C . LEU B 1 242 ? 22.109 -18 -2.324 1 83.88 242 LEU B C 1
ATOM 3859 O O . LEU B 1 242 ? 23.078 -17.516 -2.896 1 83.88 242 LEU B O 1
ATOM 3863 N N . LYS B 1 243 ? 22.281 -18.75 -1.282 1 82.5 243 LYS B N 1
ATOM 3864 C CA . LYS B 1 243 ? 23.594 -19.016 -0.688 1 82.5 243 LYS B CA 1
ATOM 3865 C C . LYS B 1 243 ? 24.281 -20.172 -1.4 1 82.5 243 LYS B C 1
ATOM 3867 O O . LYS B 1 243 ? 25.5 -20.359 -1.251 1 82.5 243 LYS B O 1
ATOM 3872 N N . ARG B 1 244 ? 23.672 -20.891 -2.166 1 72.62 244 ARG B N 1
ATOM 3873 C CA . ARG B 1 244 ? 24.266 -22.016 -2.869 1 72.62 244 ARG B CA 1
ATOM 3874 C C . ARG B 1 244 ? 24.969 -21.562 -4.141 1 72.62 244 ARG B C 1
ATOM 3876 O O . ARG B 1 244 ? 24.594 -20.562 -4.75 1 72.62 244 ARG B O 1
#

Organism: Mycolicibacterium smegmatis (strain ATCC 700084 / mc(2)155) (NCBI:txid246196)

Solvent-accessible surface area (backbone atoms only — not comparable to full-atom values): 25100 Å² total; per-residue (Å²): 130,79,68,71,72,68,88,64,60,61,62,74,66,62,53,59,31,57,50,50,37,50,52,49,49,48,40,44,67,49,35,65,47,48,67,69,35,73,49,72,45,63,69,51,45,15,62,48,24,59,47,51,55,67,40,43,50,53,21,47,50,50,40,36,74,72,40,44,30,44,76,45,81,68,94,87,42,44,36,28,32,35,63,79,84,73,55,54,69,58,48,47,53,51,45,63,73,34,47,66,60,55,51,41,47,50,54,46,36,44,34,44,46,21,41,20,31,24,37,16,13,73,53,47,49,71,68,44,52,51,53,45,50,51,37,52,51,50,31,52,53,28,44,56,50,16,69,76,42,58,43,66,66,37,45,46,50,26,48,32,37,49,43,36,42,56,49,47,36,18,54,24,26,72,31,69,65,46,31,50,48,38,52,50,43,55,53,68,49,59,69,50,61,49,61,64,56,51,57,78,56,96,64,71,56,52,51,58,52,54,25,50,51,24,29,73,68,52,33,28,70,59,13,17,51,40,42,38,51,44,54,48,52,53,49,50,51,52,53,54,57,61,70,103,129,80,69,72,70,69,88,64,60,63,62,74,68,62,53,60,32,56,51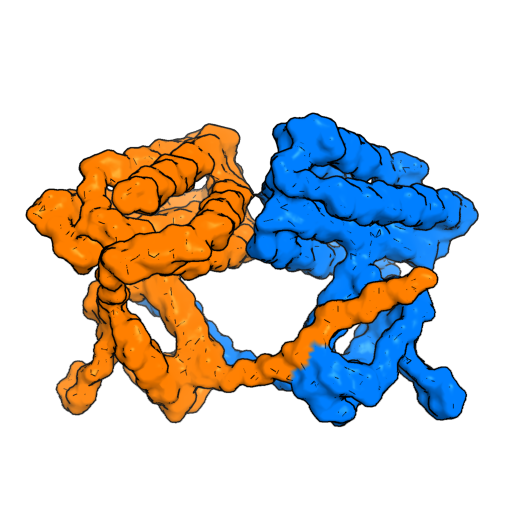,49,36,50,52,51,50,48,40,43,67,48,34,69,46,48,65,70,33,73,48,73,46,63,68,53,45,15,61,47,24,58,48,54,56,66,40,42,51,52,20,47,50,51,39,36,74,71,40,44,29,44,77,45,81,67,96,86,43,44,36,27,32,36,64,80,83,72,56,55,69,59,48,46,52,51,45,63,73,34,48,64,59,53,51,43,47,51,56,44,35,42,34,42,46,21,42,21,31,24,37,16,14,74,53,46,49,71,68,46,51,52,52,45,50,51,37,51,51,51,31,52,53,29,44,56,50,16,68,75,43,58,44,69,65,36,43,46,49,26,47,33,34,48,44,36,42,55,49,46,37,19,54,24,26,73,31,72,66,48,32,50,49,38,51,50,42,57,55,64,49,60,67,52,59,48,59,64,54,51,59,77,57,95,65,70,54,53,50,59,54,54,24,50,51,24,30,75,68,51,31,30,70,58,14,18,51,39,44,37,52,44,53,48,50,53,48,51,51,52,55,55,58,62,72,104